Protein AF-0000000087543026 (afdb_homodimer)

Foldseek 3Di:
DVVVVVVLVVLLVVLLLVVLLCVLLPVDPAFDADDDLVVSCVVSVHDSVSSVSSLVVQVVQQQWDADPPRGIGGHPPVRGNLLDLSNLVSNLVRAPAACLLVVLLVVLLVQQLLLLLLLLVQADPVLLVQLVVLLVVLVVCVVPVPDNLVSVLSNSLSSQCSSPDPVSPVSSSSNSSSSSSLCVLLVLDVCLSVVLSVLSVQSSVCSVNSPSVSNSVSSNVNSVSSVVSNCVRPVVSNVRPPPDVPPPPDDDPD/DVVVVVVLVVLLVVLLLVVLLCVLLPVDPAFDADDDLVVSCVVSVHDSVSSVSSLVVQVVQQQWDADPPRGIGGHPPVRGNLLDLSNLVSNLVRAPAACLLVVLLVVLLVQQLLLLLLLLVQADPVLLVQLVVLLVVLVVCVVPVPDNLVSVLSNSLSSQCSSPDPVSPVSSSSNSSSSSSLCVLLVLDVCLSVVLSVLSVQSSVCSVNSPSVSNSVSSNVNSVSSVVSNCVRPVVSNVRPPPDVPPPPDDDPD

Sequence (508 aa):
MAHGVFMSSSFHASTVDWLGGWIAAGQVKPGQTIKVEADLGEQLGVSRTVIREAIKTLVAKGMLEVGPKVGTRVLPVRRWNLFDPQVVGWLSRSGLPENFVDDLLDLRRTIEPMAVRWACERATVEQVQAIRLAYHALERAVDSGADYNRADQFFHECILAASHNQFIEQMIPALGALLAVSFEVSAADPDELRRTLPIHKDIAEAIASRDAARGVWACMTLIDNADLAIKRFYPEVMAGRTDTAGQAGNGRFQMAHGVFMSSSFHASTVDWLGGWIAAGQVKPGQTIKVEADLGEQLGVSRTVIREAIKTLVAKGMLEVGPKVGTRVLPVRRWNLFDPQVVGWLSRSGLPENFVDDLLDLRRTIEPMAVRWACERATVEQVQAIRLAYHALERAVDSGADYNRADQFFHECILAASHNQFIEQMIPALGALLAVSFEVSAADPDELRRTLPIHKDIAEAIASRDAARGVWACMTLIDNADLAIKRFYPEVMAGRTDTAGQAGNGRFQ

Radius of gyration: 25.1 Å; Cα contacts (8 Å, |Δi|>4): 693; chains: 2; bounding box: 75×76×54 Å

InterPro domains:
  IPR000524 Transcription regulator HTH, GntR [PF00392] (21-74)
  IPR000524 Transcription regulator HTH, GntR [PR00035] (34-48)
  IPR000524 Transcription regulator HTH, GntR [PR00035] (48-64)
  IPR000524 Transcription regulator HTH, GntR [PS50949] (9-77)
  IPR000524 Transcription regulator HTH, GntR [SM00345] (15-74)
  IPR000524 Transcription regulator HTH, GntR [cd07377] (16-74)
  IPR008920 Transcription regulator FadR/GntR, C-terminal [G3DSA:1.20.120.530] (100-236)
  IPR008920 Transcription regulator FadR/GntR, C-terminal [SSF48008] (101-226)
  IPR011711 GntR, C-terminal [PF07729] (103-223)
  IPR011711 GntR, C-terminal [SM00895] (103-225)
  IPR036388 Winged helix-like DNA-binding domain superfamily [G3DSA:1.10.10.10] (8-74)
  IPR036390 Winged helix DNA-binding domain superfamily [SSF46785] (11-121)

Organism: NCBI:txid47879

pLDDT: mean 85.29, std 17.71, range [19.78, 98.88]

Structure (mmCIF, N/CA/C/O backbone):
data_AF-0000000087543026-model_v1
#
loop_
_entity.id
_entity.type
_entity.pdbx_description
1 polymer 'HTH gntR-type domain-containing protein'
#
loop_
_atom_site.group_PDB
_atom_site.id
_atom_site.type_symbol
_atom_site.label_atom_id
_atom_site.label_alt_id
_atom_site.label_comp_id
_atom_site.label_asym_id
_atom_site.label_entity_id
_atom_site.label_seq_id
_atom_site.pdbx_PDB_ins_code
_atom_site.Cartn_x
_atom_site.Cartn_y
_atom_site.Cartn_z
_atom_site.occupancy
_atom_site.B_iso_or_equiv
_atom_site.auth_seq_id
_atom_site.auth_comp_id
_atom_site.auth_asym_id
_atom_site.auth_atom_id
_atom_site.pdbx_PDB_model_num
ATOM 1 N N . MET A 1 1 ? 24.766 17.734 -26.219 1 30.23 1 MET A N 1
ATOM 2 C CA . MET A 1 1 ? 24.297 17.984 -24.859 1 30.23 1 MET A CA 1
ATOM 3 C C . MET A 1 1 ? 23.188 17 -24.469 1 30.23 1 MET A C 1
ATOM 5 O O . MET A 1 1 ? 22.953 16.766 -23.297 1 30.23 1 MET A O 1
ATOM 9 N N . ALA A 1 2 ? 22.406 16.719 -25.484 1 37.5 2 ALA A N 1
ATOM 10 C CA . ALA A 1 2 ? 21.281 15.805 -25.328 1 37.5 2 ALA A CA 1
ATOM 11 C C . ALA A 1 2 ? 21.75 14.367 -25.172 1 37.5 2 ALA A C 1
ATOM 13 O O . ALA A 1 2 ? 21.062 13.547 -24.562 1 37.5 2 ALA A O 1
ATOM 14 N N . HIS A 1 3 ? 22.656 13.977 -25.797 1 40.75 3 HIS A N 1
ATOM 15 C CA . HIS A 1 3 ? 23.25 12.648 -25.812 1 40.75 3 HIS A CA 1
ATOM 16 C C . HIS A 1 3 ? 23.781 12.266 -24.438 1 40.75 3 HIS A C 1
ATOM 18 O O . HIS A 1 3 ? 23.766 11.094 -24.062 1 40.75 3 HIS A O 1
ATOM 24 N N . GLY A 1 4 ? 24.297 13.188 -23.656 1 40.69 4 GLY A N 1
ATOM 25 C CA . GLY A 1 4 ? 24.906 13.031 -22.344 1 40.69 4 GLY A CA 1
ATOM 26 C C . GLY A 1 4 ? 23.891 12.68 -21.266 1 40.69 4 GLY A C 1
ATOM 27 O O . GLY A 1 4 ? 24.203 11.906 -20.344 1 40.69 4 GLY A O 1
ATOM 28 N N . VAL A 1 5 ? 22.719 13.305 -21.391 1 41.81 5 VAL A N 1
ATOM 29 C CA . VAL A 1 5 ? 21.656 13.094 -20.406 1 41.81 5 VAL A CA 1
ATOM 30 C C . VAL A 1 5 ? 21.109 11.672 -20.531 1 41.81 5 VAL A C 1
ATOM 32 O O . VAL A 1 5 ? 20.812 11.031 -19.516 1 41.81 5 VAL A O 1
ATOM 35 N N . PHE A 1 6 ? 21 11.117 -21.766 1 44.56 6 PHE A N 1
ATOM 36 C CA . PHE A 1 6 ? 20.5 9.773 -22.016 1 44.56 6 PHE A CA 1
ATOM 37 C C . PHE A 1 6 ? 21.5 8.734 -21.5 1 44.56 6 PHE A C 1
ATOM 39 O O . PHE A 1 6 ? 21.094 7.707 -20.938 1 44.56 6 PHE A O 1
ATOM 46 N N . MET A 1 7 ? 22.781 8.969 -21.812 1 45.5 7 MET A N 1
ATOM 47 C CA . MET A 1 7 ? 23.828 8.062 -21.328 1 45.5 7 MET A CA 1
ATOM 48 C C . MET A 1 7 ? 23.891 8.062 -19.812 1 45.5 7 MET A C 1
ATOM 50 O O . MET A 1 7 ? 24.234 7.051 -19.203 1 45.5 7 MET A O 1
ATOM 54 N N . SER A 1 8 ? 23.578 9.258 -19.266 1 51.62 8 SER A N 1
ATOM 55 C CA . SER A 1 8 ? 23.609 9.477 -17.828 1 51.62 8 SER A CA 1
ATOM 56 C C . SER A 1 8 ? 22.469 8.734 -17.125 1 51.62 8 SER A C 1
ATOM 58 O O . SER A 1 8 ? 22.688 8.141 -16.062 1 51.62 8 SER A O 1
ATOM 60 N N . SER A 1 9 ? 21.281 8.727 -17.938 1 59.38 9 SER A N 1
ATOM 61 C CA . SER A 1 9 ? 20.141 8.016 -17.359 1 59.38 9 SER A CA 1
ATOM 62 C C . SER A 1 9 ? 20.391 6.516 -17.328 1 59.38 9 SER A C 1
ATOM 64 O O . SER A 1 9 ? 20.031 5.844 -16.359 1 59.38 9 SER A O 1
ATOM 66 N N . SER A 1 10 ? 21.219 6.102 -18.312 1 75.56 10 SER A N 1
ATOM 67 C CA . SER A 1 10 ? 21.516 4.672 -18.391 1 75.56 10 SER A CA 1
ATOM 68 C C . SER A 1 10 ? 22.531 4.254 -17.328 1 75.56 10 SER A C 1
ATOM 70 O O . SER A 1 10 ? 22.344 3.236 -16.656 1 75.56 10 SER A O 1
ATOM 72 N N . PHE A 1 11 ? 23.562 5.203 -17.125 1 84.31 11 PHE A N 1
ATOM 73 C CA . PHE A 1 11 ? 24.562 4.887 -16.125 1 84.31 11 PHE A CA 1
ATOM 74 C C . PHE A 1 11 ? 23.984 4.949 -14.727 1 84.31 11 PHE A C 1
ATOM 76 O O . PHE A 1 11 ? 24.312 4.121 -13.875 1 84.31 11 PHE A O 1
ATOM 83 N N . HIS A 1 12 ? 23.094 5.875 -14.562 1 88.06 12 HIS A N 1
ATOM 84 C CA . HIS A 1 12 ? 22.422 5.996 -13.273 1 88.06 12 HIS A CA 1
ATOM 85 C C . HIS A 1 12 ? 21.609 4.75 -12.953 1 88.06 12 HIS A C 1
ATOM 87 O O . HIS A 1 12 ? 21.781 4.145 -11.898 1 88.06 12 HIS A O 1
ATOM 93 N N . ALA A 1 13 ? 20.844 4.363 -13.898 1 90.06 13 ALA A N 1
ATOM 94 C CA . ALA A 1 13 ? 19.969 3.211 -13.703 1 90.06 13 ALA A CA 1
ATOM 95 C C . ALA A 1 13 ? 20.781 1.942 -13.461 1 90.06 13 ALA A C 1
ATOM 97 O O . ALA A 1 13 ? 20.453 1.146 -12.578 1 90.06 13 ALA A O 1
ATOM 98 N N . SER A 1 14 ? 21.797 1.803 -14.227 1 92.56 14 SER A N 1
ATOM 99 C CA . SER A 1 14 ? 22.641 0.622 -14.078 1 92.56 14 SER A CA 1
ATOM 100 C C . SER A 1 14 ? 23.375 0.624 -12.742 1 92.56 14 SER A C 1
ATOM 102 O O . SER A 1 14 ? 23.531 -0.424 -12.109 1 92.56 14 SER A O 1
ATOM 104 N N . THR A 1 15 ? 23.797 1.734 -12.336 1 93.88 15 THR A N 1
ATOM 105 C CA . THR A 1 15 ? 24.5 1.858 -11.055 1 93.88 15 THR A CA 1
ATOM 106 C C . THR A 1 15 ? 23.562 1.554 -9.898 1 93.88 15 THR A C 1
ATOM 108 O O . THR A 1 15 ? 23.922 0.834 -8.961 1 93.88 15 THR A O 1
ATOM 111 N N . VAL A 1 16 ? 22.359 2.037 -9.961 1 94.62 16 VAL A N 1
ATOM 112 C CA . VAL A 1 16 ? 21.359 1.75 -8.938 1 94.62 16 VAL A CA 1
ATOM 113 C C . VAL A 1 16 ? 21.109 0.245 -8.867 1 94.62 16 VAL A C 1
ATOM 115 O O . VAL A 1 16 ? 21.094 -0.336 -7.777 1 94.62 16 VAL A O 1
ATOM 118 N N . ASP A 1 17 ? 20.969 -0.282 -10 1 94.38 17 ASP A N 1
ATOM 119 C CA . ASP A 1 17 ? 20.672 -1.711 -10.062 1 94.38 17 ASP A CA 1
ATOM 120 C C . ASP A 1 17 ? 21.812 -2.533 -9.469 1 94.38 17 ASP A C 1
ATOM 122 O O . ASP A 1 17 ? 21.578 -3.447 -8.68 1 94.38 17 ASP A O 1
ATOM 126 N N . TRP A 1 18 ? 22.969 -2.219 -9.883 1 93.38 18 TRP A N 1
ATOM 127 C CA . TRP A 1 18 ? 24.125 -2.945 -9.375 1 93.38 18 TRP A CA 1
ATOM 128 C C . TRP A 1 18 ? 24.266 -2.766 -7.867 1 93.38 18 TRP A C 1
ATOM 130 O O . TRP A 1 18 ? 24.391 -3.744 -7.129 1 93.38 18 TRP A O 1
ATOM 140 N N . LEU A 1 19 ? 24.25 -1.579 -7.363 1 94.19 19 LEU A N 1
ATOM 141 C CA . LEU A 1 19 ? 24.406 -1.29 -5.941 1 94.19 19 LEU A CA 1
ATOM 142 C C . LEU A 1 19 ? 23.281 -1.932 -5.133 1 94.19 19 LEU A C 1
ATOM 144 O O . LEU A 1 19 ? 23.531 -2.508 -4.07 1 94.19 19 LEU A O 1
ATOM 148 N N . GLY A 1 20 ? 22.078 -1.788 -5.641 1 94.94 20 GLY A N 1
ATOM 149 C CA . GLY A 1 20 ? 20.938 -2.395 -4.973 1 94.94 20 GLY A CA 1
ATOM 150 C C . GLY A 1 20 ? 21.078 -3.898 -4.816 1 94.94 20 GLY A C 1
ATOM 151 O O . GLY A 1 20 ? 20.875 -4.434 -3.723 1 94.94 20 GLY A O 1
ATOM 152 N N . GLY A 1 21 ? 21.406 -4.523 -5.938 1 93.81 21 GLY A N 1
ATOM 153 C CA . GLY A 1 21 ? 21.641 -5.957 -5.887 1 93.81 21 GLY A CA 1
ATOM 154 C C . GLY A 1 21 ? 22.766 -6.352 -4.949 1 93.81 21 GLY A C 1
ATOM 155 O O . GLY A 1 21 ? 22.656 -7.344 -4.227 1 93.81 21 GLY A O 1
ATOM 156 N N . TRP A 1 22 ? 23.766 -5.539 -4.992 1 92.88 22 TRP A N 1
ATOM 157 C CA . TRP A 1 22 ? 24.953 -5.773 -4.176 1 92.88 22 TRP A CA 1
ATOM 158 C C . TRP A 1 22 ? 24.625 -5.668 -2.6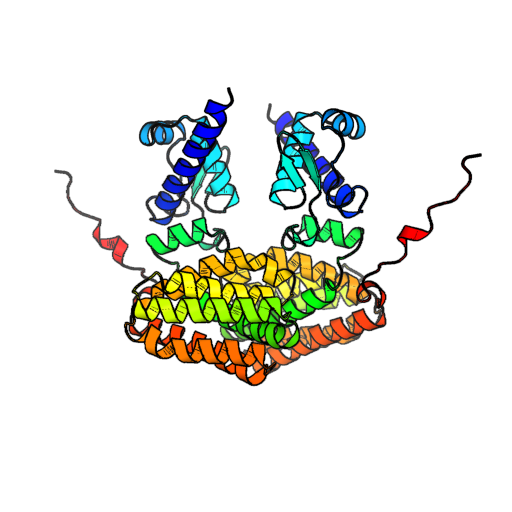91 1 92.88 22 TRP A C 1
ATOM 160 O O . TRP A 1 22 ? 25.047 -6.504 -1.893 1 92.88 22 TRP A O 1
ATOM 170 N N . ILE A 1 23 ? 23.844 -4.805 -2.285 1 94.19 23 ILE A N 1
ATOM 171 C CA . ILE A 1 23 ? 23.438 -4.602 -0.903 1 94.19 23 ILE A CA 1
ATOM 172 C C . ILE A 1 23 ? 22.453 -5.707 -0.492 1 94.19 23 ILE A C 1
ATOM 174 O O . ILE A 1 23 ? 22.578 -6.273 0.596 1 94.19 23 ILE A O 1
ATOM 178 N N . ALA A 1 24 ? 21.594 -6.051 -1.328 1 93.06 24 ALA A N 1
ATOM 179 C CA . ALA A 1 24 ? 20.594 -7.074 -1.041 1 93.06 24 ALA A CA 1
ATOM 180 C C . ALA A 1 24 ? 21.25 -8.445 -0.856 1 93.06 24 ALA A C 1
ATOM 182 O O . ALA A 1 24 ? 20.75 -9.281 -0.097 1 93.06 24 ALA A O 1
ATOM 183 N N . ALA A 1 25 ? 22.375 -8.594 -1.542 1 91.69 25 ALA A N 1
ATOM 184 C CA . ALA A 1 25 ? 23.109 -9.859 -1.461 1 91.69 25 ALA A CA 1
ATOM 185 C C . ALA A 1 25 ? 23.875 -9.969 -0.148 1 91.69 25 ALA A C 1
ATOM 187 O O . ALA A 1 25 ? 24.484 -11 0.135 1 91.69 25 ALA A O 1
ATOM 188 N N . GLY A 1 26 ? 23.797 -8.93 0.624 1 89.44 26 GLY A N 1
ATOM 189 C CA . GLY A 1 26 ? 24.391 -8.969 1.949 1 89.44 26 GLY A CA 1
ATOM 190 C C . GLY A 1 26 ? 25.891 -8.703 1.94 1 89.44 26 GLY A C 1
ATOM 191 O O . GLY A 1 26 ? 26.594 -9.062 2.881 1 89.44 26 GLY A O 1
ATOM 192 N N . GLN A 1 27 ? 26.344 -8.125 0.889 1 88.06 27 GLN A N 1
ATOM 193 C CA . GLN A 1 27 ? 27.766 -7.809 0.818 1 88.06 27 GLN A CA 1
ATOM 194 C C . GLN A 1 27 ? 28.156 -6.758 1.854 1 88.06 27 GLN A C 1
ATOM 196 O O . GLN A 1 27 ? 29.312 -6.68 2.266 1 88.06 27 GLN A O 1
ATOM 201 N N . VAL A 1 28 ? 27.188 -5.988 2.199 1 90.75 28 VAL A N 1
ATOM 202 C CA . VAL A 1 28 ? 27.297 -5.066 3.324 1 90.75 28 VAL A CA 1
ATOM 203 C C . VAL A 1 28 ? 26.141 -5.309 4.301 1 90.75 28 VAL A C 1
ATOM 205 O O . VAL A 1 28 ? 24.969 -5.27 3.914 1 90.75 28 VAL A O 1
ATOM 208 N N . LYS A 1 29 ? 26.469 -5.574 5.508 1 91.44 29 LYS A N 1
ATOM 209 C CA . LYS A 1 29 ? 25.438 -5.91 6.492 1 91.44 29 LYS A CA 1
ATOM 210 C C . LYS A 1 29 ? 24.719 -4.664 6.977 1 91.44 29 LYS A C 1
ATOM 212 O O . LYS A 1 29 ? 25.266 -3.561 6.941 1 91.44 29 LYS A O 1
ATOM 217 N N . PRO A 1 30 ? 23.469 -4.887 7.418 1 92.38 30 PRO A N 1
ATOM 218 C CA . PRO A 1 30 ? 22.781 -3.74 8.016 1 92.38 30 PRO A CA 1
ATOM 219 C C . PRO A 1 30 ? 23.594 -3.061 9.109 1 92.38 30 PRO A C 1
ATOM 221 O O . PRO A 1 30 ? 24.219 -3.738 9.93 1 92.38 30 PRO A O 1
ATOM 224 N N . GLY A 1 31 ? 23.594 -1.746 9.086 1 92.12 31 GLY A N 1
ATOM 225 C CA . GLY A 1 31 ? 24.328 -0.989 10.086 1 92.12 31 GLY A CA 1
ATOM 226 C C . GLY A 1 31 ? 25.734 -0.628 9.633 1 92.12 31 GLY A C 1
ATOM 227 O O . GLY A 1 31 ? 26.344 0.307 10.156 1 92.12 31 GLY A O 1
ATOM 228 N N . GLN A 1 32 ? 26.266 -1.348 8.688 1 92.38 32 GLN A N 1
ATOM 229 C CA . GLN A 1 32 ? 27.594 -1.067 8.172 1 92.38 32 GLN A CA 1
ATOM 230 C C . GLN A 1 32 ? 27.547 0.045 7.125 1 92.38 32 GLN A C 1
ATOM 232 O O . GLN A 1 32 ? 26.516 0.289 6.508 1 92.38 32 GLN A O 1
ATOM 237 N N . THR A 1 33 ? 28.703 0.636 6.988 1 92.69 33 THR A N 1
ATOM 238 C CA . THR A 1 33 ? 28.828 1.714 6.012 1 92.69 33 THR A CA 1
ATOM 239 C C . THR A 1 33 ? 29.422 1.192 4.707 1 92.69 33 THR A C 1
ATOM 241 O O . THR A 1 33 ? 30.234 0.261 4.715 1 92.69 33 THR A O 1
ATOM 244 N N . ILE A 1 34 ? 28.875 1.758 3.658 1 89.19 34 ILE A N 1
ATOM 245 C CA . ILE A 1 34 ? 29.484 1.405 2.375 1 89.19 34 ILE A CA 1
ATOM 246 C C . ILE A 1 34 ? 30.703 2.273 2.125 1 89.19 34 ILE A C 1
ATOM 248 O O . ILE A 1 34 ? 30.859 3.338 2.729 1 89.19 34 ILE A O 1
ATOM 252 N N . LYS A 1 35 ? 31.594 1.739 1.234 1 78.06 35 LYS A N 1
ATOM 253 C CA . LYS A 1 35 ? 32.812 2.461 0.855 1 78.06 35 LYS A CA 1
ATOM 254 C C . LYS A 1 35 ? 32.5 3.891 0.431 1 78.06 35 LYS A C 1
ATOM 256 O O . LYS A 1 35 ? 31.359 4.188 0.042 1 78.06 35 LYS A O 1
ATOM 261 N N . VAL A 1 36 ? 33.562 4.66 0.496 1 76.75 36 VAL A N 1
ATOM 262 C CA . VAL A 1 36 ? 33.375 6.062 0.133 1 76.75 36 VAL A CA 1
ATOM 263 C C . VAL A 1 36 ? 33.031 6.172 -1.354 1 76.75 36 VAL A C 1
ATOM 265 O O . VAL A 1 36 ? 33.406 5.297 -2.143 1 76.75 36 VAL A O 1
ATOM 268 N N . GLU A 1 37 ? 32.344 7.145 -1.694 1 80.94 37 GLU A N 1
ATOM 269 C CA . GLU A 1 37 ? 31.812 7.398 -3.033 1 80.94 37 GLU A CA 1
ATOM 270 C C . GLU A 1 37 ? 32.906 7.293 -4.086 1 80.94 37 GLU A C 1
ATOM 272 O O . GLU A 1 37 ? 32.719 6.73 -5.16 1 80.94 37 GLU A O 1
ATOM 277 N N . ALA A 1 38 ? 34.125 7.773 -3.729 1 78.06 38 ALA A N 1
ATOM 278 C CA . ALA A 1 38 ? 35.25 7.766 -4.672 1 78.06 38 ALA A CA 1
ATOM 279 C C . ALA A 1 38 ? 35.656 6.34 -5.008 1 78.06 38 ALA A C 1
ATOM 281 O O . ALA A 1 38 ? 35.875 6.004 -6.176 1 78.06 38 ALA A O 1
ATOM 282 N N . ASP A 1 39 ? 35.75 5.516 -4.051 1 87.38 39 ASP A N 1
ATOM 283 C CA . ASP A 1 39 ? 36.156 4.129 -4.234 1 87.38 39 ASP A CA 1
ATOM 284 C C . ASP A 1 39 ? 35.125 3.342 -5.027 1 87.38 39 ASP A C 1
ATOM 286 O O . ASP A 1 39 ? 35.469 2.541 -5.895 1 87.38 39 ASP A O 1
ATOM 290 N N . LEU A 1 40 ? 33.875 3.594 -4.77 1 88 40 LEU A N 1
ATOM 291 C CA . LEU A 1 40 ? 32.812 2.928 -5.496 1 88 40 LEU A CA 1
ATOM 292 C C . LEU A 1 40 ? 32.781 3.354 -6.961 1 88 40 LEU A C 1
ATOM 294 O O . LEU A 1 40 ? 32.562 2.531 -7.848 1 88 40 LEU A O 1
ATOM 298 N N . GLY A 1 41 ? 33 4.605 -7.133 1 90 41 GLY A N 1
ATOM 299 C CA . GLY A 1 41 ? 33.062 5.109 -8.492 1 90 41 GLY A CA 1
ATOM 300 C C . GLY A 1 41 ? 34.156 4.449 -9.32 1 90 41 GLY A C 1
ATOM 301 O O . GLY A 1 41 ? 33.906 4.066 -10.469 1 90 41 GLY A O 1
ATOM 302 N N . GLU A 1 42 ? 35.312 4.309 -8.734 1 89.44 42 GLU A N 1
ATOM 303 C CA . GLU A 1 42 ? 36.406 3.646 -9.398 1 89.44 42 GLU A CA 1
ATOM 304 C C . GLU A 1 42 ? 36.094 2.188 -9.711 1 89.44 42 GLU A C 1
ATOM 306 O O . GLU A 1 42 ? 36.375 1.703 -10.805 1 89.44 42 GLU A O 1
ATOM 311 N N . GLN A 1 43 ? 35.531 1.6 -8.797 1 87.44 43 GLN A N 1
ATOM 312 C CA . GLN A 1 43 ? 35.188 0.189 -8.953 1 87.44 43 GLN A CA 1
ATOM 313 C C . GLN A 1 43 ? 34.156 -0.015 -10.062 1 87.44 43 GLN A C 1
ATOM 315 O O . GLN A 1 43 ? 34.219 -0.987 -10.812 1 87.44 43 GLN A O 1
ATOM 320 N N . LEU A 1 44 ? 33.281 0.904 -10.172 1 89.38 44 LEU A N 1
ATOM 321 C CA . LEU A 1 44 ? 32.156 0.712 -11.109 1 89.38 44 LEU A CA 1
ATOM 322 C C . LEU A 1 44 ? 32.406 1.474 -12.406 1 89.38 44 LEU A C 1
ATOM 324 O O . LEU A 1 44 ? 31.641 1.344 -13.359 1 89.38 44 LEU A O 1
ATOM 328 N N . GLY A 1 45 ? 33.438 2.287 -12.398 1 91 45 GLY A N 1
ATOM 329 C CA . GLY A 1 45 ? 33.781 3.037 -13.602 1 91 45 GLY A CA 1
ATOM 330 C C . GLY A 1 45 ? 32.812 4.176 -13.891 1 91 45 GLY A C 1
ATOM 331 O O . GLY A 1 45 ? 32.5 4.434 -15.047 1 91 45 GLY A O 1
ATOM 332 N N . VAL A 1 46 ? 32.281 4.742 -12.82 1 92.81 46 VAL A N 1
ATOM 333 C CA . VAL A 1 46 ? 31.359 5.855 -12.992 1 92.81 46 VAL A CA 1
ATOM 334 C C . VAL A 1 46 ? 31.812 7.039 -12.133 1 92.81 46 VAL A C 1
ATOM 336 O O . VAL A 1 46 ? 32.656 6.887 -11.25 1 92.81 46 VAL A O 1
ATOM 339 N N . SER A 1 47 ? 31.297 8.125 -12.398 1 91.19 47 SER A N 1
ATOM 340 C CA . SER A 1 47 ? 31.656 9.352 -11.695 1 91.19 47 SER A CA 1
ATOM 341 C C . SER A 1 47 ? 31.078 9.383 -10.289 1 91.19 47 SER A C 1
ATOM 343 O O . SER A 1 47 ? 30.141 8.633 -9.984 1 91.19 47 SER A O 1
ATOM 345 N N . ARG A 1 48 ? 31.625 10.305 -9.531 1 90.31 48 ARG A N 1
ATOM 346 C CA . ARG A 1 48 ? 31.109 10.516 -8.188 1 90.31 48 ARG A CA 1
ATOM 347 C C . ARG A 1 48 ? 29.656 11.016 -8.219 1 90.31 48 ARG A C 1
ATOM 349 O O . ARG A 1 48 ? 28.859 10.68 -7.344 1 90.31 48 ARG A O 1
ATOM 356 N N . THR A 1 49 ? 29.438 11.789 -9.133 1 89.38 49 THR A N 1
ATOM 357 C CA . THR A 1 49 ? 28.094 12.32 -9.273 1 89.38 49 THR A CA 1
ATOM 358 C C . THR A 1 49 ? 27.078 11.203 -9.5 1 89.38 49 THR A C 1
ATOM 360 O O . THR A 1 49 ? 26 11.195 -8.906 1 89.38 49 THR A O 1
ATOM 363 N N . VAL A 1 50 ? 27.406 10.266 -10.328 1 91.62 50 VAL A N 1
ATOM 364 C CA . VAL A 1 50 ? 26.547 9.125 -10.625 1 91.62 50 VAL A CA 1
ATOM 365 C C . VAL A 1 50 ? 26.328 8.305 -9.352 1 91.62 50 VAL A C 1
ATOM 367 O O . VAL A 1 50 ? 25.203 7.887 -9.062 1 91.62 50 VAL A O 1
ATOM 370 N N . ILE A 1 51 ? 27.328 8.117 -8.594 1 93.12 51 ILE A N 1
ATOM 371 C CA . ILE A 1 51 ? 27.234 7.352 -7.355 1 93.12 51 ILE A CA 1
ATOM 372 C C . ILE A 1 51 ? 26.328 8.078 -6.367 1 93.12 51 ILE A C 1
ATOM 374 O O . ILE A 1 51 ? 25.453 7.457 -5.75 1 93.12 51 ILE A O 1
ATOM 378 N N . ARG A 1 52 ? 26.5 9.32 -6.215 1 88.75 52 ARG A N 1
ATOM 379 C CA . ARG A 1 52 ? 25.688 10.109 -5.297 1 88.75 52 ARG A CA 1
ATOM 380 C C . ARG A 1 52 ? 24.203 10.016 -5.652 1 88.75 52 ARG A C 1
ATOM 382 O O . ARG A 1 52 ? 23.359 9.875 -4.77 1 88.75 52 ARG A O 1
ATOM 389 N N . GLU A 1 53 ? 23.984 10.086 -6.906 1 89.62 53 GLU A N 1
ATOM 390 C CA . GLU A 1 53 ? 22.594 9.984 -7.359 1 89.62 53 GLU A CA 1
ATOM 391 C C . GLU A 1 53 ? 22.031 8.586 -7.105 1 89.62 53 GLU A C 1
ATOM 393 O O . GLU A 1 53 ? 20.875 8.438 -6.742 1 89.62 53 GLU A O 1
ATOM 398 N N . ALA A 1 54 ? 22.828 7.668 -7.324 1 93.56 54 ALA A N 1
ATOM 399 C CA . ALA A 1 54 ? 22.406 6.297 -7.062 1 93.56 54 ALA A CA 1
ATOM 400 C C . ALA A 1 54 ? 22.125 6.086 -5.582 1 93.56 54 ALA A C 1
ATOM 402 O O . ALA A 1 54 ? 21.125 5.449 -5.219 1 93.56 54 ALA A O 1
ATOM 403 N N . ILE A 1 55 ? 22.953 6.617 -4.816 1 93.31 55 ILE A N 1
ATOM 404 C CA . ILE A 1 55 ? 22.781 6.512 -3.371 1 93.31 55 ILE A CA 1
ATOM 405 C C . ILE A 1 55 ? 21.484 7.211 -2.951 1 93.31 55 ILE A C 1
ATOM 407 O O . ILE A 1 55 ? 20.734 6.688 -2.141 1 93.31 55 ILE A O 1
ATOM 411 N N . LYS A 1 56 ? 21.203 8.32 -3.494 1 88.69 56 LYS A N 1
ATOM 412 C CA . LYS A 1 56 ? 19.969 9.031 -3.201 1 88.69 56 LYS A CA 1
ATOM 413 C C . LYS A 1 56 ? 18.75 8.172 -3.527 1 88.69 56 LYS A C 1
ATOM 415 O O . LYS A 1 56 ? 17.781 8.133 -2.758 1 88.69 56 LYS A O 1
ATOM 420 N N . THR A 1 57 ? 18.844 7.531 -4.645 1 91.31 57 THR A N 1
ATOM 421 C CA . THR A 1 57 ? 17.75 6.645 -5.055 1 91.31 57 THR A CA 1
ATOM 422 C C . THR A 1 57 ? 17.562 5.523 -4.035 1 91.31 57 THR A C 1
ATOM 424 O O . THR A 1 57 ? 16.422 5.227 -3.646 1 91.31 57 THR A O 1
ATOM 427 N N . LEU A 1 58 ? 18.641 4.945 -3.607 1 95.38 58 LEU A N 1
ATOM 428 C CA . LEU A 1 58 ? 18.562 3.828 -2.672 1 95.38 58 LEU A CA 1
ATOM 429 C C . LEU A 1 58 ? 18.141 4.309 -1.288 1 95.38 58 LEU A C 1
ATOM 431 O O . LEU A 1 58 ? 17.5 3.568 -0.538 1 95.38 58 LEU A O 1
ATOM 435 N N . VAL A 1 59 ? 18.469 5.562 -0.95 1 92.69 59 VAL A N 1
ATOM 436 C CA . VAL A 1 59 ? 17.953 6.172 0.274 1 92.69 59 VAL A CA 1
ATOM 437 C C . VAL A 1 59 ? 16.438 6.309 0.191 1 92.69 59 VAL A C 1
ATOM 439 O O . VAL A 1 59 ? 15.727 5.973 1.14 1 92.69 59 VAL A O 1
ATOM 442 N N . ALA A 1 60 ? 15.961 6.723 -0.923 1 86.19 60 ALA A N 1
ATOM 443 C CA . ALA A 1 60 ? 14.523 6.887 -1.136 1 86.19 60 ALA A CA 1
ATOM 444 C C . ALA A 1 60 ? 13.797 5.551 -1.037 1 86.19 60 ALA A C 1
ATOM 446 O O . ALA A 1 60 ? 12.641 5.496 -0.626 1 86.19 60 ALA A O 1
ATOM 447 N N . LYS A 1 61 ? 14.492 4.527 -1.315 1 91.5 61 LYS A N 1
ATOM 448 C CA . LYS A 1 61 ? 13.914 3.188 -1.272 1 91.5 61 LYS A CA 1
ATOM 449 C C . LYS A 1 61 ? 14.062 2.568 0.114 1 91.5 61 LYS A C 1
ATOM 451 O O . LYS A 1 61 ? 13.672 1.42 0.331 1 91.5 61 LYS A O 1
ATOM 456 N N . GLY A 1 62 ? 14.742 3.309 1.008 1 93.31 62 GLY A N 1
ATOM 457 C CA . GLY A 1 62 ? 14.836 2.893 2.398 1 93.31 62 GLY A CA 1
ATOM 458 C C . GLY A 1 62 ? 16.016 1.975 2.666 1 93.31 62 GLY A C 1
ATOM 459 O O . GLY A 1 62 ? 16.141 1.424 3.762 1 93.31 62 GLY A O 1
ATOM 460 N N . MET A 1 63 ? 16.875 1.818 1.705 1 95.44 63 MET A N 1
ATOM 461 C CA . MET A 1 63 ? 17.938 0.838 1.834 1 95.44 63 MET A CA 1
ATOM 462 C C . MET A 1 63 ? 19.156 1.451 2.52 1 95.44 63 MET A C 1
ATOM 464 O O . MET A 1 63 ? 19.922 0.747 3.174 1 95.44 63 MET A O 1
ATOM 468 N N . LEU A 1 64 ? 19.312 2.779 2.316 1 96 64 LEU A N 1
ATOM 469 C CA . LEU A 1 64 ? 20.484 3.477 2.822 1 96 64 LEU A CA 1
ATOM 470 C C . LEU A 1 64 ? 20.078 4.723 3.605 1 96 64 LEU A C 1
ATOM 472 O O . LEU A 1 64 ? 18.984 5.242 3.43 1 96 64 LEU A O 1
ATOM 476 N N . GLU A 1 65 ? 20.875 5.133 4.453 1 94.62 65 GLU A N 1
ATOM 477 C CA . GLU A 1 65 ? 20.812 6.441 5.098 1 94.62 65 GLU A CA 1
ATOM 478 C C . GLU A 1 65 ? 22.156 7.152 5.023 1 94.62 65 GLU A C 1
ATOM 480 O O . GLU A 1 65 ? 23.219 6.52 5.121 1 94.62 65 GLU A O 1
ATOM 485 N N . VAL A 1 66 ? 22.109 8.453 4.785 1 91.5 66 VAL A N 1
ATOM 486 C CA . VAL A 1 66 ? 23.328 9.258 4.676 1 91.5 66 VAL A CA 1
ATOM 487 C C . VAL A 1 66 ? 23.375 10.281 5.812 1 91.5 66 VAL A C 1
ATOM 489 O O . VAL A 1 66 ? 22.375 10.93 6.102 1 91.5 66 VAL A O 1
ATOM 492 N N . GLY A 1 67 ? 24.484 10.375 6.496 1 85.12 67 GLY A N 1
ATOM 493 C CA . GLY A 1 67 ? 24.672 11.375 7.539 1 85.12 67 GLY A CA 1
ATOM 494 C C . GLY A 1 67 ? 26.078 11.938 7.59 1 85.12 67 GLY A C 1
ATOM 495 O O . GLY A 1 67 ? 27.031 11.289 7.141 1 85.12 67 GLY A O 1
ATOM 496 N N . PRO A 1 68 ? 26.203 13.203 7.941 1 79.38 68 PRO A N 1
ATOM 497 C CA . PRO A 1 68 ? 27.5 13.891 7.949 1 79.38 68 PRO A CA 1
ATOM 498 C C . PRO A 1 68 ? 28.578 13.117 8.703 1 79.38 68 PRO A C 1
ATOM 500 O O . PRO A 1 68 ? 29.719 13.039 8.242 1 79.38 68 PRO A O 1
ATOM 503 N N . LYS A 1 69 ? 28.328 12.469 9.781 1 76.06 69 LYS A N 1
ATOM 504 C CA . LYS A 1 69 ? 29.375 11.82 10.57 1 76.06 69 LYS A CA 1
ATOM 505 C C . LYS A 1 69 ? 29.359 10.312 10.367 1 76.06 69 LYS A C 1
ATOM 507 O O . LYS A 1 69 ? 30.297 9.617 10.758 1 76.06 69 LYS A O 1
ATOM 512 N N . VAL A 1 70 ? 28.516 9.852 9.766 1 76.69 70 VAL A N 1
ATOM 513 C CA . VAL A 1 70 ? 28.391 8.398 9.719 1 76.69 70 VAL A CA 1
ATOM 514 C C . VAL A 1 70 ? 28.656 7.898 8.305 1 76.69 70 VAL A C 1
ATOM 516 O O . VAL A 1 70 ? 29.078 6.758 8.109 1 76.69 70 VAL A O 1
ATOM 519 N N . GLY A 1 71 ? 28.578 8.797 7.312 1 87.62 71 GLY A N 1
ATOM 520 C CA . GLY A 1 71 ? 28.672 8.352 5.93 1 87.62 71 GLY A CA 1
ATOM 521 C C . GLY A 1 71 ? 27.391 7.699 5.434 1 87.62 71 GLY A C 1
ATOM 522 O O . GLY A 1 71 ? 26.297 8.109 5.809 1 87.62 71 GLY A O 1
ATOM 523 N N . THR A 1 72 ? 27.484 6.734 4.465 1 93.62 72 THR A N 1
ATOM 524 C CA . THR A 1 72 ? 26.344 6.02 3.898 1 93.62 72 THR A CA 1
ATOM 525 C C . THR A 1 72 ? 26.188 4.645 4.539 1 93.62 72 THR A C 1
ATOM 527 O O . THR A 1 72 ? 27.062 3.781 4.383 1 93.62 72 THR A O 1
ATOM 530 N N . ARG A 1 73 ? 25.094 4.422 5.238 1 95.31 73 ARG A N 1
ATOM 531 C CA . ARG A 1 73 ? 24.875 3.205 6.016 1 95.31 73 ARG A CA 1
ATOM 532 C C . ARG A 1 73 ? 23.734 2.381 5.441 1 95.31 73 ARG A C 1
ATOM 534 O O . ARG A 1 73 ? 22.703 2.932 5.039 1 95.31 73 ARG A O 1
ATOM 541 N N . VAL A 1 74 ? 23.938 1.085 5.484 1 96.06 74 VAL A N 1
ATOM 542 C CA . VAL A 1 74 ? 22.891 0.172 5.047 1 96.06 74 VAL A CA 1
ATOM 543 C C . VAL A 1 74 ? 21.875 -0.006 6.168 1 96.06 74 VAL A C 1
ATOM 545 O O . VAL A 1 74 ? 22.234 -0.253 7.316 1 96.06 74 VAL A O 1
ATOM 548 N N . LEU A 1 75 ? 20.656 0.107 5.816 1 94.88 75 LEU A N 1
ATOM 549 C CA . LEU A 1 75 ? 19.578 -0.051 6.785 1 94.88 75 LEU A CA 1
ATOM 550 C C . LEU A 1 75 ? 19.078 -1.493 6.816 1 94.88 75 LEU A C 1
ATOM 552 O O . LEU A 1 75 ? 19.281 -2.242 5.855 1 94.88 75 LEU A O 1
ATOM 556 N N . PRO A 1 76 ? 18.484 -1.853 8 1 92 76 PRO A N 1
ATOM 557 C CA . PRO A 1 76 ? 17.906 -3.199 8.055 1 92 76 PRO A CA 1
ATOM 558 C C . PRO A 1 76 ? 16.766 -3.396 7.047 1 92 76 PRO A C 1
ATOM 560 O O . PRO A 1 76 ? 16.031 -2.455 6.754 1 92 76 PRO A O 1
ATOM 563 N N . VAL A 1 77 ? 16.609 -4.625 6.582 1 88.38 77 VAL A N 1
ATOM 564 C CA . VAL A 1 77 ? 15.664 -4.961 5.52 1 88.38 77 VAL A CA 1
ATOM 565 C C . VAL A 1 77 ? 14.258 -4.512 5.914 1 88.38 77 VAL A C 1
ATOM 567 O O . VAL A 1 77 ? 13.469 -4.098 5.062 1 88.38 77 VAL A O 1
ATOM 570 N N . ARG A 1 78 ? 13.969 -4.465 7.18 1 83.81 78 ARG A N 1
ATOM 571 C CA . ARG A 1 78 ? 12.656 -4.062 7.656 1 83.81 78 ARG A CA 1
ATOM 572 C C . ARG A 1 78 ? 12.359 -2.609 7.293 1 83.81 78 ARG A C 1
ATOM 574 O O . ARG A 1 78 ? 11.203 -2.186 7.301 1 83.81 78 ARG A O 1
ATOM 581 N N . ARG A 1 79 ? 13.375 -1.884 6.918 1 88.75 79 ARG A N 1
ATOM 582 C CA . ARG A 1 79 ? 13.211 -0.477 6.562 1 88.75 79 ARG A CA 1
ATOM 583 C C . ARG A 1 79 ? 13.117 -0.301 5.051 1 88.75 79 ARG A C 1
ATOM 585 O O . ARG A 1 79 ? 12.781 0.783 4.57 1 88.75 79 ARG A O 1
ATOM 592 N N . TRP A 1 80 ? 13.438 -1.339 4.336 1 92 80 TRP A N 1
ATOM 593 C CA . TRP A 1 80 ? 13.422 -1.242 2.881 1 92 80 TRP A CA 1
ATOM 594 C C . TRP A 1 80 ? 11.992 -1.184 2.354 1 92 80 TRP A C 1
ATOM 596 O O . TRP A 1 80 ? 11.078 -1.78 2.936 1 92 80 TRP A O 1
ATOM 606 N N . ASN A 1 81 ? 11.805 -0.488 1.281 1 89.5 81 ASN A N 1
ATOM 607 C CA . ASN A 1 81 ? 10.484 -0.398 0.668 1 89.5 81 ASN A CA 1
ATOM 608 C C . ASN A 1 81 ? 10.102 -1.692 -0.047 1 89.5 81 ASN A C 1
ATOM 610 O O . ASN A 1 81 ? 10.422 -1.872 -1.224 1 89.5 81 ASN A O 1
ATOM 614 N N . LEU A 1 82 ? 9.344 -2.48 0.547 1 87.5 82 LEU A N 1
ATOM 615 C CA . LEU A 1 82 ? 8.984 -3.791 0.016 1 87.5 82 LEU A CA 1
ATOM 616 C C . LEU A 1 82 ? 7.895 -3.664 -1.046 1 87.5 82 LEU A C 1
ATOM 618 O O . LEU A 1 82 ? 7.52 -4.656 -1.678 1 87.5 82 LEU A O 1
ATOM 622 N N . PHE A 1 83 ? 7.434 -2.494 -1.284 1 85.06 83 PHE A N 1
ATOM 623 C CA . PHE A 1 83 ? 6.465 -2.275 -2.35 1 85.06 83 PHE A CA 1
ATOM 624 C C . PHE A 1 83 ? 7.145 -1.73 -3.6 1 85.06 83 PHE A C 1
ATOM 626 O O . PHE A 1 83 ? 6.477 -1.408 -4.586 1 85.06 83 PHE A O 1
ATOM 633 N N . ASP A 1 84 ? 8.43 -1.554 -3.523 1 86.88 84 ASP A N 1
ATOM 634 C CA . ASP A 1 84 ? 9.219 -1.189 -4.695 1 86.88 84 ASP A CA 1
ATOM 635 C C . ASP A 1 84 ? 9.641 -2.43 -5.484 1 86.88 84 ASP A C 1
ATOM 637 O O . ASP A 1 84 ? 10.344 -3.295 -4.961 1 86.88 84 ASP A O 1
ATOM 641 N N . PRO A 1 85 ? 9.289 -2.482 -6.746 1 85.31 85 PRO A N 1
ATOM 642 C CA . PRO A 1 85 ? 9.562 -3.689 -7.531 1 85.31 85 PRO A CA 1
ATOM 643 C C . PRO A 1 85 ? 11.047 -3.992 -7.652 1 85.31 85 PRO A C 1
ATOM 645 O O . PRO A 1 85 ? 11.445 -5.16 -7.719 1 85.31 85 PRO A O 1
ATOM 648 N N . GLN A 1 86 ? 11.844 -3.021 -7.695 1 89.12 86 GLN A N 1
ATOM 649 C CA . GLN A 1 86 ? 13.281 -3.271 -7.801 1 89.12 86 GLN A CA 1
ATOM 650 C C . GLN A 1 86 ? 13.828 -3.879 -6.512 1 89.12 86 GLN A C 1
ATOM 652 O O . GLN A 1 86 ? 14.602 -4.832 -6.551 1 89.12 86 GLN A O 1
ATOM 657 N N . VAL A 1 87 ? 13.406 -3.346 -5.418 1 92 87 VAL A N 1
ATOM 658 C CA . VAL A 1 87 ? 13.844 -3.85 -4.125 1 92 87 VAL A CA 1
ATOM 659 C C . VAL A 1 87 ? 13.438 -5.312 -3.971 1 92 87 VAL A C 1
ATOM 661 O O . VAL A 1 87 ? 14.258 -6.156 -3.602 1 92 87 VAL A O 1
ATOM 664 N N . VAL A 1 88 ? 12.25 -5.578 -4.293 1 87.75 88 VAL A N 1
ATOM 665 C CA . VAL A 1 88 ? 11.727 -6.941 -4.207 1 87.75 88 VAL A CA 1
ATOM 666 C C . VAL A 1 88 ? 12.5 -7.852 -5.16 1 87.75 88 VAL A C 1
ATOM 668 O O . VAL A 1 88 ? 12.82 -8.992 -4.812 1 87.75 88 VAL A O 1
ATOM 671 N N . GLY A 1 89 ? 12.742 -7.328 -6.352 1 86.25 89 GLY A N 1
ATOM 672 C CA . GLY A 1 89 ? 13.531 -8.086 -7.312 1 86.25 89 GLY A CA 1
ATOM 673 C C . GLY A 1 89 ? 14.914 -8.438 -6.805 1 86.25 89 GLY A C 1
ATOM 674 O O . GLY A 1 89 ? 15.375 -9.578 -6.961 1 86.25 89 GLY A O 1
ATOM 675 N N . TRP A 1 90 ? 15.586 -7.5 -6.246 1 90.31 90 TRP A N 1
ATOM 676 C CA . TRP A 1 90 ? 16.922 -7.738 -5.699 1 90.31 90 TRP A CA 1
ATOM 677 C C . TRP A 1 90 ? 16.875 -8.781 -4.586 1 90.31 90 TRP A C 1
ATOM 679 O O . TRP A 1 90 ? 17.703 -9.688 -4.543 1 90.31 90 TRP A O 1
ATOM 689 N N . LEU A 1 91 ? 15.914 -8.695 -3.686 1 87.94 91 LEU A N 1
ATOM 690 C CA . LEU A 1 91 ? 15.766 -9.617 -2.562 1 87.94 91 LEU A CA 1
ATOM 691 C C . LEU A 1 91 ? 15.469 -11.031 -3.053 1 87.94 91 LEU A C 1
ATOM 693 O O . LEU A 1 91 ? 15.984 -12.008 -2.506 1 87.94 91 LEU A O 1
ATOM 697 N N . SER A 1 92 ? 14.648 -11.094 -4.051 1 84.25 92 SER A N 1
ATOM 698 C CA . SER A 1 92 ? 14.266 -12.391 -4.602 1 84.25 92 SER A CA 1
ATOM 699 C C . SER A 1 92 ? 15.484 -13.141 -5.133 1 84.25 92 SER A C 1
ATOM 701 O O . SER A 1 92 ? 15.539 -14.367 -5.051 1 84.25 92 SER A O 1
ATOM 703 N N . ARG A 1 93 ? 16.453 -12.445 -5.582 1 83.69 93 ARG A N 1
ATOM 704 C CA . ARG A 1 93 ? 17.625 -13.055 -6.172 1 83.69 93 ARG A CA 1
ATOM 705 C C . ARG A 1 93 ? 18.656 -13.406 -5.102 1 83.69 93 ARG A C 1
ATOM 707 O O . ARG A 1 93 ? 19.547 -14.234 -5.328 1 83.69 93 ARG A O 1
ATOM 714 N N . SER A 1 94 ? 18.625 -12.805 -3.967 1 82.56 94 SER A N 1
ATOM 715 C CA . SER A 1 94 ? 19.703 -12.93 -2.996 1 82.56 94 SER A CA 1
ATOM 716 C C . SER A 1 94 ? 19.234 -13.641 -1.732 1 82.56 94 SER A C 1
ATOM 718 O O . SER A 1 94 ? 20.062 -14.133 -0.952 1 82.56 94 SER A O 1
ATOM 720 N N . GLY A 1 95 ? 18 -13.695 -1.485 1 78.25 95 GLY A N 1
ATOM 721 C CA . GLY A 1 95 ? 17.406 -14.305 -0.298 1 78.25 95 GLY A CA 1
ATOM 722 C C . GLY A 1 95 ? 16.312 -13.461 0.327 1 78.25 95 GLY A C 1
ATOM 723 O O . GLY A 1 95 ? 16.531 -12.289 0.643 1 78.25 95 GLY A O 1
ATOM 724 N N . LEU A 1 96 ? 15.211 -14.062 0.487 1 83.25 96 LEU A N 1
ATOM 725 C CA . LEU A 1 96 ? 14.055 -13.375 1.041 1 83.25 96 LEU A CA 1
ATOM 726 C C . LEU A 1 96 ? 14.133 -13.312 2.562 1 83.25 96 LEU A C 1
ATOM 728 O O . LEU A 1 96 ? 14.656 -14.234 3.197 1 83.25 96 LEU A O 1
ATOM 732 N N . PRO A 1 97 ? 13.688 -12.141 3.096 1 81.06 97 PRO A N 1
ATOM 733 C CA . PRO A 1 97 ? 13.641 -12.031 4.555 1 81.06 97 PRO A CA 1
ATOM 734 C C . PRO A 1 97 ? 12.836 -13.148 5.211 1 81.06 97 PRO A C 1
ATOM 736 O O . PRO A 1 97 ? 12.031 -13.812 4.543 1 81.06 97 PRO A O 1
ATOM 739 N N . GLU A 1 98 ? 13.148 -13.266 6.516 1 81 98 GLU A N 1
ATOM 740 C CA . GLU A 1 98 ? 12.391 -14.234 7.305 1 81 98 GLU A CA 1
ATOM 741 C C . GLU A 1 98 ? 10.891 -13.945 7.23 1 81 98 GLU A C 1
ATOM 743 O O . GLU A 1 98 ? 10.469 -12.789 7.309 1 81 98 GLU A O 1
ATOM 748 N N . ASN A 1 99 ? 10.086 -14.953 7.012 1 88.38 99 ASN A N 1
ATOM 749 C CA . ASN A 1 99 ? 8.633 -14.938 6.996 1 88.38 99 ASN A CA 1
ATOM 750 C C . ASN A 1 99 ? 8.086 -14.125 5.828 1 88.38 99 ASN A C 1
ATOM 752 O O . ASN A 1 99 ? 6.898 -13.805 5.785 1 88.38 99 ASN A O 1
ATOM 756 N N . PHE A 1 100 ? 8.992 -13.797 4.941 1 89.38 100 PHE A N 1
ATOM 757 C CA . PHE A 1 100 ? 8.578 -12.953 3.82 1 89.38 100 PHE A CA 1
ATOM 758 C C . PHE A 1 100 ? 7.438 -13.602 3.049 1 89.38 100 PHE A C 1
ATOM 760 O O . PHE A 1 100 ? 6.395 -12.984 2.836 1 89.38 100 PHE A O 1
ATOM 767 N N . VAL A 1 101 ? 7.598 -14.812 2.729 1 89.44 101 VAL A N 1
ATOM 768 C CA . VAL A 1 101 ? 6.633 -15.5 1.881 1 89.44 101 VAL A CA 1
ATOM 769 C C . VAL A 1 101 ? 5.34 -15.734 2.656 1 89.44 101 VAL A C 1
ATOM 771 O O . VAL A 1 101 ? 4.246 -15.562 2.113 1 89.44 101 VAL A O 1
ATOM 774 N N . ASP A 1 102 ? 5.422 -16.062 3.896 1 91.88 102 ASP A N 1
ATOM 775 C CA . ASP A 1 102 ? 4.238 -16.234 4.73 1 91.88 102 ASP A CA 1
ATOM 776 C C . ASP A 1 102 ? 3.445 -14.938 4.84 1 91.88 102 ASP A C 1
ATOM 778 O O . ASP A 1 102 ? 2.219 -14.938 4.699 1 91.88 102 ASP A O 1
ATOM 782 N N . ASP A 1 103 ? 4.156 -13.883 5.066 1 93.62 103 ASP A N 1
ATOM 783 C CA . ASP A 1 103 ? 3.516 -12.57 5.172 1 93.62 103 ASP A CA 1
ATOM 784 C C . ASP A 1 103 ? 2.881 -12.164 3.846 1 93.62 103 ASP A C 1
ATOM 786 O O . ASP A 1 103 ? 1.824 -11.531 3.826 1 93.62 103 ASP A O 1
ATOM 790 N N . LEU A 1 104 ? 3.572 -12.492 2.838 1 93.25 104 LEU A N 1
ATOM 791 C CA . LEU A 1 104 ? 3.045 -12.195 1.51 1 93.25 104 LEU A CA 1
ATOM 792 C C . LEU A 1 104 ? 1.764 -12.984 1.247 1 93.25 104 LEU A C 1
ATOM 794 O O . LEU A 1 104 ? 0.786 -12.43 0.738 1 93.25 104 LEU A O 1
ATOM 798 N N . LEU A 1 105 ? 1.762 -14.266 1.562 1 94.75 105 LEU A N 1
ATOM 799 C CA . LEU A 1 105 ? 0.564 -15.078 1.383 1 94.75 105 LEU A CA 1
ATOM 800 C C . LEU A 1 105 ? -0.584 -14.555 2.238 1 94.75 105 LEU A C 1
ATOM 802 O O . LEU A 1 105 ? -1.732 -14.523 1.789 1 94.75 105 LEU A O 1
ATOM 806 N N . ASP A 1 106 ? -0.243 -14.109 3.443 1 95.81 106 ASP A N 1
ATOM 807 C CA . ASP A 1 106 ? -1.239 -13.469 4.297 1 95.81 106 ASP A CA 1
ATOM 808 C C . ASP A 1 106 ? -1.824 -12.227 3.627 1 95.81 106 ASP A C 1
ATOM 810 O O . ASP A 1 106 ? -3.037 -12.008 3.668 1 95.81 106 ASP A O 1
ATOM 814 N N . LEU A 1 107 ? -1.006 -11.438 3.084 1 95.19 107 LEU A N 1
ATOM 815 C CA . LEU A 1 107 ? -1.447 -10.234 2.391 1 95.19 107 LEU A CA 1
ATOM 816 C C . LEU A 1 107 ? -2.33 -10.586 1.199 1 95.19 107 LEU A C 1
ATOM 818 O O . LEU A 1 107 ? -3.369 -9.953 0.984 1 95.19 107 LEU A O 1
ATOM 822 N N . ARG A 1 108 ? -1.928 -11.539 0.39 1 96.19 108 ARG A N 1
ATOM 823 C CA . ARG A 1 108 ? -2.723 -12 -0.744 1 96.19 108 ARG A CA 1
ATOM 824 C C . ARG A 1 108 ? -4.113 -12.438 -0.297 1 96.19 108 ARG A C 1
ATOM 826 O O . ARG A 1 108 ? -5.117 -12.031 -0.894 1 96.19 108 ARG A O 1
ATOM 833 N N . ARG A 1 109 ? -4.188 -13.234 0.8 1 96.88 109 ARG A N 1
ATOM 834 C CA . ARG A 1 109 ? -5.453 -13.727 1.333 1 96.88 109 ARG A CA 1
ATOM 835 C C . ARG A 1 109 ? -6.34 -12.578 1.791 1 96.88 109 ARG A C 1
ATOM 837 O O . ARG A 1 109 ? -7.566 -12.695 1.794 1 96.88 109 ARG A O 1
ATOM 844 N N . THR A 1 110 ? -5.672 -11.539 2.152 1 96.38 110 THR A N 1
ATOM 845 C CA . THR A 1 110 ? -6.387 -10.375 2.66 1 96.38 110 THR A CA 1
ATOM 846 C C . THR A 1 110 ? -6.941 -9.539 1.512 1 96.38 110 THR A C 1
ATOM 848 O O . THR A 1 110 ? -8.094 -9.102 1.557 1 96.38 110 THR A O 1
ATOM 851 N N . ILE A 1 111 ? -6.258 -9.344 0.471 1 96.69 111 ILE A N 1
ATOM 852 C CA . ILE A 1 111 ? -6.57 -8.328 -0.531 1 96.69 111 ILE A CA 1
ATOM 853 C C . ILE A 1 111 ? -7.266 -8.984 -1.726 1 96.69 111 ILE A C 1
ATOM 855 O O . ILE A 1 111 ? -8.305 -8.5 -2.184 1 96.69 111 ILE A O 1
ATOM 859 N N . GLU A 1 112 ? -6.738 -10.062 -2.246 1 97.69 112 GLU A N 1
ATOM 860 C CA . GLU A 1 112 ? -7.117 -10.578 -3.557 1 97.69 112 GLU A CA 1
ATOM 861 C C . GLU A 1 112 ? -8.555 -11.094 -3.553 1 97.69 112 GLU A C 1
ATOM 863 O O . GLU A 1 112 ? -9.305 -10.859 -4.504 1 97.69 112 GLU A O 1
ATOM 868 N N . PRO A 1 113 ? -9.016 -11.828 -2.518 1 98.25 113 PRO A N 1
ATOM 869 C CA . PRO A 1 113 ? -10.406 -12.273 -2.539 1 98.25 113 PRO A CA 1
ATOM 870 C C . PRO A 1 113 ? -11.398 -11.117 -2.586 1 98.25 113 PRO A C 1
ATOM 872 O O . PRO A 1 113 ? -12.43 -11.203 -3.252 1 98.25 113 PRO A O 1
ATOM 875 N N 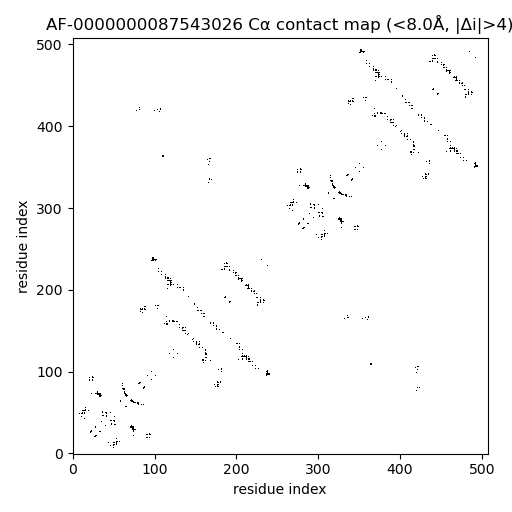. MET A 1 114 ? -11.055 -10.055 -1.884 1 97.5 114 MET A N 1
ATOM 876 C CA . MET A 1 114 ? -11.922 -8.883 -1.93 1 97.5 114 MET A CA 1
ATOM 877 C C . MET A 1 114 ? -11.891 -8.234 -3.311 1 97.5 114 MET A C 1
ATOM 879 O O . MET A 1 114 ? -12.922 -7.801 -3.82 1 97.5 114 MET A O 1
ATOM 883 N N . ALA A 1 115 ? -10.727 -8.164 -3.883 1 97.94 115 ALA A N 1
ATOM 884 C CA . ALA A 1 115 ? -10.625 -7.656 -5.25 1 97.94 115 ALA A CA 1
ATOM 885 C C . ALA A 1 115 ? -11.477 -8.484 -6.207 1 97.94 115 ALA A C 1
ATOM 887 O O . ALA A 1 115 ? -12.141 -7.938 -7.086 1 97.94 115 ALA A O 1
ATOM 888 N N . VAL A 1 116 ? -11.484 -9.797 -6.047 1 98.69 116 VAL A N 1
ATOM 889 C CA . VAL A 1 116 ? -12.297 -10.688 -6.871 1 98.69 116 VAL A CA 1
ATOM 890 C C . VAL A 1 116 ? -13.773 -10.398 -6.648 1 98.69 116 VAL A C 1
ATOM 892 O O . VAL A 1 116 ? -14.547 -10.297 -7.609 1 98.69 116 VAL A O 1
ATOM 895 N N . ARG A 1 117 ? -14.141 -10.25 -5.398 1 98.56 117 ARG A N 1
ATOM 896 C CA . ARG A 1 117 ? -15.531 -9.922 -5.094 1 98.56 117 ARG A CA 1
ATOM 897 C C . ARG A 1 117 ? -15.961 -8.648 -5.812 1 98.56 117 ARG A C 1
ATOM 899 O O . ARG A 1 117 ? -17 -8.625 -6.477 1 98.56 117 ARG A O 1
ATOM 906 N N . TRP A 1 118 ? -15.18 -7.637 -5.688 1 98.12 118 TRP A N 1
ATOM 907 C CA . TRP A 1 118 ? -15.516 -6.355 -6.293 1 98.12 118 TRP A CA 1
ATOM 908 C C . TRP A 1 118 ? -15.484 -6.445 -7.816 1 98.12 118 TRP A C 1
ATOM 910 O O . TRP A 1 118 ? -16.281 -5.801 -8.5 1 98.12 118 TRP A O 1
ATOM 920 N N . ALA A 1 119 ? -14.531 -7.188 -8.344 1 98.56 119 ALA A N 1
ATOM 921 C CA . ALA A 1 119 ? -14.508 -7.395 -9.781 1 98.56 119 ALA A CA 1
ATOM 922 C C . ALA A 1 119 ? -15.797 -8.047 -10.266 1 98.56 119 ALA A C 1
ATOM 924 O O . ALA A 1 119 ?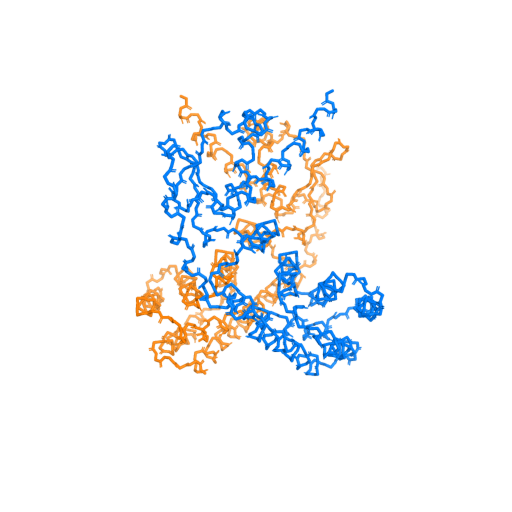 -16.312 -7.699 -11.328 1 98.56 119 ALA A O 1
ATOM 925 N N . CYS A 1 120 ? -16.344 -9.016 -9.539 1 98.69 120 CYS A N 1
ATOM 926 C CA . CYS A 1 120 ? -17.609 -9.648 -9.883 1 98.69 120 CYS A CA 1
ATOM 927 C C . CYS A 1 120 ? -18.734 -8.625 -9.906 1 98.69 120 CYS A C 1
ATOM 929 O O . CYS A 1 120 ? -19.656 -8.727 -10.727 1 98.69 120 CYS A O 1
ATOM 931 N N . GLU A 1 121 ? -18.609 -7.59 -9.07 1 97.69 121 GLU A N 1
ATOM 932 C CA . GLU A 1 121 ? -19.672 -6.621 -8.875 1 97.69 121 GLU A CA 1
ATOM 933 C C . GLU A 1 121 ? -19.516 -5.43 -9.812 1 97.69 121 GLU A C 1
ATOM 935 O O . GLU A 1 121 ? -20.516 -4.828 -10.234 1 97.69 121 GLU A O 1
ATOM 940 N N . ARG A 1 122 ? -18.281 -5.117 -10.148 1 97.12 122 ARG A N 1
ATOM 941 C CA . ARG A 1 122 ? -18.031 -3.777 -10.68 1 97.12 122 ARG A CA 1
ATOM 942 C C . ARG A 1 122 ? -17.391 -3.844 -12.062 1 97.12 122 ARG A C 1
ATOM 944 O O . ARG A 1 122 ? -17.359 -2.848 -12.789 1 97.12 122 ARG A O 1
ATOM 951 N N . ALA A 1 123 ? -16.828 -4.984 -12.492 1 98.38 123 ALA A N 1
ATOM 952 C CA . ALA A 1 123 ? -16.031 -5.055 -13.719 1 98.38 123 ALA A CA 1
ATOM 953 C C . ALA A 1 123 ? -16.875 -4.629 -14.922 1 98.38 123 ALA A C 1
ATOM 955 O O . ALA A 1 123 ? -18.047 -4.988 -15.039 1 98.38 123 ALA A O 1
ATOM 956 N N . THR A 1 124 ? -16.266 -3.83 -15.797 1 98.19 124 THR A N 1
ATOM 957 C CA . THR A 1 124 ? -16.891 -3.516 -17.078 1 98.19 124 THR A CA 1
ATOM 958 C C . THR A 1 124 ? -16.797 -4.703 -18.031 1 98.19 124 THR A C 1
ATOM 960 O O . THR A 1 124 ? -16.047 -5.648 -17.781 1 98.19 124 THR A O 1
ATOM 963 N N . VAL A 1 125 ? -17.516 -4.547 -19.094 1 98.12 125 VAL A N 1
ATOM 964 C CA . VAL A 1 125 ? -17.484 -5.59 -20.109 1 98.12 125 VAL A CA 1
ATOM 965 C C . VAL A 1 125 ? -16.078 -5.738 -20.672 1 98.12 125 VAL A C 1
ATOM 967 O O . VAL A 1 125 ? -15.594 -6.855 -20.875 1 98.12 125 VAL A O 1
ATOM 970 N N . GLU A 1 126 ? -15.43 -4.629 -20.875 1 98.44 126 GLU A N 1
ATOM 971 C CA . GLU A 1 126 ? -14.07 -4.633 -21.391 1 98.44 126 GLU A CA 1
ATOM 972 C C . GLU A 1 126 ? -13.109 -5.301 -20.422 1 98.44 126 GLU A C 1
ATOM 974 O O . GLU A 1 126 ? -12.195 -6.023 -20.828 1 98.44 126 GLU A O 1
ATOM 979 N N . GLN A 1 127 ? -13.375 -5.102 -19.203 1 98.44 127 GLN A N 1
ATOM 980 C CA . GLN A 1 127 ? -12.492 -5.676 -18.188 1 98.44 127 GLN A CA 1
ATOM 981 C C . GLN A 1 127 ? -12.727 -7.18 -18.047 1 98.44 127 GLN A C 1
ATOM 983 O O . GLN A 1 127 ? -11.781 -7.938 -17.812 1 98.44 127 GLN A O 1
ATOM 988 N N . VAL A 1 128 ? -13.953 -7.605 -18.125 1 98.69 128 VAL A N 1
ATOM 989 C CA . VAL A 1 128 ? -14.25 -9.031 -18.141 1 98.69 128 VAL A CA 1
ATOM 990 C C . VAL A 1 128 ? -13.531 -9.711 -19.297 1 98.69 128 VAL A C 1
ATOM 992 O O . VAL A 1 128 ? -12.93 -10.766 -19.141 1 98.69 128 VAL A O 1
ATOM 995 N N . GLN A 1 129 ? -13.531 -9.078 -20.438 1 98.56 129 GLN A N 1
ATOM 996 C CA . GLN A 1 129 ? -12.844 -9.617 -21.609 1 98.56 129 GLN A CA 1
ATOM 997 C C . GLN A 1 129 ? -11.336 -9.648 -21.406 1 98.56 129 GLN A C 1
ATOM 999 O O . GLN A 1 129 ? -10.672 -10.617 -21.781 1 98.56 129 GLN A O 1
ATOM 1004 N N . ALA A 1 130 ? -10.82 -8.602 -20.828 1 98.5 130 ALA A N 1
ATOM 1005 C CA . ALA A 1 130 ? -9.383 -8.562 -20.531 1 98.5 130 ALA A CA 1
ATOM 1006 C C . ALA A 1 130 ? -8.977 -9.703 -19.609 1 98.5 130 ALA A C 1
ATOM 1008 O O . ALA A 1 130 ? -7.922 -10.32 -19.797 1 98.5 130 ALA A O 1
ATOM 1009 N N . ILE A 1 131 ? -9.789 -10.008 -18.641 1 98.62 131 ILE A N 1
ATOM 1010 C CA . ILE A 1 131 ? -9.516 -11.086 -17.688 1 98.62 131 ILE A CA 1
ATOM 1011 C C . ILE A 1 131 ? -9.57 -12.43 -18.422 1 98.62 131 ILE A C 1
ATOM 1013 O O . ILE A 1 131 ? -8.719 -13.297 -18.203 1 98.62 131 ILE A O 1
ATOM 1017 N N . ARG A 1 132 ? -10.531 -12.578 -19.297 1 98.25 132 ARG A N 1
ATOM 1018 C CA . ARG A 1 132 ? -10.641 -13.805 -20.078 1 98.25 132 ARG A CA 1
ATOM 1019 C C . ARG A 1 132 ? -9.43 -13.969 -21 1 98.25 132 ARG A C 1
ATOM 1021 O O . ARG A 1 132 ? -8.891 -15.07 -21.141 1 98.25 132 ARG A O 1
ATOM 1028 N N . LEU A 1 133 ? -9.039 -12.898 -21.625 1 98 133 LEU A N 1
ATOM 1029 C CA . LEU A 1 133 ? -7.859 -12.938 -22.484 1 98 133 LEU A CA 1
ATOM 1030 C C . LEU A 1 133 ? -6.613 -13.289 -21.672 1 98 133 LEU A C 1
ATOM 1032 O O . LEU A 1 133 ? -5.762 -14.055 -22.141 1 98 133 LEU A O 1
ATOM 1036 N N . ALA A 1 134 ? -6.504 -12.758 -20.516 1 97.75 134 ALA A N 1
ATOM 1037 C CA . ALA A 1 134 ? -5.383 -13.086 -19.641 1 97.75 134 ALA A CA 1
ATOM 1038 C C . ALA A 1 134 ? -5.391 -14.57 -19.266 1 97.75 134 ALA A C 1
ATOM 1040 O O . ALA A 1 134 ? -4.34 -15.211 -19.219 1 97.75 134 ALA A O 1
ATOM 1041 N N . TYR A 1 135 ? -6.578 -15.141 -18.969 1 97.12 135 TYR A N 1
ATOM 1042 C CA . TYR A 1 135 ? -6.68 -16.578 -18.688 1 97.12 135 TYR A CA 1
ATOM 1043 C C . TYR A 1 135 ? -6.207 -17.391 -19.891 1 97.12 135 TYR A C 1
ATOM 1045 O O . TYR A 1 135 ? -5.488 -18.391 -19.719 1 97.12 135 TYR A O 1
ATOM 1053 N N . HIS A 1 136 ? -6.609 -16.984 -21.078 1 96.19 136 HIS A N 1
ATOM 1054 C CA . HIS A 1 136 ? -6.203 -17.719 -22.266 1 96.19 136 HIS A CA 1
ATOM 1055 C C . HIS A 1 136 ? -4.691 -17.672 -22.453 1 96.19 136 HIS A C 1
ATOM 1057 O O . HIS A 1 136 ? -4.09 -18.625 -22.953 1 96.19 136 HIS A O 1
ATOM 1063 N N . ALA A 1 137 ? -4.109 -16.547 -22.094 1 94.75 137 ALA A N 1
ATOM 1064 C CA . ALA A 1 137 ? -2.652 -16.453 -22.125 1 94.75 137 ALA A CA 1
ATOM 1065 C C . ALA A 1 137 ? -2.014 -17.469 -21.188 1 94.75 137 ALA A C 1
ATOM 1067 O O . ALA A 1 137 ? -0.964 -18.047 -21.5 1 94.75 137 ALA A O 1
ATOM 1068 N N . LEU A 1 138 ? -2.639 -17.781 -20.031 1 93.19 138 LEU A N 1
ATOM 1069 C CA . LEU A 1 138 ? -2.18 -18.828 -19.109 1 93.19 138 LEU A CA 1
ATOM 1070 C C . LEU A 1 138 ? -2.256 -20.203 -19.766 1 93.19 138 LEU A C 1
ATOM 1072 O O . LEU A 1 138 ? -1.301 -20.969 -19.703 1 93.19 138 LEU A O 1
ATOM 1076 N N . GLU A 1 139 ? -3.355 -20.391 -20.375 1 92.69 139 GLU A N 1
ATOM 1077 C CA . GLU A 1 139 ? -3.572 -21.672 -21.031 1 92.69 139 GLU A CA 1
ATOM 1078 C C . GLU A 1 139 ? -2.498 -21.938 -22.094 1 92.69 139 GLU A C 1
ATOM 1080 O O . GLU A 1 139 ? -1.951 -23.031 -22.172 1 92.69 139 GLU A O 1
ATOM 1085 N N . ARG A 1 140 ? -2.197 -20.938 -22.797 1 92.06 140 ARG A N 1
ATOM 1086 C CA . ARG A 1 140 ? -1.207 -21.062 -23.859 1 92.06 140 ARG A CA 1
ATOM 1087 C C . ARG A 1 140 ? 0.189 -21.281 -23.297 1 92.06 140 ARG A C 1
ATOM 1089 O O . ARG A 1 140 ? 0.995 -22.016 -23.875 1 92.06 140 ARG A O 1
ATOM 1096 N N . ALA A 1 141 ? 0.433 -20.656 -22.234 1 88.06 141 ALA A N 1
ATOM 1097 C CA . ALA A 1 141 ? 1.753 -20.75 -21.609 1 88.06 141 ALA A CA 1
ATOM 1098 C C . ALA A 1 141 ? 2.006 -22.172 -21.078 1 88.06 141 ALA A C 1
ATOM 1100 O O . ALA A 1 141 ? 3.145 -22.641 -21.078 1 88.06 141 ALA A O 1
ATOM 1101 N N . VAL A 1 142 ? 0.98 -22.828 -20.625 1 83.38 142 VAL A N 1
ATOM 1102 C CA . VAL A 1 142 ? 1.114 -24.188 -20.125 1 83.38 142 VAL A CA 1
ATOM 1103 C C . VAL A 1 142 ? 1.581 -25.094 -21.266 1 83.38 142 VAL A C 1
ATOM 1105 O O . VAL A 1 142 ? 2.43 -25.969 -21.062 1 83.38 142 VAL A O 1
ATOM 1108 N N . ASP A 1 143 ? 1.128 -24.797 -22.422 1 80.44 143 ASP A N 1
ATOM 1109 C CA . ASP A 1 143 ? 1.393 -25.641 -23.578 1 80.44 143 ASP A CA 1
ATOM 1110 C C . ASP A 1 143 ? 2.727 -25.281 -24.234 1 80.44 143 ASP A C 1
ATOM 1112 O O . ASP A 1 143 ? 3.457 -26.172 -24.688 1 80.44 143 ASP A O 1
ATOM 1116 N N . SER A 1 144 ? 3.062 -24.031 -24.25 1 80 144 SER A N 1
ATOM 1117 C CA . SER A 1 144 ? 4.172 -23.562 -25.078 1 80 144 SER A CA 1
ATOM 1118 C C . SER A 1 144 ? 5.453 -23.453 -24.266 1 80 144 SER A C 1
ATOM 1120 O O . SER A 1 144 ? 6.543 -23.328 -24.828 1 80 144 SER A O 1
ATOM 1122 N N . GLY A 1 145 ? 5.328 -23.594 -23.078 1 72.5 145 GLY A N 1
ATOM 1123 C CA . GLY A 1 145 ? 6.5 -23.359 -22.234 1 72.5 145 GLY A CA 1
ATOM 1124 C C . GLY A 1 145 ? 6.816 -21.891 -22.062 1 72.5 145 GLY A C 1
ATOM 1125 O O . GLY A 1 145 ? 7.84 -21.531 -21.469 1 72.5 145 GLY A O 1
ATOM 1126 N N . ALA A 1 146 ? 5.996 -21.062 -22.578 1 74.75 146 ALA A N 1
ATOM 1127 C CA . ALA A 1 146 ? 6.168 -19.625 -22.406 1 74.75 146 ALA A CA 1
ATOM 1128 C C . ALA A 1 146 ? 6.137 -19.234 -20.922 1 74.75 146 ALA A C 1
ATOM 1130 O O . ALA A 1 146 ? 5.934 -20.094 -20.062 1 74.75 146 ALA A O 1
ATOM 1131 N N . ASP A 1 147 ? 6.391 -17.953 -20.688 1 85.06 147 ASP A N 1
ATOM 1132 C CA . ASP A 1 147 ? 6.527 -17.453 -19.328 1 85.06 147 ASP A CA 1
ATOM 1133 C C . ASP A 1 147 ? 5.18 -17.453 -18.609 1 85.06 147 ASP A C 1
ATOM 1135 O O . ASP A 1 147 ? 4.449 -16.469 -18.641 1 85.06 147 ASP A O 1
ATOM 1139 N N . TYR A 1 148 ? 4.859 -18.609 -18 1 86.81 148 TYR A N 1
ATOM 1140 C CA . TYR A 1 148 ? 3.619 -18.797 -17.266 1 86.81 148 TYR A CA 1
ATOM 1141 C C . TYR A 1 148 ? 3.502 -17.766 -16.141 1 86.81 148 TYR A C 1
ATOM 1143 O O . TYR A 1 148 ? 2.418 -17.25 -15.875 1 86.81 148 TYR A O 1
ATOM 1151 N N . ASN A 1 149 ? 4.582 -17.5 -15.492 1 88.44 149 ASN A N 1
ATOM 1152 C CA . ASN A 1 149 ? 4.559 -16.594 -14.344 1 88.44 149 ASN A CA 1
ATOM 1153 C C . ASN A 1 149 ? 4.164 -15.172 -14.75 1 88.44 149 ASN A C 1
ATOM 1155 O O . ASN A 1 149 ? 3.43 -14.5 -14.031 1 88.44 149 ASN A O 1
ATOM 1159 N N . ARG A 1 150 ? 4.664 -14.805 -15.867 1 89.88 150 ARG A N 1
ATOM 1160 C CA . ARG A 1 150 ? 4.293 -13.484 -16.359 1 89.88 150 ARG A CA 1
ATOM 1161 C C . ARG A 1 150 ? 2.811 -13.422 -16.719 1 89.88 150 ARG A C 1
ATOM 1163 O O . ARG A 1 150 ? 2.137 -12.438 -16.422 1 89.88 150 ARG A O 1
ATOM 1170 N N . ALA A 1 151 ? 2.352 -14.438 -17.375 1 92.38 151 ALA A N 1
ATOM 1171 C CA . ALA A 1 151 ? 0.931 -14.516 -17.688 1 92.38 151 ALA A CA 1
ATOM 1172 C C . ALA A 1 151 ? 0.078 -14.531 -16.438 1 92.38 151 ALA A C 1
ATOM 1174 O O . ALA A 1 151 ? -0.979 -13.898 -16.375 1 92.38 151 ALA A O 1
ATOM 1175 N N . ASP A 1 152 ? 0.509 -15.242 -15.445 1 94.25 152 ASP A N 1
ATOM 1176 C CA . ASP A 1 152 ? -0.197 -15.328 -14.172 1 94.25 152 ASP A CA 1
ATOM 1177 C C . ASP A 1 152 ? -0.242 -13.969 -13.477 1 94.25 152 ASP A C 1
ATOM 1179 O O . ASP A 1 152 ? -1.293 -13.547 -12.984 1 94.25 152 ASP A O 1
ATOM 1183 N N . GLN A 1 153 ? 0.872 -13.32 -13.453 1 93.5 153 GLN A N 1
ATOM 1184 C CA . GLN A 1 153 ? 0.927 -11.969 -12.898 1 93.5 153 GLN A CA 1
ATOM 1185 C C . GLN A 1 153 ? -0.073 -11.047 -13.586 1 93.5 153 GLN A C 1
ATOM 1187 O O . GLN A 1 153 ? -0.809 -10.312 -12.922 1 93.5 153 GLN A O 1
ATOM 1192 N N . PHE A 1 154 ? -0.08 -11.141 -14.852 1 94.81 154 PHE A N 1
ATOM 1193 C CA . PHE A 1 154 ? -0.974 -10.281 -15.625 1 94.81 154 PHE A CA 1
ATOM 1194 C C . PHE A 1 154 ? -2.432 -10.609 -15.328 1 94.81 154 PHE A C 1
ATOM 1196 O O . PHE A 1 154 ? -3.266 -9.711 -15.219 1 94.81 154 PHE A O 1
ATOM 1203 N N . PHE A 1 155 ? -2.76 -11.914 -15.195 1 97.81 155 PHE A N 1
ATOM 1204 C CA . PHE A 1 155 ? -4.105 -12.352 -14.852 1 97.81 155 PHE A CA 1
ATOM 1205 C C . PHE A 1 155 ? -4.559 -11.727 -13.539 1 97.81 155 PHE A C 1
ATOM 1207 O O . PHE A 1 155 ? -5.633 -11.117 -13.477 1 97.81 155 PHE A O 1
ATOM 1214 N N . HIS A 1 156 ? -3.768 -11.75 -12.531 1 97.62 156 HIS A N 1
ATOM 1215 C CA . HIS A 1 156 ? -4.105 -11.195 -11.227 1 97.62 156 HIS A CA 1
ATOM 1216 C C . HIS A 1 156 ? -4.191 -9.68 -11.266 1 97.62 156 HIS A C 1
ATOM 1218 O O . HIS A 1 156 ? -5.074 -9.078 -10.648 1 97.62 156 HIS A O 1
ATOM 1224 N N . GLU A 1 157 ? -3.299 -9.047 -12.023 1 96.56 157 GLU A N 1
ATOM 1225 C CA . GLU A 1 157 ? -3.322 -7.594 -12.156 1 96.56 157 GLU A CA 1
ATOM 1226 C C . GLU A 1 157 ? -4.613 -7.117 -12.812 1 96.56 157 GLU A C 1
ATOM 1228 O O . GLU A 1 157 ? -5.168 -6.086 -12.43 1 96.56 157 GLU A O 1
ATOM 1233 N N . CYS A 1 158 ? -5.098 -7.883 -13.836 1 97.94 158 CYS A N 1
ATOM 1234 C CA . CYS A 1 158 ? -6.363 -7.551 -14.477 1 97.94 158 CYS A CA 1
ATOM 1235 C C . CYS A 1 158 ? -7.512 -7.59 -13.477 1 97.94 158 CYS A C 1
ATOM 1237 O O . CYS A 1 158 ? -8.398 -6.734 -13.516 1 97.94 158 CYS A O 1
ATOM 1239 N N . ILE A 1 159 ? -7.457 -8.531 -12.609 1 98.5 159 ILE A N 1
ATOM 1240 C CA . ILE A 1 159 ? -8.508 -8.68 -11.609 1 98.5 159 ILE A CA 1
ATOM 1241 C C . ILE A 1 159 ? -8.445 -7.527 -10.617 1 98.5 159 ILE A C 1
ATOM 1243 O O . ILE A 1 159 ? -9.469 -6.918 -10.289 1 98.5 159 ILE A O 1
ATOM 1247 N N . LEU A 1 160 ? -7.242 -7.234 -10.133 1 97.31 160 LEU A N 1
ATOM 1248 C CA . LEU A 1 160 ? -7.062 -6.121 -9.203 1 97.31 160 LEU A CA 1
ATOM 1249 C C . LEU A 1 160 ? -7.566 -4.816 -9.82 1 97.31 160 LEU A C 1
ATOM 1251 O O . LEU A 1 160 ? -8.234 -4.027 -9.148 1 97.31 160 LEU A O 1
ATOM 1255 N N . ALA A 1 161 ? -7.293 -4.637 -11.086 1 96.31 161 ALA A N 1
ATOM 1256 C CA . ALA A 1 161 ? -7.727 -3.432 -11.781 1 96.31 161 ALA A CA 1
ATOM 1257 C C . ALA A 1 161 ? -9.25 -3.377 -11.898 1 96.31 161 ALA A C 1
ATOM 1259 O O . ALA A 1 161 ? -9.844 -2.299 -11.844 1 96.31 161 ALA A O 1
ATOM 1260 N N . ALA A 1 162 ? -9.867 -4.496 -12 1 97.94 162 ALA A N 1
ATOM 1261 C CA . ALA A 1 162 ? -11.312 -4.59 -12.203 1 97.94 162 ALA A CA 1
ATOM 1262 C C . ALA A 1 162 ? -12.062 -4.41 -10.891 1 97.94 162 ALA A C 1
ATOM 1264 O O . ALA A 1 162 ? -13.297 -4.332 -10.875 1 97.94 162 ALA A O 1
ATOM 1265 N N . SER A 1 163 ? -11.336 -4.336 -9.797 1 96.88 163 SER A N 1
ATOM 1266 C CA . SER A 1 163 ? -11.969 -4.129 -8.5 1 96.88 163 SER A CA 1
ATOM 1267 C C . SER A 1 163 ? -12.586 -2.738 -8.398 1 96.88 163 SER A C 1
ATOM 1269 O O . SER A 1 163 ? -13.516 -2.52 -7.621 1 96.88 163 SER A O 1
ATOM 1271 N N . HIS A 1 164 ? -12 -1.795 -9.102 1 95.38 164 HIS A N 1
ATOM 1272 C CA . HIS A 1 164 ? -12.383 -0.386 -9.109 1 95.38 164 HIS A CA 1
ATOM 1273 C C . HIS A 1 164 ? -12.32 0.203 -7.699 1 95.38 164 HIS A C 1
ATOM 1275 O O . HIS A 1 164 ? -13.172 1.013 -7.324 1 95.38 164 HIS A O 1
ATOM 1281 N N . ASN A 1 165 ? -11.492 -0.269 -6.91 1 94.94 165 ASN A N 1
ATOM 1282 C CA . ASN A 1 165 ? -11.062 0.416 -5.691 1 94.94 165 ASN A CA 1
ATOM 1283 C C . ASN A 1 165 ? -9.773 1.204 -5.914 1 94.94 165 ASN A C 1
ATOM 1285 O O . ASN A 1 165 ? -8.742 0.627 -6.25 1 94.94 165 ASN A O 1
ATOM 1289 N N . GLN A 1 166 ? -9.883 2.459 -5.773 1 91.56 166 GLN A N 1
ATOM 1290 C CA . GLN A 1 166 ? -8.805 3.336 -6.227 1 91.56 166 GLN A CA 1
ATOM 1291 C C . GLN A 1 166 ? -7.512 3.059 -5.469 1 91.56 166 GLN A C 1
ATOM 1293 O O . GLN A 1 166 ? -6.422 3.207 -6.02 1 91.56 166 GLN A O 1
ATOM 1298 N N . PHE A 1 167 ? -7.609 2.623 -4.234 1 90.88 167 PHE A N 1
ATOM 1299 C CA . PHE A 1 167 ? -6.414 2.318 -3.455 1 90.88 167 PHE A CA 1
ATOM 1300 C C . PHE A 1 167 ? -5.789 1.005 -3.91 1 90.88 167 PHE A C 1
ATOM 1302 O O . PHE A 1 167 ? -4.566 0.904 -4.039 1 90.88 167 PHE A O 1
ATOM 1309 N N . ILE A 1 168 ? -6.539 0.007 -4.168 1 92.38 168 ILE A N 1
ATOM 1310 C CA . ILE A 1 168 ? -6.039 -1.26 -4.691 1 92.38 168 ILE A CA 1
ATOM 1311 C C . ILE A 1 168 ? -5.406 -1.037 -6.062 1 92.38 168 ILE A C 1
ATOM 1313 O O . ILE A 1 168 ? -4.34 -1.582 -6.355 1 92.38 168 ILE A O 1
ATOM 1317 N N . GLU A 1 169 ? -6.07 -0.242 -6.883 1 91.31 169 GLU A N 1
ATOM 1318 C CA . GLU A 1 169 ? -5.531 0.064 -8.203 1 91.31 169 GLU A CA 1
ATOM 1319 C C . GLU A 1 169 ? -4.133 0.664 -8.109 1 91.31 169 GLU A C 1
ATOM 1321 O O . GLU A 1 169 ? -3.246 0.314 -8.891 1 91.31 169 GLU A O 1
ATOM 1326 N N . GLN A 1 170 ? -3.955 1.448 -7.141 1 85.81 170 GLN A N 1
ATOM 1327 C CA . GLN A 1 170 ? -2.662 2.105 -6.98 1 85.81 170 GLN A CA 1
ATOM 1328 C C . GLN A 1 170 ? -1.603 1.121 -6.492 1 85.81 170 GLN A C 1
ATOM 1330 O O . GLN A 1 170 ? -0.406 1.333 -6.707 1 85.81 170 GLN A O 1
ATOM 1335 N N . MET A 1 171 ? -2.029 0.076 -5.914 1 87.5 171 MET A N 1
ATOM 1336 C CA . MET A 1 171 ? -1.099 -0.898 -5.348 1 87.5 171 MET A CA 1
ATOM 1337 C C . MET A 1 171 ? -0.7 -1.938 -6.391 1 87.5 171 MET A C 1
ATOM 1339 O O . MET A 1 171 ? 0.202 -2.742 -6.156 1 87.5 171 MET A O 1
ATOM 1343 N N . ILE A 1 172 ? -1.278 -1.895 -7.551 1 89.62 172 ILE A N 1
ATOM 1344 C CA . ILE A 1 172 ? -1.153 -2.965 -8.539 1 89.62 172 ILE A CA 1
ATOM 1345 C C . ILE A 1 172 ? 0.317 -3.162 -8.898 1 89.62 172 ILE A C 1
ATOM 1347 O O . ILE A 1 172 ? 0.822 -4.289 -8.875 1 89.62 172 ILE A O 1
ATOM 1351 N N . PRO A 1 173 ? 1.076 -2.119 -9.156 1 82.75 173 PRO A N 1
ATOM 1352 C CA . PRO A 1 173 ? 2.477 -2.363 -9.508 1 82.75 173 PRO A CA 1
ATOM 1353 C C . PRO A 1 173 ? 3.258 -3.045 -8.391 1 82.75 173 PRO A C 1
ATOM 1355 O O . PRO A 1 173 ? 4.031 -3.973 -8.648 1 82.75 173 PRO A O 1
ATOM 1358 N N . ALA A 1 174 ? 2.988 -2.578 -7.234 1 82.44 174 ALA A N 1
ATOM 1359 C CA . ALA A 1 174 ? 3.682 -3.152 -6.082 1 82.44 174 ALA A CA 1
ATOM 1360 C C . ALA A 1 174 ? 3.223 -4.586 -5.828 1 82.44 174 ALA A C 1
ATOM 1362 O O . ALA A 1 174 ? 4.047 -5.48 -5.621 1 82.44 174 ALA A O 1
ATOM 1363 N N . LEU A 1 175 ? 1.94 -4.824 -5.84 1 88.19 175 LEU A N 1
ATOM 1364 C CA . LEU A 1 175 ? 1.398 -6.164 -5.656 1 88.19 175 LEU A CA 1
ATOM 1365 C C . LEU A 1 175 ? 1.864 -7.094 -6.773 1 88.19 175 LEU A C 1
ATOM 1367 O O . LEU A 1 175 ? 2.154 -8.266 -6.527 1 88.19 175 LEU A O 1
ATOM 1371 N N . GLY A 1 176 ? 1.949 -6.543 -7.98 1 89.12 176 GLY A N 1
ATOM 1372 C CA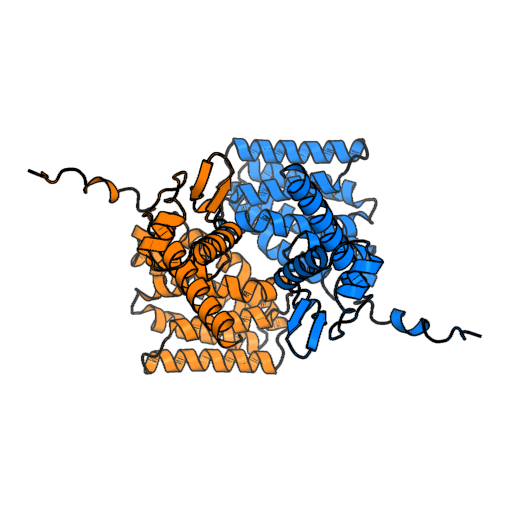 . GLY A 1 176 ? 2.447 -7.332 -9.094 1 89.12 176 GLY A CA 1
ATOM 1373 C C . GLY A 1 176 ? 3.854 -7.855 -8.875 1 89.12 176 GLY A C 1
ATOM 1374 O O . GLY A 1 176 ? 4.133 -9.023 -9.141 1 89.12 176 GLY A O 1
ATOM 1375 N N . ALA A 1 177 ? 4.688 -7.055 -8.375 1 84.94 177 ALA A N 1
ATOM 1376 C CA . ALA A 1 177 ? 6.066 -7.457 -8.102 1 84.94 177 ALA A CA 1
ATOM 1377 C C . ALA A 1 177 ? 6.121 -8.516 -7.008 1 84.94 177 ALA A C 1
ATOM 1379 O O . ALA A 1 177 ? 6.898 -9.469 -7.098 1 84.94 177 ALA A O 1
ATOM 1380 N N . LEU A 1 178 ? 5.34 -8.352 -6.023 1 86.94 178 LEU A N 1
ATOM 1381 C CA . LEU A 1 178 ? 5.281 -9.312 -4.926 1 86.94 178 LEU A CA 1
ATOM 1382 C C . LEU A 1 178 ? 4.711 -10.648 -5.402 1 86.94 178 LEU A C 1
ATOM 1384 O O . LEU A 1 178 ? 5.215 -11.711 -5.031 1 86.94 178 LEU A O 1
ATOM 1388 N N . LEU A 1 179 ? 3.723 -10.562 -6.23 1 91.38 179 LEU A N 1
ATOM 1389 C CA . LEU A 1 179 ? 3.125 -11.766 -6.793 1 91.38 179 LEU A CA 1
ATOM 1390 C C . LEU A 1 179 ? 4.141 -12.539 -7.625 1 91.38 179 LEU A C 1
ATOM 1392 O O . LEU A 1 179 ? 4.172 -13.773 -7.59 1 91.38 179 LEU A O 1
ATOM 1396 N N . ALA A 1 180 ? 4.965 -11.82 -8.375 1 88.19 180 ALA A N 1
ATOM 1397 C CA . ALA A 1 180 ? 6.004 -12.461 -9.18 1 88.19 180 ALA A CA 1
ATOM 1398 C C . ALA A 1 180 ? 6.91 -13.328 -8.305 1 88.19 180 ALA A C 1
ATOM 1400 O O . ALA A 1 180 ? 7.293 -14.43 -8.695 1 88.19 180 ALA A O 1
ATOM 1401 N N . VAL A 1 181 ? 7.195 -12.875 -7.141 1 84.81 181 VAL A N 1
ATOM 1402 C CA . VAL A 1 181 ? 8.016 -13.633 -6.207 1 84.81 181 VAL A CA 1
ATOM 1403 C C . VAL A 1 181 ? 7.258 -14.875 -5.742 1 84.81 181 VAL A C 1
ATOM 1405 O O . VAL A 1 181 ? 7.805 -15.984 -5.746 1 84.81 181 VAL A O 1
ATOM 1408 N N . SER A 1 182 ? 6.031 -14.641 -5.324 1 86.62 182 SER A N 1
ATOM 1409 C CA . SER A 1 182 ? 5.188 -15.75 -4.871 1 86.62 182 SER A CA 1
ATOM 1410 C C . SER A 1 182 ? 5.078 -16.828 -5.934 1 86.62 182 SER A C 1
ATOM 1412 O O . SER A 1 182 ? 5.195 -18.016 -5.629 1 86.62 182 SER A O 1
ATOM 1414 N N . PHE A 1 183 ? 4.914 -16.438 -7.164 1 86.81 183 PHE A N 1
ATOM 1415 C CA . PHE A 1 183 ? 4.727 -17.359 -8.266 1 86.81 183 PHE A CA 1
ATOM 1416 C C . PHE A 1 183 ? 6.031 -18.062 -8.609 1 86.81 183 PHE A C 1
ATOM 1418 O O . PHE A 1 183 ? 6.039 -19.266 -8.914 1 86.81 183 PHE A O 1
ATOM 1425 N N . GLU A 1 184 ? 7.074 -17.375 -8.555 1 83.62 184 GLU A N 1
ATOM 1426 C CA . GLU A 1 184 ? 8.375 -17.984 -8.773 1 83.62 184 GLU A CA 1
ATOM 1427 C C . GLU A 1 184 ? 8.656 -19.078 -7.746 1 83.62 184 GLU A C 1
ATOM 1429 O O . GLU A 1 184 ? 9.117 -20.172 -8.094 1 83.62 184 GLU A O 1
ATOM 1434 N N . VAL A 1 185 ? 8.344 -18.844 -6.566 1 81.69 185 VAL A N 1
ATOM 1435 C CA . VAL A 1 185 ? 8.617 -19.781 -5.484 1 81.69 185 VAL A CA 1
ATOM 1436 C C . VAL A 1 185 ? 7.676 -20.984 -5.59 1 81.69 185 VAL A C 1
ATOM 1438 O O . VAL A 1 185 ? 8.094 -22.125 -5.395 1 81.69 185 VAL A O 1
ATOM 1441 N N . SER A 1 186 ? 6.445 -20.75 -5.949 1 83.81 186 SER A N 1
ATOM 1442 C CA . SER A 1 186 ? 5.465 -21.828 -5.996 1 83.81 186 SER A CA 1
ATOM 1443 C C . SER A 1 186 ? 5.645 -22.672 -7.254 1 83.81 186 SER A C 1
ATOM 1445 O O . SER A 1 186 ? 5.234 -23.844 -7.285 1 83.81 186 SER A O 1
ATOM 1447 N N . ALA A 1 187 ? 6.203 -22.078 -8.289 1 80.56 187 ALA A N 1
ATOM 1448 C CA . ALA A 1 187 ? 6.379 -22.766 -9.57 1 80.56 187 ALA A CA 1
ATOM 1449 C C . ALA A 1 187 ? 7.422 -23.875 -9.453 1 80.56 187 ALA A C 1
ATOM 1451 O O . ALA A 1 187 ? 7.609 -24.672 -10.383 1 80.56 187 ALA A O 1
ATOM 1452 N N . ALA A 1 188 ? 8.07 -23.938 -8.391 1 76.94 188 ALA A N 1
ATOM 1453 C CA . ALA A 1 188 ? 9.008 -25.031 -8.156 1 76.94 188 ALA A CA 1
ATOM 1454 C C . ALA A 1 188 ? 8.289 -26.391 -8.172 1 76.94 188 ALA A C 1
ATOM 1456 O O . ALA A 1 188 ? 8.906 -27.422 -8.422 1 76.94 188 ALA A O 1
ATOM 1457 N N . ASP A 1 189 ? 6.992 -26.406 -7.852 1 79.69 189 ASP A N 1
ATOM 1458 C CA . ASP A 1 189 ? 6.156 -27.594 -7.977 1 79.69 189 ASP A CA 1
ATOM 1459 C C . ASP A 1 189 ? 5.742 -27.828 -9.43 1 79.69 189 ASP A C 1
ATOM 1461 O O . ASP A 1 189 ? 4.992 -27.031 -10 1 79.69 189 ASP A O 1
ATOM 1465 N N . PRO A 1 190 ? 6.164 -28.906 -10.055 1 78 190 PRO A N 1
ATOM 1466 C CA . PRO A 1 190 ? 5.891 -29.125 -11.477 1 78 190 PRO A CA 1
ATOM 1467 C C . PRO A 1 190 ? 4.402 -29.328 -11.766 1 78 190 PRO A C 1
ATOM 1469 O O . PRO A 1 190 ? 3.965 -29.141 -12.906 1 78 190 PRO A O 1
ATOM 1472 N N . ASP A 1 191 ? 3.652 -29.688 -10.75 1 82 191 ASP A N 1
ATOM 1473 C CA . ASP A 1 191 ? 2.232 -29.953 -10.961 1 82 191 ASP A CA 1
ATOM 1474 C C . ASP A 1 191 ? 1.393 -28.719 -10.648 1 82 191 ASP A C 1
ATOM 1476 O O . ASP A 1 191 ? 0.166 -28.75 -10.766 1 82 191 ASP A O 1
ATOM 1480 N N . GLU A 1 192 ? 2.064 -27.703 -10.227 1 83.25 192 GLU A N 1
ATOM 1481 C CA . GLU A 1 192 ? 1.361 -26.5 -9.789 1 83.25 192 GLU A CA 1
ATOM 1482 C C . GLU A 1 192 ? 0.463 -25.953 -10.898 1 83.25 192 GLU A C 1
ATOM 1484 O O . GLU A 1 192 ? -0.704 -25.641 -10.656 1 83.25 192 GLU A O 1
ATOM 1489 N N . LEU A 1 193 ? 1 -25.953 -12.078 1 81.19 193 LEU A N 1
ATOM 1490 C CA . LEU A 1 193 ? 0.26 -25.375 -13.188 1 81.19 193 LEU A CA 1
ATOM 1491 C C . LEU A 1 193 ? -0.988 -26.188 -13.5 1 81.19 193 LEU A C 1
ATOM 1493 O O . LEU A 1 193 ? -2.066 -25.641 -13.711 1 81.19 193 LEU A O 1
ATOM 1497 N N . ARG A 1 194 ? -0.774 -27.469 -13.555 1 83.56 194 ARG A N 1
ATOM 1498 C CA . ARG A 1 194 ? -1.882 -28.375 -13.844 1 83.56 194 ARG A CA 1
ATOM 1499 C C . ARG A 1 194 ? -2.98 -28.25 -12.789 1 83.56 194 ARG A C 1
ATOM 1501 O O . ARG A 1 194 ? -4.168 -28.281 -13.117 1 83.56 194 ARG A O 1
ATOM 1508 N N . ARG A 1 195 ? -2.607 -27.984 -11.609 1 89 195 ARG A N 1
ATOM 1509 C CA . ARG A 1 195 ? -3.543 -27.922 -10.492 1 89 195 ARG A CA 1
ATOM 1510 C C . ARG A 1 195 ? -4.238 -26.562 -10.445 1 89 195 ARG A C 1
ATOM 1512 O O . ARG A 1 195 ? -5.406 -26.469 -10.055 1 89 195 ARG A O 1
ATOM 1519 N N . THR A 1 196 ? -3.555 -25.578 -10.859 1 93.25 196 THR A N 1
ATOM 1520 C CA . THR A 1 196 ? -4.078 -24.25 -10.555 1 93.25 196 THR A CA 1
ATOM 1521 C C . THR A 1 196 ? -4.746 -23.656 -11.789 1 93.25 196 THR A C 1
ATOM 1523 O O . THR A 1 196 ? -5.586 -22.75 -11.664 1 93.25 196 THR A O 1
ATOM 1526 N N . LEU A 1 197 ? -4.508 -24.172 -12.992 1 94.5 197 LEU A N 1
ATOM 1527 C CA . LEU A 1 197 ? -5.086 -23.594 -14.203 1 94.5 197 LEU A CA 1
ATOM 1528 C C . LEU A 1 197 ? -6.609 -23.656 -14.164 1 94.5 197 LEU A C 1
ATOM 1530 O O . LEU A 1 197 ? -7.289 -22.672 -14.422 1 94.5 197 LEU A O 1
ATOM 1534 N N . PRO A 1 198 ? -7.219 -24.766 -13.766 1 96.75 198 PRO A N 1
ATOM 1535 C CA . PRO A 1 198 ? -8.68 -24.797 -13.688 1 96.75 198 PRO A CA 1
ATOM 1536 C C . PRO A 1 198 ? -9.234 -23.812 -12.656 1 96.75 198 PRO A C 1
ATOM 1538 O O . PRO A 1 198 ? -10.359 -23.328 -12.805 1 96.75 198 PRO A O 1
ATOM 1541 N N . ILE A 1 199 ? -8.484 -23.547 -11.633 1 98 199 ILE A N 1
ATOM 1542 C CA . ILE A 1 199 ? -8.922 -22.625 -10.594 1 98 199 ILE A CA 1
ATOM 1543 C C . ILE A 1 199 ? -8.93 -21.203 -11.148 1 98 199 ILE A C 1
ATOM 1545 O O . ILE A 1 199 ? -9.844 -20.422 -10.859 1 98 199 ILE A O 1
ATOM 1549 N N . HIS A 1 200 ? -7.891 -20.859 -11.977 1 97.94 200 HIS A N 1
ATOM 1550 C CA . HIS A 1 200 ? -7.895 -19.578 -12.664 1 97.94 200 HIS A CA 1
ATOM 1551 C C . HIS A 1 200 ? -9.117 -19.438 -13.562 1 97.94 200 HIS A C 1
ATOM 1553 O O . HIS A 1 200 ? -9.727 -18.359 -13.625 1 97.94 200 HIS A O 1
ATOM 1559 N N . LYS A 1 201 ? -9.445 -20.5 -14.188 1 98.19 201 LYS A N 1
ATOM 1560 C CA . LYS A 1 201 ? -10.641 -20.484 -15.031 1 98.19 201 LYS A CA 1
ATOM 1561 C C . LYS A 1 201 ? -11.891 -20.188 -14.203 1 98.19 201 LYS A C 1
ATOM 1563 O O . LYS A 1 201 ? -12.734 -19.391 -14.617 1 98.19 201 LYS A O 1
ATOM 1568 N N . ASP A 1 202 ? -11.977 -20.828 -13.094 1 98.62 202 ASP A N 1
ATOM 1569 C CA . ASP A 1 202 ? -13.125 -20.625 -12.211 1 98.62 202 ASP A CA 1
ATOM 1570 C C . ASP A 1 202 ? -13.242 -19.156 -11.789 1 98.62 202 ASP A C 1
ATOM 1572 O O . ASP A 1 202 ? -14.352 -18.609 -11.719 1 98.62 202 ASP A O 1
ATOM 1576 N N . ILE A 1 203 ? -12.141 -18.531 -11.508 1 98.81 203 ILE A N 1
ATOM 1577 C CA . ILE A 1 203 ? -12.148 -17.125 -11.109 1 98.81 203 ILE A CA 1
ATOM 1578 C C . ILE A 1 203 ? -12.641 -16.266 -12.266 1 98.81 203 ILE A C 1
ATOM 1580 O O . ILE A 1 203 ? -13.531 -15.43 -12.086 1 98.81 203 ILE A O 1
ATOM 1584 N N . ALA A 1 204 ? -12.078 -16.531 -13.453 1 98.81 204 ALA A N 1
ATOM 1585 C CA . ALA A 1 204 ? -12.469 -15.75 -14.625 1 98.81 204 ALA A CA 1
ATOM 1586 C C . ALA A 1 204 ? -13.961 -15.906 -14.914 1 98.81 204 ALA A C 1
ATOM 1588 O O . ALA A 1 204 ? -14.656 -14.914 -15.156 1 98.81 204 ALA A O 1
ATOM 1589 N N . GLU A 1 205 ? -14.43 -17.062 -14.828 1 98.69 205 GLU A N 1
ATOM 1590 C CA . GLU A 1 205 ? -15.836 -17.344 -15.125 1 98.69 205 GLU A CA 1
ATOM 1591 C C . GLU A 1 205 ? -16.75 -16.766 -14.047 1 98.69 205 GLU A C 1
ATOM 1593 O O . GLU A 1 205 ? -17.844 -16.297 -14.344 1 98.69 205 GLU A O 1
ATOM 1598 N N . ALA A 1 206 ? -16.312 -16.906 -12.812 1 98.88 206 ALA A N 1
ATOM 1599 C CA . ALA A 1 206 ? -17.094 -16.328 -11.719 1 98.88 206 ALA A CA 1
ATOM 1600 C C . ALA A 1 206 ? -17.25 -14.82 -11.883 1 98.88 206 ALA A C 1
ATOM 1602 O O . ALA A 1 206 ? -18.328 -14.273 -11.664 1 98.88 206 ALA A O 1
ATOM 1603 N N . ILE A 1 207 ? -16.172 -14.094 -12.281 1 98.88 207 ILE A N 1
ATOM 1604 C CA . ILE A 1 207 ? -16.234 -12.648 -12.5 1 98.88 207 ILE A CA 1
ATOM 1605 C C . ILE A 1 207 ? -17.156 -12.344 -13.68 1 98.88 207 ILE A C 1
ATOM 1607 O O . ILE A 1 207 ? -17.984 -11.438 -13.609 1 98.88 207 ILE A O 1
ATOM 1611 N N . ALA A 1 208 ? -17.078 -13.117 -14.742 1 98.69 208 ALA A N 1
ATOM 1612 C CA . ALA A 1 208 ? -17.906 -12.93 -15.93 1 98.69 208 ALA A CA 1
ATOM 1613 C C . ALA A 1 208 ? -19.391 -13.133 -15.602 1 98.69 208 ALA A C 1
ATOM 1615 O O . ALA A 1 208 ? -20.25 -12.438 -16.141 1 98.69 208 ALA A O 1
ATOM 1616 N N . SER A 1 209 ? -19.656 -14.031 -14.727 1 98.62 209 SER A N 1
ATOM 1617 C CA . SER A 1 209 ? -21.047 -14.367 -14.398 1 98.62 209 SER A CA 1
ATOM 1618 C C . SER A 1 209 ? -21.5 -13.633 -13.141 1 98.62 209 SER A C 1
ATOM 1620 O O . SER A 1 209 ? -22.594 -13.898 -12.633 1 98.62 209 SER A O 1
ATOM 1622 N N . ARG A 1 210 ? -20.688 -12.867 -12.578 1 98.62 210 ARG A N 1
ATOM 1623 C CA . ARG A 1 210 ? -20.984 -12.039 -11.414 1 98.62 210 ARG A CA 1
ATOM 1624 C C . ARG A 1 210 ? -21.312 -12.906 -10.203 1 98.62 210 ARG A C 1
ATOM 1626 O O . ARG A 1 210 ? -22.234 -12.602 -9.445 1 98.62 210 ARG A O 1
ATOM 1633 N N . ASP A 1 211 ? -20.641 -13.992 -10.109 1 98.75 211 ASP A N 1
ATOM 1634 C CA . ASP A 1 211 ? -20.797 -14.914 -8.984 1 98.75 211 ASP A CA 1
ATOM 1635 C C . ASP A 1 211 ? -19.672 -14.719 -7.969 1 98.75 211 ASP A C 1
ATOM 1637 O O . ASP A 1 211 ? -18.688 -15.469 -7.969 1 98.75 211 ASP A O 1
ATOM 1641 N N . ALA A 1 212 ? -19.922 -13.797 -7.066 1 98.62 212 ALA A N 1
ATOM 1642 C CA . ALA A 1 212 ? -18.875 -13.391 -6.133 1 98.62 212 ALA A CA 1
ATOM 1643 C C . ALA A 1 212 ? -18.484 -14.531 -5.203 1 98.62 212 ALA A C 1
ATOM 1645 O O . ALA A 1 212 ? -17.312 -14.727 -4.895 1 98.62 212 ALA A O 1
ATOM 1646 N N . ALA A 1 213 ? -19.422 -15.266 -4.734 1 98.56 213 ALA A N 1
ATOM 1647 C CA . ALA A 1 213 ? -19.141 -16.359 -3.809 1 98.56 213 ALA A CA 1
ATOM 1648 C C . ALA A 1 213 ? -18.203 -17.391 -4.441 1 98.56 213 ALA A C 1
ATOM 1650 O O . ALA A 1 213 ? -17.203 -17.766 -3.838 1 98.56 213 ALA A O 1
ATOM 1651 N N . ARG A 1 214 ? -18.547 -17.781 -5.633 1 98.56 214 ARG A N 1
ATOM 1652 C CA . ARG A 1 214 ? -17.703 -18.734 -6.367 1 98.56 214 ARG A CA 1
ATOM 1653 C C . ARG A 1 214 ? -16.328 -18.156 -6.625 1 98.56 214 ARG A C 1
ATOM 1655 O O . ARG A 1 214 ? -15.32 -18.859 -6.473 1 98.56 214 ARG A O 1
ATOM 1662 N N . GLY A 1 215 ? -16.234 -16.891 -7.066 1 98.75 215 GLY A N 1
ATOM 1663 C CA . GLY A 1 215 ? -14.953 -16.25 -7.355 1 98.75 215 GLY A CA 1
ATOM 1664 C C . GLY A 1 215 ? -14.047 -16.156 -6.145 1 98.75 215 GLY A C 1
ATOM 1665 O O . GLY A 1 215 ? -12.859 -16.484 -6.23 1 98.75 215 GLY A O 1
ATOM 1666 N N . VAL A 1 216 ? -14.609 -15.773 -5.02 1 98.62 216 VAL A N 1
ATOM 1667 C CA . VAL A 1 216 ? -13.836 -15.625 -3.791 1 98.62 216 VAL A CA 1
ATOM 1668 C C . VAL A 1 216 ? -13.32 -16.984 -3.33 1 98.62 216 VAL A C 1
ATOM 1670 O O . VAL A 1 216 ? -12.156 -17.125 -2.955 1 98.62 216 VAL A O 1
ATOM 1673 N N . TRP A 1 217 ? -14.195 -17.969 -3.375 1 98.5 217 TRP A N 1
ATOM 1674 C CA . TRP A 1 217 ? -13.773 -19.312 -2.994 1 98.5 217 TRP A CA 1
ATOM 1675 C C . TRP A 1 217 ? -12.633 -19.797 -3.877 1 98.5 217 TRP A C 1
ATOM 1677 O O . TRP A 1 217 ? -11.641 -20.328 -3.377 1 98.5 217 TRP A O 1
ATOM 1687 N N . ALA A 1 218 ? -12.766 -19.625 -5.16 1 98.69 218 ALA A N 1
ATOM 1688 C CA . ALA A 1 218 ? -11.719 -20.047 -6.094 1 98.69 218 ALA A CA 1
ATOM 1689 C C . ALA A 1 218 ? -10.414 -19.297 -5.816 1 98.69 218 ALA A C 1
ATOM 1691 O O . ALA A 1 218 ? -9.336 -19.891 -5.852 1 98.69 218 ALA A O 1
ATOM 1692 N N . CYS A 1 219 ? -10.484 -18.031 -5.559 1 98.5 219 CYS A N 1
ATOM 1693 C CA . CYS A 1 219 ? -9.305 -17.219 -5.266 1 98.5 219 CYS A CA 1
ATOM 1694 C C . CYS A 1 219 ? -8.602 -17.719 -4.008 1 98.5 219 CYS A C 1
ATOM 1696 O O . CYS A 1 219 ? -7.379 -17.891 -4.004 1 98.5 219 CYS A O 1
ATOM 1698 N N . MET A 1 220 ? -9.383 -17.984 -2.988 1 98.19 220 MET A N 1
ATOM 1699 C CA . MET A 1 220 ? -8.812 -18.5 -1.746 1 98.19 220 MET A CA 1
ATOM 1700 C C . MET A 1 220 ? -8.172 -19.859 -1.968 1 98.19 220 MET A C 1
ATOM 1702 O O . MET A 1 220 ? -7.078 -20.125 -1.456 1 98.19 220 MET A O 1
ATOM 1706 N N . THR A 1 221 ? -8.812 -20.672 -2.699 1 97.94 221 THR A N 1
ATOM 1707 C CA . THR A 1 221 ? -8.289 -22 -3.027 1 97.94 221 THR A CA 1
ATOM 1708 C C . THR A 1 221 ? -6.965 -21.875 -3.783 1 97.94 221 THR A C 1
ATOM 1710 O O . THR A 1 221 ? -6.02 -22.625 -3.504 1 97.94 221 THR A O 1
ATOM 1713 N N . LEU A 1 222 ? -6.879 -20.984 -4.734 1 97.31 222 LEU A N 1
ATOM 1714 C CA . LEU A 1 222 ? -5.676 -20.766 -5.523 1 97.31 222 LEU A CA 1
ATOM 1715 C C . LEU A 1 222 ? -4.504 -20.359 -4.633 1 97.31 222 LEU A C 1
ATOM 1717 O O . LEU A 1 222 ? -3.404 -20.891 -4.762 1 97.31 222 LEU A O 1
ATOM 1721 N N . ILE A 1 223 ? -4.75 -19.438 -3.719 1 96.38 223 ILE A N 1
ATOM 1722 C CA . ILE A 1 223 ? -3.709 -18.953 -2.82 1 96.38 223 ILE A CA 1
ATOM 1723 C C . ILE A 1 223 ? -3.291 -20.062 -1.862 1 96.38 223 ILE A C 1
ATOM 1725 O O . ILE A 1 223 ? -2.104 -20.219 -1.569 1 96.38 223 ILE A O 1
ATOM 1729 N N . ASP A 1 224 ? -4.262 -20.859 -1.4 1 95.06 224 ASP A N 1
ATOM 1730 C CA . ASP A 1 224 ? -3.953 -21.984 -0.521 1 95.06 224 ASP A CA 1
ATOM 1731 C C . ASP A 1 224 ? -3.102 -23.031 -1.24 1 95.06 224 ASP A C 1
ATOM 1733 O O . ASP A 1 224 ? -2.227 -23.656 -0.633 1 95.06 224 ASP A O 1
ATOM 1737 N N . ASN A 1 225 ? -3.377 -23.25 -2.5 1 93.56 225 ASN A N 1
ATOM 1738 C CA . ASN A 1 225 ? -2.541 -24.156 -3.281 1 93.56 225 ASN A CA 1
ATOM 1739 C C . ASN A 1 225 ? -1.104 -23.656 -3.377 1 93.56 225 ASN A C 1
ATOM 1741 O O . ASN A 1 225 ? -0.159 -24.438 -3.283 1 93.56 225 ASN A O 1
ATOM 1745 N N . ALA A 1 226 ? -0.976 -22.391 -3.635 1 91.56 226 ALA A N 1
ATOM 1746 C CA . ALA A 1 226 ? 0.366 -21.812 -3.658 1 91.56 226 ALA A CA 1
ATOM 1747 C C . ALA A 1 226 ? 1.074 -22.016 -2.322 1 91.56 226 AL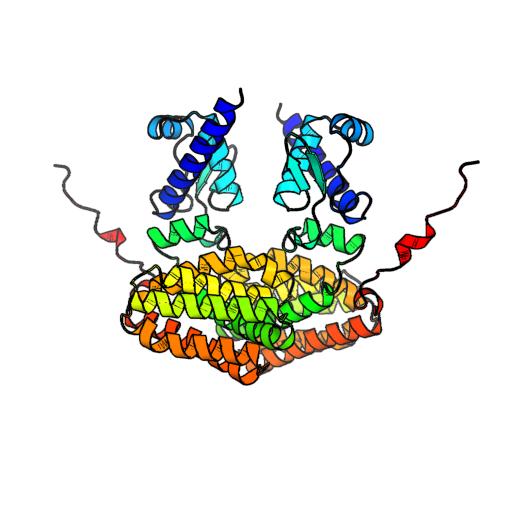A A C 1
ATOM 1749 O O . ALA A 1 226 ? 2.26 -22.359 -2.287 1 91.56 226 ALA A O 1
ATOM 1750 N N . ASP A 1 227 ? 0.36 -21.781 -1.237 1 92 227 ASP A N 1
ATOM 1751 C CA . ASP A 1 227 ? 0.906 -21.984 0.102 1 92 227 ASP A CA 1
ATOM 1752 C C . ASP A 1 227 ? 1.403 -23.406 0.286 1 92 227 ASP A C 1
ATOM 1754 O O . ASP A 1 227 ? 2.525 -23.625 0.746 1 92 227 ASP A O 1
ATOM 1758 N N . LEU A 1 228 ? 0.618 -24.359 -0.108 1 89.88 228 LEU A N 1
ATOM 1759 C CA . LEU A 1 228 ? 0.969 -25.766 0.014 1 89.88 228 LEU A CA 1
ATOM 1760 C C . LEU A 1 228 ? 2.186 -26.094 -0.845 1 89.88 228 LEU A C 1
ATOM 1762 O O . LEU A 1 228 ? 3.078 -26.828 -0.407 1 89.88 228 LEU A O 1
ATOM 1766 N N . ALA A 1 229 ? 2.197 -25.594 -2.078 1 88.06 229 ALA A N 1
ATOM 1767 C CA . ALA A 1 229 ? 3.328 -25.828 -2.973 1 88.06 229 ALA A CA 1
ATOM 1768 C C . ALA A 1 229 ? 4.625 -25.297 -2.375 1 88.06 229 ALA A C 1
ATOM 1770 O O . ALA A 1 229 ? 5.664 -25.953 -2.43 1 88.06 229 ALA A O 1
ATOM 1771 N N . ILE A 1 230 ? 4.586 -24.156 -1.854 1 86.38 230 ILE A N 1
ATOM 1772 C CA . ILE A 1 230 ? 5.762 -23.5 -1.288 1 86.38 230 ILE A CA 1
ATOM 1773 C C . ILE A 1 230 ? 6.254 -24.281 -0.074 1 86.38 230 ILE A C 1
ATOM 1775 O O . ILE A 1 230 ? 7.453 -24.547 0.065 1 86.38 230 ILE A O 1
ATOM 1779 N N . LYS A 1 231 ? 5.414 -24.688 0.809 1 85.38 231 LYS A N 1
ATOM 1780 C CA . LYS A 1 231 ? 5.781 -25.438 2.01 1 85.38 231 LYS A CA 1
ATOM 1781 C C . LYS A 1 231 ? 6.379 -26.797 1.655 1 85.38 231 LYS A C 1
ATOM 1783 O O . LYS A 1 231 ? 7.254 -27.297 2.365 1 85.38 231 LYS A O 1
ATOM 1788 N N . ARG A 1 232 ? 5.91 -27.297 0.571 1 83.94 232 ARG A N 1
ATOM 1789 C CA . ARG A 1 232 ? 6.391 -28.609 0.138 1 83.94 232 ARG A CA 1
ATOM 1790 C C . ARG A 1 232 ? 7.766 -28.5 -0.51 1 83.94 232 ARG A C 1
ATOM 1792 O O . ARG A 1 232 ? 8.617 -29.359 -0.316 1 83.94 232 ARG A O 1
ATOM 1799 N N . PHE A 1 233 ? 8 -27.5 -1.299 1 76.56 233 PHE A N 1
ATOM 1800 C CA . PHE A 1 233 ? 9.188 -27.5 -2.152 1 76.56 233 PHE A CA 1
ATOM 1801 C C . PHE A 1 233 ? 10.195 -26.469 -1.669 1 76.56 233 PHE A C 1
ATOM 1803 O O . PHE A 1 233 ? 11.352 -26.469 -2.111 1 76.56 233 PHE A O 1
ATOM 1810 N N . TYR A 1 234 ? 9.883 -25.516 -0.879 1 69.06 234 TYR A N 1
ATOM 1811 C CA . TYR A 1 234 ? 10.836 -24.531 -0.384 1 69.06 234 TYR A CA 1
ATOM 1812 C C . TYR A 1 234 ? 10.727 -24.375 1.129 1 69.06 234 TYR A C 1
ATOM 1814 O O . TYR A 1 234 ? 10.484 -23.281 1.636 1 69.06 234 TYR A O 1
ATOM 1822 N N . PRO A 1 235 ? 10.93 -25.469 1.805 1 62.09 235 PRO A N 1
ATOM 1823 C CA . PRO A 1 235 ? 10.766 -25.375 3.258 1 62.09 235 PRO A CA 1
ATOM 1824 C C . PRO A 1 235 ? 11.742 -24.406 3.908 1 62.09 235 PRO A C 1
ATOM 1826 O O . PRO A 1 235 ? 11.422 -23.797 4.934 1 62.09 235 PRO A O 1
ATOM 1829 N N . GLU A 1 236 ? 12.883 -24.234 3.188 1 60.53 236 GLU A N 1
ATOM 1830 C CA . GLU A 1 236 ? 13.898 -23.359 3.777 1 60.53 236 GLU A CA 1
ATOM 1831 C C . GLU A 1 236 ? 13.508 -21.891 3.654 1 60.53 236 GLU A C 1
ATOM 1833 O O . GLU A 1 236 ? 13.875 -21.078 4.5 1 60.53 236 GLU A O 1
ATOM 1838 N N . VAL A 1 237 ? 12.859 -21.641 2.59 1 56.59 237 VAL A N 1
ATOM 1839 C CA . VAL A 1 237 ? 12.438 -20.25 2.402 1 56.59 237 VAL A CA 1
ATOM 1840 C C . VAL A 1 237 ? 11.453 -19.859 3.504 1 56.59 237 VAL A C 1
ATOM 1842 O O . VAL A 1 237 ? 11.406 -18.688 3.91 1 56.59 237 VAL A O 1
ATOM 1845 N N . MET A 1 238 ? 10.734 -20.812 3.926 1 56.5 238 MET A N 1
ATOM 1846 C CA . MET A 1 238 ? 9.781 -20.547 5.004 1 56.5 238 MET A CA 1
ATOM 1847 C C . MET A 1 238 ? 10.492 -20.5 6.352 1 56.5 238 MET A C 1
ATOM 1849 O O . MET A 1 238 ? 10.016 -19.859 7.289 1 56.5 238 MET A O 1
ATOM 1853 N N . ALA A 1 239 ? 11.594 -21.406 6.492 1 51.44 239 ALA A N 1
ATOM 1854 C CA . ALA A 1 239 ? 12.242 -21.578 7.789 1 51.44 239 ALA A CA 1
ATOM 1855 C C . ALA A 1 239 ? 13.242 -20.438 8.047 1 51.44 239 ALA A C 1
ATOM 1857 O O . ALA A 1 239 ? 13.547 -20.125 9.203 1 51.44 239 ALA A O 1
ATOM 1858 N N . GLY A 1 240 ? 13.305 -19.172 7.84 1 47.84 240 GLY A N 1
ATOM 1859 C CA . GLY A 1 240 ? 14.305 -18.156 8.102 1 47.84 240 GLY A CA 1
ATOM 1860 C C . GLY A 1 240 ? 15.727 -18.656 7.973 1 47.84 240 GLY A C 1
ATOM 1861 O O . GLY A 1 240 ? 16.141 -19.562 8.695 1 47.84 240 GLY A O 1
ATOM 1862 N N . ARG A 1 241 ? 16.516 -18.797 6.93 1 43.12 241 ARG A N 1
ATOM 1863 C CA . ARG A 1 241 ? 17.891 -19.25 6.762 1 43.12 241 ARG A CA 1
ATOM 1864 C C . ARG A 1 241 ? 18.828 -18.547 7.738 1 43.12 241 ARG A C 1
ATOM 1866 O O . ARG A 1 241 ? 19.156 -17.375 7.555 1 43.12 241 ARG A O 1
ATOM 1873 N N . THR A 1 242 ? 18.859 -18.609 9.07 1 37.88 242 THR A N 1
ATOM 1874 C CA . THR A 1 242 ? 19.938 -18.094 9.914 1 37.88 242 THR A CA 1
ATOM 1875 C C . THR A 1 242 ? 21.297 -18.609 9.422 1 37.88 242 THR A C 1
ATOM 1877 O O . THR A 1 242 ? 22.297 -17.875 9.461 1 37.88 242 THR A O 1
ATOM 1880 N N . ASP A 1 243 ? 21.656 -19.922 9.305 1 35.91 243 ASP A N 1
ATOM 1881 C CA . ASP A 1 243 ? 22.938 -20.453 9.734 1 35.91 243 ASP A CA 1
ATOM 1882 C C . ASP A 1 243 ? 24 -20.281 8.641 1 35.91 243 ASP A C 1
ATOM 1884 O O . ASP A 1 243 ? 25.109 -20.797 8.773 1 35.91 243 ASP A O 1
ATOM 1888 N N . THR A 1 244 ? 23.812 -20.062 7.441 1 35 244 THR A N 1
ATOM 1889 C CA . THR A 1 244 ? 24.984 -20.484 6.68 1 35 244 THR A CA 1
ATOM 1890 C C . THR A 1 244 ? 26.078 -19.422 6.758 1 35 244 THR A C 1
ATOM 1892 O O . THR A 1 244 ? 27.094 -19.531 6.059 1 35 244 THR A O 1
ATOM 1895 N N . ALA A 1 245 ? 25.969 -18.297 7.441 1 35.34 245 ALA A N 1
ATOM 1896 C CA . ALA A 1 245 ? 27.109 -17.406 7.445 1 35.34 245 ALA A CA 1
ATOM 1897 C C . ALA A 1 245 ? 28.297 -18.016 8.188 1 35.34 245 ALA A C 1
ATOM 1899 O O . ALA A 1 245 ? 29.344 -17.391 8.32 1 35.34 245 ALA A O 1
ATOM 1900 N N . GLY A 1 246 ? 28.109 -19.047 8.977 1 31.52 246 GLY A N 1
ATOM 1901 C CA . GLY A 1 246 ? 29.281 -19.391 9.773 1 31.52 246 GLY A CA 1
ATOM 1902 C C . GLY A 1 246 ? 30.453 -19.859 8.938 1 31.52 246 GLY A C 1
ATOM 1903 O O . GLY A 1 246 ? 31.562 -20.047 9.461 1 31.52 246 GLY A O 1
ATOM 1904 N N . GLN A 1 247 ? 30.312 -20.547 7.801 1 30.12 247 GLN A N 1
ATOM 1905 C CA . GLN A 1 247 ? 31.531 -21.266 7.457 1 30.12 247 GLN A CA 1
ATOM 1906 C C . GLN A 1 247 ? 32.5 -20.375 6.703 1 30.12 247 GLN A C 1
ATOM 1908 O O . GLN A 1 247 ? 33.375 -20.875 5.992 1 30.12 247 GLN A O 1
ATOM 1913 N N . ALA A 1 248 ? 32.312 -19.125 6.559 1 32.16 248 ALA A N 1
ATOM 1914 C CA . ALA A 1 248 ? 33.344 -18.484 5.754 1 32.16 248 ALA A CA 1
ATOM 1915 C C . ALA A 1 248 ? 34.625 -18.297 6.562 1 32.16 248 ALA A C 1
ATOM 1917 O O . ALA A 1 248 ? 35.469 -17.469 6.203 1 32.16 248 ALA A O 1
ATOM 1918 N N . GLY A 1 249 ? 34.656 -18.766 7.824 1 27.34 249 GLY A N 1
ATOM 1919 C CA . GLY A 1 249 ? 35.875 -18.328 8.508 1 27.34 249 GLY A CA 1
ATOM 1920 C C . GLY A 1 249 ? 37.125 -18.562 7.699 1 27.34 249 GLY A C 1
ATOM 1921 O O . GLY A 1 249 ? 37.969 -17.656 7.551 1 27.34 249 GLY A O 1
ATOM 1922 N N . ASN A 1 250 ? 37.719 -19.734 7.707 1 28.59 250 ASN A N 1
ATOM 1923 C CA . ASN A 1 250 ? 39.094 -19.969 8.086 1 28.59 250 ASN A CA 1
ATOM 1924 C C . ASN A 1 250 ? 40.031 -19.906 6.875 1 28.59 250 ASN A C 1
ATOM 1926 O O . ASN A 1 250 ? 41.156 -20.375 6.938 1 28.59 250 ASN A O 1
ATOM 1930 N N . GLY A 1 251 ? 39.531 -19.906 5.637 1 26.62 251 GLY A N 1
ATOM 1931 C CA . GLY A 1 251 ? 40.719 -20.188 4.828 1 26.62 251 GLY A CA 1
ATOM 1932 C C . GLY A 1 251 ? 41.781 -19.094 4.898 1 26.62 251 GLY A C 1
ATOM 1933 O O . GLY A 1 251 ? 41.438 -17.906 4.914 1 26.62 251 GLY A O 1
ATOM 1934 N N . ARG A 1 252 ? 42.969 -19.438 5.586 1 25.05 252 ARG A N 1
ATOM 1935 C CA . ARG A 1 252 ? 44.312 -18.875 5.797 1 25.05 252 ARG A CA 1
ATOM 1936 C C . ARG A 1 252 ? 44.844 -18.266 4.516 1 25.05 252 ARG A C 1
ATOM 1938 O O . ARG A 1 252 ? 44.875 -18.922 3.475 1 25.05 252 ARG A O 1
ATOM 1945 N N . PHE A 1 253 ? 44.562 -17.016 4.266 1 20.66 253 PHE A N 1
ATOM 1946 C CA . PHE A 1 253 ? 45.594 -16.328 3.494 1 20.66 253 PHE A CA 1
ATOM 1947 C C . PHE A 1 253 ? 47 -16.703 3.975 1 20.66 253 PHE A C 1
ATOM 1949 O O . PHE A 1 253 ? 47.375 -16.359 5.09 1 20.66 253 PHE A O 1
ATOM 1956 N N . GLN A 1 254 ? 47.438 -17.938 3.764 1 19.78 254 GLN A N 1
ATOM 1957 C CA . GLN A 1 254 ? 48.875 -18.031 3.525 1 19.78 254 GLN A CA 1
ATOM 1958 C C . GLN A 1 254 ? 49.25 -17.281 2.262 1 19.78 254 GLN A C 1
ATOM 1960 O O . GLN A 1 254 ? 48.531 -17.281 1.272 1 19.78 254 GLN A O 1
ATOM 1965 N N . MET B 1 1 ? 27.578 28.094 5.52 1 31.22 1 MET B N 1
ATOM 1966 C CA . MET B 1 1 ? 27.203 27.156 4.469 1 31.22 1 MET B CA 1
ATOM 1967 C C . MET B 1 1 ? 26.078 26.234 4.945 1 31.22 1 MET B C 1
ATOM 1969 O O . MET B 1 1 ? 25.422 25.578 4.133 1 31.22 1 MET B O 1
ATOM 1973 N N . ALA B 1 2 ? 26.125 25.938 6.188 1 41 2 ALA B N 1
ATOM 1974 C CA . ALA B 1 2 ? 25.141 25.078 6.82 1 41 2 ALA B CA 1
ATOM 1975 C C . ALA B 1 2 ? 23.797 25.781 6.934 1 41 2 ALA B C 1
ATOM 1977 O O . ALA B 1 2 ? 22.75 25.125 6.949 1 41 2 ALA B O 1
ATOM 1978 N N . HIS B 1 3 ? 23.812 26.953 7.191 1 43.16 3 HIS B N 1
ATOM 1979 C CA . HIS B 1 3 ? 22.609 27.766 7.402 1 43.16 3 HIS B CA 1
ATOM 1980 C C . HIS B 1 3 ? 21.766 27.828 6.141 1 43.16 3 HIS B C 1
ATOM 1982 O O . HIS B 1 3 ? 20.531 27.859 6.219 1 43.16 3 HIS B O 1
ATOM 1988 N N . GLY B 1 4 ? 22.375 27.875 4.992 1 41.25 4 GLY B N 1
ATOM 1989 C CA . GLY B 1 4 ? 21.719 27.984 3.699 1 41.25 4 GLY B CA 1
ATOM 1990 C C . GLY B 1 4 ? 20.922 26.75 3.326 1 41.25 4 GLY B C 1
ATOM 1991 O O . GLY B 1 4 ? 19.844 26.859 2.719 1 41.25 4 GLY B O 1
ATOM 1992 N N . VAL B 1 5 ? 21.531 25.609 3.684 1 42.28 5 VAL B N 1
ATOM 1993 C CA . VAL B 1 5 ? 20.906 24.328 3.342 1 42.28 5 VAL B CA 1
ATOM 1994 C C . VAL B 1 5 ? 19.625 24.156 4.156 1 42.28 5 VAL B C 1
ATOM 1996 O O . VAL B 1 5 ? 18.625 23.672 3.641 1 42.28 5 VAL B O 1
ATOM 1999 N N . PHE B 1 6 ? 19.656 24.531 5.43 1 44.25 6 PHE B N 1
ATOM 2000 C CA . PHE B 1 6 ? 18.5 24.406 6.316 1 44.25 6 PHE B CA 1
ATOM 2001 C C . PHE B 1 6 ? 17.359 25.328 5.852 1 44.25 6 PHE B C 1
ATOM 2003 O O . PHE B 1 6 ? 16.203 24.938 5.891 1 44.25 6 PHE B O 1
ATOM 2010 N N . MET B 1 7 ? 17.812 26.578 5.527 1 45.53 7 MET B N 1
ATOM 2011 C CA . MET B 1 7 ? 16.797 27.516 5.039 1 45.53 7 MET B CA 1
ATOM 2012 C C . MET B 1 7 ? 16.188 27.016 3.729 1 45.53 7 MET B C 1
ATOM 2014 O O . MET B 1 7 ? 15.016 27.281 3.449 1 45.53 7 MET B O 1
ATOM 2018 N N . SER B 1 8 ? 17.062 26.375 2.955 1 51.28 8 SER B N 1
ATOM 2019 C CA . SER B 1 8 ? 16.672 25.844 1.65 1 51.28 8 SER B CA 1
ATOM 2020 C C . SER B 1 8 ? 15.688 24.688 1.791 1 51.28 8 SER B C 1
ATOM 2022 O O . SER B 1 8 ? 14.719 24.609 1.033 1 51.28 8 SER B O 1
ATOM 2024 N N . SER B 1 9 ? 15.984 23.906 2.941 1 59.69 9 SER B N 1
ATOM 2025 C CA . SER B 1 9 ? 15.086 22.781 3.176 1 59.69 9 SER B CA 1
ATOM 2026 C C . SER B 1 9 ? 13.695 23.25 3.6 1 59.69 9 SER B C 1
ATOM 2028 O O . SER B 1 9 ? 12.688 22.703 3.168 1 59.69 9 SER B O 1
ATOM 2030 N N . SER B 1 10 ? 13.727 24.453 4.215 1 75.44 10 SER B N 1
ATOM 2031 C CA . SER B 1 10 ? 12.461 25 4.684 1 75.44 10 SER B CA 1
ATOM 2032 C C . SER B 1 10 ? 11.664 25.609 3.533 1 75.44 10 SER B C 1
ATOM 2034 O O . SER B 1 10 ? 10.461 25.391 3.416 1 75.44 10 SER B O 1
ATOM 2036 N N . PHE B 1 11 ? 12.484 26.312 2.594 1 84.38 11 PHE B N 1
ATOM 2037 C CA . PHE B 1 11 ? 11.797 26.922 1.459 1 84.38 11 PHE B CA 1
ATOM 2038 C C . PHE B 1 11 ? 11.273 25.859 0.505 1 84.38 11 PHE B C 1
ATOM 2040 O O . PHE B 1 11 ? 10.172 25.984 -0.036 1 84.38 11 PHE B O 1
ATOM 2047 N N . HIS B 1 12 ? 12.039 24.812 0.382 1 88.31 12 HIS B N 1
ATOM 2048 C CA . HIS B 1 12 ? 11.609 23.703 -0.464 1 88.31 12 HIS B CA 1
ATOM 2049 C C . HIS B 1 12 ? 10.328 23.078 0.063 1 88.31 12 HIS B C 1
ATOM 2051 O O . HIS B 1 12 ? 9.344 22.953 -0.671 1 88.31 12 HIS B O 1
ATOM 2057 N N . ALA B 1 13 ? 10.352 22.797 1.305 1 90.19 13 ALA B N 1
ATOM 2058 C CA . ALA B 1 13 ? 9.203 22.141 1.922 1 90.19 13 ALA B CA 1
ATOM 2059 C C . ALA B 1 13 ? 7.957 23.016 1.848 1 90.19 13 ALA B C 1
ATOM 2061 O O . ALA B 1 13 ? 6.867 22.531 1.533 1 90.19 13 ALA B O 1
ATOM 2062 N N . SER B 1 14 ? 8.156 24.25 2.125 1 92.62 14 SER B N 1
ATOM 2063 C CA . SER B 1 14 ? 7.035 25.172 2.09 1 92.62 14 SER B CA 1
ATOM 2064 C C . SER B 1 14 ? 6.5 25.344 0.67 1 92.62 14 SER B C 1
ATOM 2066 O O . SER B 1 14 ? 5.289 25.438 0.463 1 92.62 14 SER B O 1
ATOM 2068 N N . THR B 1 15 ? 7.363 25.406 -0.254 1 93.88 15 THR B N 1
ATOM 2069 C CA . THR B 1 15 ? 6.965 25.547 -1.65 1 93.88 15 THR B CA 1
ATOM 2070 C C . THR B 1 15 ? 6.199 24.312 -2.121 1 93.88 15 THR B C 1
ATOM 2072 O O . THR B 1 15 ? 5.168 24.438 -2.787 1 93.88 15 THR B O 1
ATOM 2075 N N . VAL B 1 16 ? 6.648 23.141 -1.761 1 94.69 16 VAL B N 1
ATOM 2076 C CA . VAL B 1 16 ? 5.953 21.906 -2.1 1 94.69 16 VAL B CA 1
ATOM 2077 C C . VAL B 1 16 ? 4.547 21.922 -1.509 1 94.69 16 VAL B C 1
ATOM 2079 O O . VAL B 1 16 ? 3.572 21.609 -2.197 1 94.69 16 VAL B O 1
ATOM 2082 N N . ASP B 1 17 ? 4.523 22.312 -0.305 1 94.44 17 ASP B N 1
ATOM 2083 C CA . ASP B 1 17 ? 3.238 22.312 0.383 1 94.44 17 ASP B CA 1
ATOM 2084 C C . ASP B 1 17 ? 2.266 23.281 -0.283 1 94.44 17 ASP B C 1
ATOM 2086 O O . ASP B 1 17 ? 1.103 22.953 -0.514 1 94.44 17 ASP B O 1
ATOM 2090 N N . TRP B 1 18 ? 2.744 24.438 -0.515 1 93.38 18 TRP B N 1
ATOM 2091 C CA . TRP B 1 18 ? 1.894 25.438 -1.15 1 93.38 18 TRP B CA 1
ATOM 2092 C C . TRP B 1 18 ? 1.444 24.969 -2.531 1 93.38 18 TRP B C 1
ATOM 2094 O O . TRP B 1 18 ? 0.251 25 -2.846 1 93.38 18 TRP B O 1
ATOM 2104 N N . LEU B 1 19 ? 2.324 24.562 -3.379 1 94.12 19 LEU B N 1
ATOM 2105 C CA . LEU B 1 19 ? 2.01 24.125 -4.734 1 94.12 19 LEU B CA 1
ATOM 2106 C C . LEU B 1 19 ? 1.077 22.922 -4.715 1 94.12 19 LEU B C 1
ATOM 2108 O O . LEU B 1 19 ? 0.121 22.859 -5.492 1 94.12 19 LEU B O 1
ATOM 2112 N N . GLY B 1 20 ? 1.41 21.984 -3.852 1 94.94 20 GLY B N 1
ATOM 2113 C CA . GLY B 1 20 ? 0.564 20.797 -3.723 1 94.94 20 GLY B CA 1
ATOM 2114 C C . GLY B 1 20 ? -0.87 21.141 -3.359 1 94.94 20 GLY B C 1
ATOM 2115 O O . GLY B 1 20 ? -1.807 20.641 -3.992 1 94.94 20 GLY B O 1
ATOM 2116 N N . GLY B 1 21 ? -0.996 21.969 -2.336 1 93.75 21 GLY B N 1
ATOM 2117 C CA . GLY B 1 21 ? -2.324 22.422 -1.948 1 93.75 21 GLY B CA 1
ATOM 2118 C C . GLY B 1 21 ? -3.047 23.172 -3.053 1 93.75 21 GLY B C 1
ATOM 2119 O O . GLY B 1 21 ? -4.25 22.984 -3.252 1 93.75 21 GLY B O 1
ATOM 2120 N N . TRP B 1 22 ? -2.268 23.969 -3.717 1 92.88 22 TRP B N 1
ATOM 2121 C CA . TRP B 1 22 ? -2.797 24.781 -4.801 1 92.88 22 TRP B CA 1
ATOM 2122 C C . TRP B 1 22 ? -3.311 23.922 -5.945 1 92.88 22 TRP B C 1
ATOM 2124 O O . TRP B 1 22 ? -4.395 24.156 -6.477 1 92.88 22 TRP B O 1
ATOM 2134 N N . ILE B 1 23 ? -2.701 22.906 -6.285 1 94.12 23 ILE B N 1
ATOM 2135 C CA . ILE B 1 23 ? -3.084 21.969 -7.34 1 94.12 23 ILE B CA 1
ATOM 2136 C C . ILE B 1 23 ? -4.273 21.125 -6.879 1 94.12 23 ILE B C 1
ATOM 2138 O O . ILE B 1 23 ? -5.23 20.938 -7.629 1 94.12 23 ILE B O 1
ATOM 2142 N N . ALA B 1 24 ? -4.25 20.719 -5.707 1 93.06 24 ALA B N 1
ATOM 2143 C CA . ALA B 1 24 ? -5.32 19.875 -5.16 1 93.06 24 ALA B CA 1
ATOM 2144 C C . ALA B 1 24 ? -6.633 20.656 -5.082 1 93.06 24 ALA B C 1
ATOM 2146 O O . ALA B 1 24 ? -7.711 20.062 -5.207 1 93.06 24 ALA B O 1
ATOM 2147 N N . ALA B 1 25 ? -6.48 21.953 -4.91 1 91.31 25 ALA B N 1
ATOM 2148 C CA . ALA B 1 25 ? -7.66 22.828 -4.812 1 91.31 25 ALA B CA 1
ATOM 2149 C C . ALA B 1 25 ? -8.281 23.062 -6.188 1 91.31 25 ALA B C 1
ATOM 2151 O O . ALA B 1 25 ? -9.328 23.703 -6.301 1 91.31 25 ALA B O 1
ATOM 2152 N N . GLY B 1 26 ? -7.652 22.516 -7.18 1 89.5 26 GLY B N 1
ATOM 2153 C CA . GLY B 1 26 ? -8.227 22.578 -8.516 1 89.5 26 GLY B CA 1
ATOM 2154 C C . GLY B 1 26 ? -7.949 23.906 -9.219 1 89.5 26 GLY B C 1
ATOM 2155 O O . GLY B 1 26 ? -8.656 24.266 -10.164 1 89.5 26 GLY B O 1
ATOM 2156 N N . GLN B 1 27 ? -6.988 24.609 -8.734 1 87.94 27 GLN B N 1
ATOM 2157 C CA . GLN B 1 27 ? -6.648 25.875 -9.375 1 87.94 27 GLN B CA 1
ATOM 2158 C C . GLN B 1 27 ? -6.109 25.656 -10.781 1 87.94 27 GLN B C 1
ATOM 2160 O O . GLN B 1 27 ? -6.184 26.547 -11.633 1 87.94 27 GLN B O 1
ATOM 2165 N N . VAL B 1 28 ? -5.562 24.516 -10.961 1 90.62 28 VAL B N 1
ATOM 2166 C CA . VAL B 1 28 ? -5.18 24.031 -12.281 1 90.62 28 VAL B CA 1
ATOM 2167 C C . VAL B 1 28 ? -5.812 22.656 -12.531 1 90.62 28 VAL B C 1
ATOM 2169 O O . VAL B 1 28 ? -5.637 21.734 -11.742 1 90.62 28 VAL B O 1
ATOM 2172 N N . LYS B 1 29 ? -6.535 22.547 -13.578 1 91.44 29 LYS B N 1
ATOM 2173 C CA . LYS B 1 29 ? -7.262 21.312 -13.852 1 91.44 29 LYS B CA 1
ATOM 2174 C C . LYS B 1 29 ? -6.332 20.25 -14.422 1 91.44 29 LYS B C 1
ATOM 2176 O O . LYS B 1 29 ? -5.305 20.562 -15.023 1 91.44 29 LYS B O 1
ATOM 2181 N N . PRO B 1 30 ? -6.742 18.984 -14.211 1 92.5 30 PRO B N 1
ATOM 2182 C CA . PRO B 1 30 ? -5.953 17.922 -14.844 1 92.5 30 PRO B CA 1
ATOM 2183 C C . PRO B 1 30 ? -5.773 18.141 -16.344 1 92.5 30 PRO B C 1
ATOM 2185 O O . PRO B 1 30 ? -6.723 18.531 -17.031 1 92.5 30 PRO B O 1
ATOM 2188 N N . GLY B 1 31 ? -4.566 17.922 -16.797 1 92.31 31 GLY B N 1
ATOM 2189 C CA . GLY B 1 31 ? -4.273 18.094 -18.203 1 92.31 31 GLY B CA 1
ATOM 2190 C C . GLY B 1 31 ? -3.736 19.469 -18.547 1 92.31 31 GLY B C 1
ATOM 2191 O O . GLY B 1 31 ? -3.094 19.672 -19.578 1 92.31 31 GLY B O 1
ATOM 2192 N N . GLN B 1 32 ? -4 20.438 -17.719 1 92.56 32 GLN B N 1
ATOM 2193 C CA . GLN B 1 32 ? -3.512 21.797 -17.922 1 92.56 32 GLN B CA 1
ATOM 2194 C C . GLN B 1 32 ? -2.072 21.938 -17.438 1 92.56 32 GLN B C 1
ATOM 2196 O O . GLN B 1 32 ? -1.616 21.172 -16.594 1 92.56 32 GLN B O 1
ATOM 2201 N N . THR B 1 33 ? -1.463 22.922 -18.016 1 92.62 33 THR B N 1
ATOM 2202 C CA . THR B 1 33 ? -0.081 23.219 -17.656 1 92.62 33 THR B CA 1
ATOM 2203 C C . THR B 1 33 ? -0.018 24.328 -16.609 1 92.62 33 THR B C 1
ATOM 2205 O O . THR B 1 33 ? -0.86 25.234 -16.609 1 92.62 33 THR B O 1
ATOM 2208 N N . ILE B 1 34 ? 0.924 24.109 -15.703 1 89 34 ILE B N 1
ATOM 2209 C CA . ILE B 1 34 ? 1.126 25.203 -14.742 1 89 34 ILE B CA 1
ATOM 2210 C C . ILE B 1 34 ? 2.037 26.266 -15.352 1 89 34 ILE B C 1
ATOM 2212 O O . ILE B 1 34 ? 2.764 26 -16.312 1 89 34 ILE B O 1
ATOM 2216 N N . LYS B 1 35 ? 1.917 27.5 -14.773 1 77.88 35 LYS B N 1
ATOM 2217 C CA . LYS B 1 35 ? 2.744 28.609 -15.211 1 77.88 35 LYS B CA 1
ATOM 2218 C C . LYS B 1 35 ? 4.219 28.234 -15.25 1 77.88 35 LYS B C 1
ATOM 2220 O O . LYS B 1 35 ? 4.637 27.281 -14.578 1 77.88 35 LYS B O 1
ATOM 2225 N N . VAL B 1 36 ? 4.918 29.047 -16.016 1 76.38 36 VAL B N 1
ATOM 2226 C CA . VAL B 1 36 ? 6.348 28.766 -16.156 1 76.38 36 VAL B CA 1
ATOM 2227 C C . VAL B 1 36 ? 7.047 29 -14.82 1 76.38 36 VAL B C 1
ATOM 2229 O O . VAL B 1 36 ? 6.574 29.766 -13.984 1 76.38 36 VAL B O 1
ATOM 2232 N N . GLU B 1 37 ? 8.062 28.297 -14.609 1 80.81 37 GLU B N 1
ATOM 2233 C CA . GLU B 1 37 ? 8.836 28.266 -13.375 1 80.81 37 GLU B CA 1
ATOM 2234 C C . GLU B 1 37 ? 9.188 29.672 -12.906 1 80.81 37 GLU B C 1
ATOM 2236 O O . GLU B 1 37 ? 9.109 29.984 -11.711 1 80.81 37 GLU B O 1
ATOM 2241 N N . ALA B 1 38 ? 9.492 30.562 -13.867 1 78 38 ALA B N 1
ATOM 2242 C CA . ALA B 1 38 ? 9.883 31.938 -13.531 1 78 38 ALA B CA 1
ATOM 2243 C C . ALA B 1 38 ? 8.727 32.688 -12.898 1 78 38 ALA B C 1
ATOM 2245 O O . ALA B 1 38 ? 8.898 33.375 -11.891 1 78 38 ALA B O 1
ATOM 2246 N N . ASP B 1 39 ? 7.594 32.562 -13.438 1 87.25 39 ASP B N 1
ATOM 2247 C CA . ASP B 1 39 ? 6.41 33.281 -12.945 1 87.25 39 ASP B CA 1
ATOM 2248 C C . ASP B 1 39 ? 6.004 32.75 -11.562 1 87.25 39 ASP B C 1
ATOM 2250 O O . ASP B 1 39 ? 5.633 33.531 -10.688 1 87.25 39 ASP B O 1
ATOM 2254 N N . LEU B 1 40 ? 6.117 31.484 -11.344 1 87.94 40 LEU B N 1
ATOM 2255 C CA . LEU B 1 40 ? 5.793 30.891 -10.055 1 87.94 40 LEU B CA 1
ATOM 2256 C C . LEU B 1 40 ? 6.777 31.344 -8.984 1 87.94 40 LEU B C 1
ATOM 2258 O O . LEU B 1 40 ? 6.391 31.594 -7.844 1 87.94 40 LEU B O 1
ATOM 2262 N N . GLY B 1 41 ? 7.996 31.344 -9.398 1 89.88 41 GLY B N 1
ATOM 2263 C CA . GLY B 1 41 ? 9.008 31.812 -8.477 1 89.88 41 GLY B CA 1
ATOM 2264 C C . GLY B 1 41 ? 8.758 33.219 -7.984 1 89.88 41 GLY B C 1
ATOM 2265 O O . GLY B 1 41 ? 8.875 33.5 -6.789 1 89.88 41 GLY B O 1
ATOM 2266 N N . GLU B 1 42 ? 8.414 34.094 -8.898 1 89.25 42 GLU B N 1
ATOM 2267 C CA . GLU B 1 42 ? 8.094 35.469 -8.555 1 89.25 42 GLU B CA 1
ATOM 2268 C C . GLU B 1 42 ? 6.887 35.562 -7.633 1 89.25 42 GLU B C 1
ATOM 2270 O O . GLU B 1 42 ? 6.898 36.312 -6.648 1 89.25 42 GLU B O 1
ATOM 2275 N N . GLN B 1 43 ? 5.98 34.812 -7.938 1 87.25 43 GLN B N 1
ATOM 2276 C CA . GLN B 1 43 ? 4.746 34.812 -7.152 1 87.25 43 GLN B CA 1
ATOM 2277 C C . GLN B 1 43 ? 5.004 34.312 -5.73 1 87.25 43 GLN B C 1
ATOM 2279 O O . GLN B 1 43 ? 4.426 34.844 -4.777 1 87.25 43 GLN B O 1
ATOM 2284 N N . LEU B 1 44 ? 5.883 33.375 -5.594 1 89.06 44 LEU B N 1
ATOM 2285 C CA . LEU B 1 44 ? 6.074 32.75 -4.293 1 89.06 44 LEU B CA 1
ATOM 2286 C C . LEU B 1 44 ? 7.309 33.312 -3.592 1 89.06 44 LEU B C 1
ATOM 2288 O O . LEU B 1 44 ? 7.57 32.969 -2.432 1 89.06 44 LEU B O 1
ATOM 2292 N N . GLY B 1 45 ? 8.062 34.125 -4.324 1 90.94 45 GLY B N 1
ATOM 2293 C CA . GLY B 1 45 ? 9.242 34.75 -3.746 1 90.94 45 GLY B CA 1
ATOM 2294 C C . GLY B 1 45 ? 10.383 33.75 -3.533 1 90.94 45 GLY B C 1
ATOM 2295 O O . GLY B 1 45 ? 11.086 33.844 -2.525 1 90.94 45 GLY B O 1
ATOM 2296 N N . VAL B 1 46 ? 10.438 32.781 -4.406 1 92.69 46 VAL B N 1
ATOM 2297 C CA . VAL B 1 46 ? 11.508 31.781 -4.297 1 92.69 46 VAL B CA 1
ATOM 2298 C C . VAL B 1 46 ? 12.242 31.672 -5.629 1 92.69 46 VAL B C 1
ATOM 2300 O O . VAL B 1 46 ? 11.758 32.156 -6.656 1 92.69 46 VAL B O 1
ATOM 2303 N N . SER B 1 47 ? 13.344 31.094 -5.59 1 91.06 47 SER B N 1
ATOM 2304 C CA . SER B 1 47 ? 14.18 30.953 -6.777 1 91.06 47 SER B CA 1
ATOM 2305 C C . SER B 1 47 ? 13.617 29.891 -7.723 1 91.06 47 SER B C 1
ATOM 2307 O O . SER B 1 47 ? 12.805 29.062 -7.32 1 91.06 47 SER B O 1
ATOM 2309 N N . ARG B 1 48 ? 14.148 29.938 -8.922 1 90.25 48 ARG B N 1
ATOM 2310 C CA . ARG B 1 48 ? 13.781 28.938 -9.914 1 90.25 48 ARG B CA 1
ATOM 2311 C C . ARG B 1 48 ? 14.234 27.547 -9.484 1 90.25 48 ARG B C 1
ATOM 2313 O O . ARG B 1 48 ? 13.562 26.547 -9.773 1 90.25 48 ARG B O 1
ATOM 2320 N N . THR B 1 49 ? 15.305 27.547 -8.914 1 89.38 49 THR B N 1
ATOM 2321 C CA . THR B 1 49 ? 15.836 26.266 -8.438 1 89.38 49 THR B CA 1
ATOM 2322 C C . THR B 1 49 ? 14.891 25.641 -7.426 1 89.38 49 THR B C 1
ATOM 2324 O O . THR B 1 49 ? 14.625 24.438 -7.477 1 89.38 49 THR B O 1
ATOM 2327 N N . VAL B 1 50 ? 14.383 26.406 -6.527 1 91.81 50 VAL B N 1
ATOM 2328 C CA . VAL B 1 50 ? 13.453 25.922 -5.512 1 91.81 50 VAL B CA 1
ATOM 2329 C C . VAL B 1 50 ? 12.18 25.406 -6.18 1 91.81 50 VAL B C 1
ATOM 2331 O O . VAL B 1 50 ? 11.664 24.359 -5.809 1 91.81 50 VAL B O 1
ATOM 2334 N N . ILE B 1 51 ? 11.719 26.078 -7.152 1 93.19 51 ILE B N 1
ATOM 2335 C CA . ILE B 1 51 ? 10.516 25.688 -7.871 1 93.19 51 ILE B CA 1
ATOM 2336 C C . ILE B 1 51 ? 10.758 24.359 -8.586 1 93.19 51 ILE B C 1
ATOM 2338 O O . ILE B 1 51 ? 9.93 23.438 -8.523 1 93.19 51 ILE B O 1
ATOM 2342 N N . ARG B 1 52 ? 11.828 24.234 -9.25 1 88.69 52 ARG B N 1
ATOM 2343 C CA . ARG B 1 52 ? 12.156 23.016 -9.977 1 88.69 52 ARG B CA 1
ATOM 2344 C C . ARG B 1 52 ? 12.195 21.812 -9.039 1 88.69 52 ARG B C 1
ATOM 2346 O O . ARG B 1 52 ? 11.695 20.734 -9.383 1 88.69 52 ARG B O 1
ATOM 2353 N N . GLU B 1 53 ? 12.773 22.062 -7.934 1 89.69 53 GLU B N 1
ATOM 2354 C CA . GLU B 1 53 ? 12.852 20.984 -6.953 1 89.69 53 GLU B CA 1
ATOM 2355 C C . GLU B 1 53 ? 11.469 20.625 -6.422 1 89.69 53 GLU B C 1
ATOM 2357 O O . GLU B 1 53 ? 11.164 19.453 -6.195 1 89.69 53 GLU B O 1
ATOM 2362 N N . ALA B 1 54 ? 10.719 21.594 -6.219 1 93.62 54 ALA B N 1
ATOM 2363 C CA . ALA B 1 54 ? 9.352 21.359 -5.758 1 93.62 54 ALA B CA 1
ATOM 2364 C C . ALA B 1 54 ? 8.547 20.578 -6.801 1 93.62 54 ALA B C 1
ATOM 2366 O O . ALA B 1 54 ? 7.809 19.656 -6.461 1 93.62 54 ALA B O 1
ATOM 2367 N N . ILE B 1 55 ? 8.727 20.969 -7.973 1 93.31 55 ILE B N 1
ATOM 2368 C CA . ILE B 1 55 ? 8.039 20.297 -9.07 1 93.31 55 ILE B CA 1
ATOM 2369 C C . ILE B 1 55 ? 8.492 18.844 -9.156 1 93.31 55 ILE B C 1
ATOM 2371 O O . ILE B 1 55 ? 7.668 17.938 -9.328 1 93.31 55 ILE B O 1
ATOM 2375 N N . LYS B 1 56 ? 9.719 18.578 -8.992 1 88.44 56 LYS B N 1
ATOM 2376 C CA . LYS B 1 56 ? 10.227 17.203 -8.992 1 88.44 56 LYS B CA 1
ATOM 2377 C C . LYS B 1 56 ? 9.562 16.375 -7.91 1 88.44 56 LYS B C 1
ATOM 2379 O O . LYS B 1 56 ? 9.195 15.219 -8.141 1 88.44 56 LYS B O 1
ATOM 2384 N N . THR B 1 57 ? 9.445 16.984 -6.773 1 91.5 57 THR B N 1
ATOM 2385 C CA . THR B 1 57 ? 8.789 16.312 -5.664 1 91.5 57 THR B CA 1
ATOM 2386 C C . THR B 1 57 ? 7.348 15.953 -6.023 1 91.5 57 THR B C 1
ATOM 2388 O O . THR B 1 57 ? 6.898 14.828 -5.777 1 91.5 57 THR B O 1
ATOM 2391 N N . LEU B 1 58 ? 6.664 16.891 -6.613 1 95.44 58 LEU B N 1
ATOM 2392 C CA . LEU B 1 58 ? 5.262 16.672 -6.949 1 95.44 58 LEU B CA 1
ATOM 2393 C C . LEU B 1 58 ? 5.125 15.688 -8.109 1 95.44 58 LEU B C 1
ATOM 2395 O O . LEU B 1 58 ? 4.137 14.961 -8.195 1 95.44 58 LEU B O 1
ATOM 2399 N N . VAL B 1 59 ? 6.129 15.633 -8.977 1 92.75 59 VAL B N 1
ATOM 2400 C CA . VAL B 1 59 ? 6.18 14.609 -10.016 1 92.75 59 VAL B CA 1
ATOM 2401 C C . VAL B 1 59 ? 6.316 13.227 -9.383 1 92.75 59 VAL B C 1
ATOM 2403 O O . VAL B 1 59 ? 5.605 12.297 -9.758 1 92.75 59 VAL B O 1
ATOM 2406 N N . ALA B 1 60 ? 7.148 13.125 -8.422 1 86.19 60 ALA B N 1
ATOM 2407 C CA . ALA B 1 60 ? 7.363 11.859 -7.719 1 86.19 60 ALA B CA 1
ATOM 2408 C C . ALA B 1 60 ? 6.09 11.406 -7.012 1 86.19 60 ALA B C 1
ATOM 2410 O O . ALA B 1 60 ? 5.852 10.203 -6.863 1 86.19 60 ALA B O 1
ATOM 2411 N N . LYS B 1 61 ? 5.277 12.344 -6.68 1 91.56 61 LYS B N 1
ATOM 2412 C CA . LYS B 1 61 ? 4.031 12.039 -5.984 1 91.56 61 LYS B CA 1
ATOM 2413 C C . LYS B 1 61 ? 2.902 11.773 -6.977 1 91.56 61 LYS B C 1
ATOM 2415 O O . LYS B 1 61 ? 1.76 11.539 -6.574 1 91.56 61 LYS B O 1
ATOM 2420 N N . GLY B 1 62 ? 3.225 11.922 -8.273 1 93.44 62 GLY B N 1
ATOM 2421 C CA . GLY B 1 62 ? 2.281 11.57 -9.32 1 93.44 62 GLY B CA 1
ATOM 2422 C C . GLY B 1 62 ? 1.354 12.711 -9.695 1 93.44 62 GLY B C 1
ATOM 2423 O O . GLY B 1 62 ? 0.411 12.516 -10.469 1 93.44 62 GLY B O 1
ATOM 2424 N N . MET B 1 63 ? 1.612 13.867 -9.18 1 95.44 63 MET B N 1
ATOM 2425 C CA . MET B 1 63 ? 0.681 14.977 -9.367 1 95.44 63 MET B CA 1
ATOM 2426 C C . MET B 1 63 ? 0.98 15.727 -10.664 1 95.44 63 MET B C 1
ATOM 2428 O O . MET B 1 63 ? 0.082 16.312 -11.273 1 95.44 63 MET B O 1
ATOM 2432 N N . LEU B 1 64 ? 2.266 15.703 -11.039 1 96 64 LEU B N 1
ATOM 2433 C CA . LEU B 1 64 ? 2.713 16.469 -12.195 1 96 64 LEU B CA 1
ATOM 2434 C C . LEU B 1 64 ? 3.527 15.586 -13.141 1 96 64 LEU B C 1
ATOM 2436 O O . LEU B 1 64 ? 4.059 14.555 -12.734 1 96 64 LEU B O 1
ATOM 2440 N N . GLU B 1 65 ? 3.559 15.922 -14.328 1 94.69 65 GLU B N 1
ATOM 2441 C CA . GLU B 1 65 ? 4.492 15.398 -15.32 1 94.69 65 GLU B CA 1
ATOM 2442 C C . GLU B 1 65 ? 5.191 16.531 -16.062 1 94.69 65 GLU B C 1
ATOM 2444 O O . GLU B 1 65 ? 4.586 17.562 -16.344 1 94.69 65 GLU B O 1
ATOM 2449 N N . VAL B 1 66 ? 6.484 16.344 -16.344 1 91.56 66 VAL B N 1
ATOM 2450 C CA . VAL B 1 66 ? 7.277 17.344 -17.047 1 91.56 66 VAL B CA 1
ATOM 2451 C C . VAL B 1 66 ? 7.746 16.781 -18.375 1 91.56 66 VAL B C 1
ATOM 2453 O O . VAL B 1 66 ? 8.211 15.648 -18.453 1 91.56 66 VAL B O 1
ATOM 2456 N N . GLY B 1 67 ? 7.559 17.531 -19.438 1 85 67 GLY B N 1
ATOM 2457 C CA . GLY B 1 67 ? 8.047 17.141 -20.75 1 85 67 GLY B CA 1
ATOM 2458 C C . GLY B 1 67 ? 8.57 18.312 -21.578 1 85 67 GLY B C 1
ATOM 2459 O O . GLY B 1 67 ? 8.18 19.453 -21.344 1 85 67 GLY B O 1
ATOM 2460 N N . PRO B 1 68 ? 9.586 18.078 -22.391 1 79.25 68 PRO B N 1
ATOM 2461 C CA . PRO B 1 68 ? 10.242 19.125 -23.172 1 79.25 68 PRO B CA 1
ATOM 2462 C C . PRO B 1 68 ? 9.25 19.984 -23.953 1 79.25 68 PRO B C 1
ATOM 2464 O O . PRO B 1 68 ? 9.391 21.203 -24 1 79.25 68 PRO B O 1
ATOM 2467 N N . LYS B 1 69 ? 8.203 19.484 -24.5 1 75.75 69 LYS B N 1
ATOM 2468 C CA . LYS B 1 69 ? 7.312 20.266 -25.359 1 75.75 69 LYS B CA 1
ATOM 2469 C C . LYS B 1 69 ? 6.016 20.609 -24.625 1 75.75 69 LYS B C 1
ATOM 2471 O O . LYS B 1 69 ? 5.242 21.453 -25.078 1 75.75 69 LYS B O 1
ATOM 2476 N N . VAL B 1 70 ? 5.809 20.125 -23.625 1 76.5 70 VAL B N 1
ATOM 2477 C CA . VAL B 1 70 ? 4.5 20.297 -23 1 76.5 70 VAL B CA 1
ATOM 2478 C C . VAL B 1 70 ? 4.633 21.125 -21.734 1 76.5 70 VAL B C 1
ATOM 2480 O O . VAL B 1 70 ? 3.682 21.797 -21.328 1 76.5 70 VAL B O 1
ATOM 2483 N N . GLY B 1 71 ? 5.867 21.266 -21.219 1 87.69 71 GLY B N 1
ATOM 2484 C CA . GLY B 1 71 ? 6.031 21.938 -19.938 1 87.69 71 GLY B CA 1
ATOM 2485 C C . GLY B 1 71 ? 5.613 21.062 -18.766 1 87.69 71 GLY B C 1
ATOM 2486 O O . GLY B 1 71 ? 5.82 19.844 -18.781 1 87.69 71 GLY B O 1
ATOM 2487 N N . THR B 1 72 ? 5.141 21.672 -17.625 1 93.69 72 THR B N 1
ATOM 2488 C CA . THR B 1 72 ? 4.699 20.969 -16.438 1 93.69 72 THR B CA 1
ATOM 2489 C C . THR B 1 72 ? 3.18 20.844 -16.406 1 93.69 72 THR B C 1
ATOM 2491 O O . THR B 1 72 ? 2.471 21.844 -16.312 1 93.69 72 THR B O 1
ATOM 2494 N N . ARG B 1 73 ? 2.658 19.625 -16.438 1 95.31 73 ARG B N 1
ATOM 2495 C CA . ARG B 1 73 ? 1.228 19.359 -16.562 1 95.31 73 ARG B CA 1
ATOM 2496 C C . ARG B 1 73 ? 0.69 18.672 -15.312 1 95.31 73 ARG B C 1
ATOM 2498 O O . ARG B 1 73 ? 1.343 17.781 -14.758 1 95.31 73 ARG B O 1
ATOM 2505 N N . VAL B 1 74 ? -0.495 19.078 -14.969 1 96.19 74 VAL B N 1
ATOM 2506 C CA . VAL B 1 74 ? -1.166 18.438 -13.836 1 96.19 74 VAL B CA 1
ATOM 2507 C C . VAL B 1 74 ? -1.8 17.125 -14.281 1 96.19 74 VAL B C 1
ATOM 2509 O O . VAL B 1 74 ? -2.488 17.078 -15.305 1 96.19 74 VAL B O 1
ATOM 2512 N N . LEU B 1 75 ? -1.575 16.125 -13.539 1 94.94 75 LEU B N 1
ATOM 2513 C CA . LEU B 1 75 ? -2.133 14.812 -13.844 1 94.94 75 LEU B CA 1
ATOM 2514 C C . LEU B 1 75 ? -3.469 14.609 -13.141 1 94.94 75 LEU B C 1
ATOM 2516 O O . LEU B 1 75 ? -3.76 15.281 -12.148 1 94.94 75 LEU B O 1
ATOM 2520 N N . PRO B 1 76 ? -4.297 13.695 -13.742 1 92.19 76 PRO B N 1
ATOM 2521 C CA . PRO B 1 76 ? -5.555 13.391 -13.055 1 92.19 76 PRO B CA 1
ATOM 2522 C C . PRO B 1 76 ? -5.34 12.766 -11.68 1 92.19 76 PRO B C 1
ATOM 2524 O O . PRO B 1 76 ? -4.371 12.031 -11.477 1 92.19 76 PRO B O 1
ATOM 2527 N N . VAL B 1 77 ? -6.258 13.016 -10.766 1 88.38 77 VAL B N 1
ATOM 2528 C CA . VAL B 1 77 ? -6.148 12.602 -9.367 1 88.38 77 VAL B CA 1
ATOM 2529 C C . VAL B 1 77 ? -5.922 11.094 -9.289 1 88.38 77 VAL B C 1
ATOM 2531 O O . VAL B 1 77 ? -5.207 10.617 -8.406 1 88.38 77 VAL B O 1
ATOM 2534 N N . ARG B 1 78 ? -6.406 10.352 -10.242 1 83.88 78 ARG B N 1
ATOM 2535 C CA . ARG B 1 78 ? -6.258 8.898 -10.25 1 83.88 78 ARG B CA 1
ATOM 2536 C C . ARG B 1 78 ? -4.789 8.5 -10.359 1 83.88 78 ARG B C 1
ATOM 2538 O O . ARG B 1 78 ? -4.422 7.363 -10.039 1 83.88 78 ARG B O 1
ATOM 2545 N N . ARG B 1 79 ? -3.955 9.43 -10.742 1 88.81 79 ARG B N 1
ATOM 2546 C CA . ARG B 1 79 ? -2.529 9.156 -10.891 1 88.81 79 ARG B CA 1
ATOM 2547 C C . ARG B 1 79 ? -1.751 9.594 -9.656 1 88.81 79 ARG B C 1
ATOM 2549 O O . ARG B 1 79 ? -0.567 9.281 -9.523 1 88.81 79 ARG B O 1
ATOM 2556 N N . TRP B 1 80 ? -2.402 10.336 -8.805 1 92.06 80 TRP B N 1
ATOM 2557 C CA . TRP B 1 80 ? -1.717 10.844 -7.617 1 92.06 80 TRP B CA 1
ATOM 2558 C C . TRP B 1 80 ? -1.472 9.727 -6.613 1 92.06 80 TRP B C 1
ATOM 2560 O O . TRP B 1 80 ? -2.27 8.797 -6.504 1 92.06 80 TRP B O 1
ATOM 2570 N N . ASN B 1 81 ? -0.405 9.812 -5.91 1 89.5 81 ASN B N 1
ATOM 2571 C CA . ASN B 1 81 ? -0.092 8.82 -4.887 1 89.5 81 ASN B CA 1
ATOM 2572 C C . ASN B 1 81 ? -0.989 8.977 -3.662 1 89.5 81 ASN B C 1
ATOM 2574 O O . ASN B 1 81 ? -0.67 9.742 -2.748 1 89.5 81 ASN B O 1
ATOM 2578 N N . LEU B 1 82 ? -1.968 8.203 -3.551 1 87.56 82 LEU B N 1
ATOM 2579 C CA . LEU B 1 82 ? -2.951 8.305 -2.479 1 87.56 82 LEU B CA 1
ATOM 2580 C C . LEU B 1 82 ? -2.416 7.688 -1.191 1 87.56 82 LEU B C 1
ATOM 2582 O O . LEU B 1 82 ? -3.068 7.758 -0.147 1 87.56 82 LEU B O 1
ATOM 2586 N N . PHE B 1 83 ? -1.245 7.141 -1.242 1 85.31 83 PHE B N 1
ATOM 2587 C CA . PHE B 1 83 ? -0.628 6.613 -0.031 1 85.31 83 PHE B CA 1
ATOM 2588 C C . PHE B 1 83 ? 0.387 7.602 0.533 1 85.31 83 PHE B C 1
ATOM 2590 O O . PHE B 1 83 ? 1.07 7.305 1.516 1 85.31 83 PHE B O 1
ATOM 2597 N N . ASP B 1 84 ? 0.537 8.711 -0.113 1 86.81 84 ASP B N 1
ATOM 2598 C CA . ASP B 1 84 ? 1.359 9.797 0.408 1 86.81 84 ASP B CA 1
ATOM 2599 C C . ASP B 1 84 ? 0.555 10.695 1.351 1 86.81 84 ASP B C 1
ATOM 2601 O O . ASP B 1 84 ? -0.439 11.297 0.943 1 86.81 84 ASP B O 1
ATOM 2605 N N . PRO B 1 85 ? 1.023 10.852 2.564 1 85.44 85 PRO B N 1
ATOM 2606 C CA . PRO B 1 85 ? 0.245 11.609 3.549 1 85.44 85 PRO B CA 1
ATOM 2607 C C . PRO B 1 85 ? 0.042 13.062 3.15 1 85.44 85 PRO B C 1
ATOM 2609 O O . PRO B 1 85 ? -0.989 13.656 3.475 1 85.44 85 PRO B O 1
ATOM 2612 N N . GLN B 1 86 ? 0.961 13.633 2.506 1 89.31 86 GLN B N 1
ATOM 2613 C CA . GLN B 1 86 ? 0.797 15.023 2.096 1 89.31 86 GLN B CA 1
ATOM 2614 C C . GLN B 1 86 ? -0.275 15.156 1.019 1 89.31 86 GLN B C 1
ATOM 2616 O O . GLN B 1 86 ? -1.116 16.047 1.079 1 89.31 86 GLN B O 1
ATOM 2621 N N . VAL B 1 87 ? -0.238 14.266 0.087 1 92.25 87 VAL B N 1
ATOM 2622 C CA . VAL B 1 87 ? -1.221 14.281 -0.991 1 92.25 87 VAL B CA 1
ATOM 2623 C C . VAL B 1 87 ? -2.625 14.125 -0.413 1 92.25 87 VAL B C 1
ATOM 2625 O O . VAL B 1 87 ? -3.533 14.891 -0.748 1 92.25 87 VAL B O 1
ATOM 2628 N N . VAL B 1 88 ? -2.754 13.211 0.447 1 88 88 VAL B N 1
ATOM 2629 C CA . VAL B 1 88 ? -4.039 12.945 1.088 1 88 88 VAL B CA 1
ATOM 2630 C C . VAL B 1 88 ? -4.469 14.172 1.899 1 88 88 VAL B C 1
ATOM 2632 O O . VAL B 1 88 ? -5.645 14.539 1.902 1 88 88 VAL B O 1
ATOM 2635 N N . GLY B 1 89 ? -3.506 14.75 2.588 1 86.44 89 GLY B N 1
ATOM 2636 C CA . GLY B 1 89 ? -3.793 15.961 3.344 1 86.44 89 GLY B CA 1
ATOM 2637 C C . GLY B 1 89 ? -4.301 17.094 2.479 1 86.44 89 GLY B C 1
ATOM 2638 O O . GLY B 1 89 ? -5.266 17.766 2.84 1 86.44 89 GLY B O 1
ATOM 2639 N N . TRP B 1 90 ? -3.66 17.328 1.403 1 90.31 90 TRP B N 1
ATOM 2640 C CA . TRP B 1 90 ? -4.082 18.375 0.488 1 90.31 90 TRP B CA 1
ATOM 2641 C C . TRP B 1 90 ? -5.488 18.109 -0.038 1 90.31 90 TRP B C 1
ATOM 2643 O O . TRP B 1 90 ? -6.324 19.016 -0.08 1 90.31 90 TRP B O 1
ATOM 2653 N N . LEU B 1 91 ? -5.793 16.875 -0.417 1 88.06 91 LEU B N 1
ATOM 2654 C CA . LEU B 1 91 ? -7.094 16.5 -0.956 1 88.06 91 LEU B CA 1
ATOM 2655 C C . LEU B 1 91 ? -8.188 16.656 0.095 1 88.06 91 LEU B C 1
ATOM 2657 O O . LEU B 1 91 ? -9.297 17.109 -0.218 1 88.06 91 LEU B O 1
ATOM 2661 N N . SER B 1 92 ? -7.844 16.312 1.284 1 84.19 92 SER B N 1
ATOM 2662 C CA . SER B 1 92 ? -8.805 16.406 2.377 1 84.19 92 SER B CA 1
ATOM 2663 C C . SER B 1 92 ? -9.258 17.844 2.596 1 84.19 92 SER B C 1
ATOM 2665 O O . SER B 1 92 ? -10.414 18.078 2.951 1 84.19 92 SER B O 1
ATOM 2667 N N . ARG B 1 93 ? -8.43 18.766 2.305 1 83.44 93 ARG B N 1
ATOM 2668 C CA . ARG B 1 93 ? -8.734 20.172 2.529 1 83.44 93 ARG B CA 1
ATOM 2669 C C . ARG B 1 93 ? -9.477 20.766 1.34 1 83.44 93 ARG B C 1
ATOM 2671 O O . ARG B 1 93 ? -10.141 21.797 1.47 1 83.44 93 ARG B O 1
ATOM 2678 N N . SER B 1 94 ? -9.391 20.203 0.2 1 82.5 94 SER B N 1
ATOM 2679 C CA . SER B 1 94 ? -9.883 20.859 -1.009 1 82.5 94 SER B CA 1
ATOM 2680 C C . SER B 1 94 ? -11.055 20.094 -1.609 1 82.5 94 SER B C 1
ATOM 2682 O O . SER B 1 94 ? -11.812 20.625 -2.42 1 82.5 94 SER B O 1
ATOM 2684 N N . GLY B 1 95 ? -11.211 18.875 -1.293 1 78.12 95 GLY B N 1
ATOM 2685 C CA . GLY B 1 95 ? -12.258 18.016 -1.822 1 78.12 95 GLY B CA 1
ATOM 2686 C C . GLY B 1 95 ? -11.758 16.625 -2.201 1 78.12 95 GLY B C 1
ATOM 2687 O O . GLY B 1 95 ? -10.805 16.5 -2.969 1 78.12 95 GLY B O 1
ATOM 2688 N N . LEU B 1 96 ? -12.406 15.672 -1.683 1 83.25 96 LEU B N 1
ATOM 2689 C CA . LEU B 1 96 ? -12.023 14.281 -1.913 1 83.25 96 LEU B CA 1
ATOM 2690 C C . LEU B 1 96 ? -12.586 13.773 -3.238 1 83.25 96 LEU B C 1
ATOM 2692 O O . LEU B 1 96 ? -13.672 14.188 -3.654 1 83.25 96 LEU B O 1
ATOM 2696 N N . PRO B 1 97 ? -11.742 12.961 -3.924 1 80.94 97 PRO B N 1
ATOM 2697 C CA . PRO B 1 97 ? -12.234 12.359 -5.168 1 80.94 97 PRO B CA 1
ATOM 2698 C C . PRO B 1 97 ? -13.531 11.586 -4.973 1 80.94 97 PRO B C 1
ATOM 2700 O O . PRO B 1 97 ? -13.883 11.219 -3.848 1 80.94 97 PRO B O 1
ATOM 2703 N N . GLU B 1 98 ? -14.156 11.406 -6.152 1 81.19 98 GLU B N 1
ATOM 2704 C CA . GLU B 1 98 ? -15.367 10.594 -6.152 1 81.19 98 GLU B CA 1
ATOM 2705 C C . GLU B 1 98 ? -15.102 9.203 -5.578 1 81.19 98 GLU B C 1
ATOM 2707 O O . GLU B 1 98 ? -14.086 8.578 -5.891 1 81.19 98 GLU B O 1
ATOM 2712 N N . ASN B 1 99 ? -15.953 8.734 -4.699 1 88.69 99 ASN B N 1
ATOM 2713 C CA . ASN B 1 99 ? -15.961 7.414 -4.09 1 88.69 99 ASN B CA 1
ATOM 2714 C C . ASN B 1 99 ? -14.75 7.203 -3.189 1 88.69 99 ASN B C 1
ATOM 2716 O O . ASN B 1 99 ? -14.461 6.074 -2.785 1 88.69 99 ASN B O 1
ATOM 2720 N N . PHE B 1 100 ? -14.062 8.273 -2.932 1 89.25 100 PHE B N 1
ATOM 2721 C CA . PHE B 1 100 ? -12.852 8.164 -2.137 1 89.25 100 PHE B CA 1
ATOM 2722 C C . PHE B 1 100 ? -13.141 7.52 -0.786 1 89.25 100 PHE B C 1
ATOM 2724 O O . PHE B 1 100 ? -12.5 6.535 -0.41 1 89.25 100 PHE B O 1
ATOM 2731 N N . VAL B 1 101 ? -14.117 8.016 -0.139 1 89.44 101 VAL B N 1
ATOM 2732 C CA . VAL B 1 101 ? -14.414 7.57 1.218 1 89.44 101 VAL B CA 1
ATOM 2733 C C . VAL B 1 101 ? -14.961 6.145 1.184 1 89.44 101 VAL B C 1
ATOM 2735 O O . VAL B 1 101 ? -14.594 5.316 2.02 1 89.44 101 VAL B O 1
ATOM 2738 N N . ASP B 1 102 ? -15.758 5.824 0.216 1 92 102 ASP B N 1
ATOM 2739 C CA . ASP B 1 102 ? -16.266 4.465 0.067 1 92 102 ASP B CA 1
ATOM 2740 C C . ASP B 1 102 ? -15.141 3.471 -0.174 1 92 102 ASP B C 1
ATOM 2742 O O . ASP B 1 102 ? -15.102 2.404 0.444 1 92 102 ASP B O 1
ATOM 2746 N N . ASP B 1 103 ? -14.258 3.84 -1.038 1 93.81 103 ASP B N 1
ATOM 2747 C CA . ASP B 1 103 ? -13.117 2.982 -1.343 1 93.81 103 ASP B CA 1
ATOM 2748 C C . ASP B 1 103 ? -12.211 2.822 -0.125 1 93.81 103 ASP B C 1
ATOM 2750 O O . ASP B 1 103 ? -11.641 1.751 0.093 1 93.81 103 ASP B O 1
ATOM 2754 N N . LEU B 1 104 ? -12.094 3.889 0.566 1 93.38 104 LEU B N 1
ATOM 2755 C CA . LEU B 1 104 ? -11.289 3.846 1.784 1 93.38 104 LEU B CA 1
ATOM 2756 C C . LEU B 1 104 ? -11.922 2.914 2.814 1 93.38 104 LEU B C 1
ATOM 2758 O O . LEU B 1 104 ? -11.219 2.107 3.436 1 93.38 104 LEU B O 1
ATOM 2762 N N . LEU B 1 105 ? -13.219 3.027 3.012 1 94.88 105 LEU B N 1
ATOM 2763 C CA . LEU B 1 105 ? -13.906 2.146 3.951 1 94.88 105 LEU B CA 1
ATOM 2764 C C . LEU B 1 105 ? -13.797 0.69 3.512 1 94.88 105 LEU B C 1
ATOM 2766 O O . LEU B 1 105 ? -13.594 -0.2 4.344 1 94.88 105 LEU B O 1
ATOM 2770 N N . ASP B 1 106 ? -13.867 0.466 2.203 1 95.88 106 ASP B N 1
ATOM 2771 C CA . ASP B 1 106 ? -13.648 -0.872 1.66 1 95.88 106 ASP B CA 1
ATOM 2772 C C . ASP B 1 106 ? -12.25 -1.383 2.004 1 95.88 106 ASP B C 1
ATOM 2774 O O . ASP B 1 106 ? -12.086 -2.543 2.385 1 95.88 106 ASP B O 1
ATOM 2778 N N . LEU B 1 107 ? -11.297 -0.57 1.839 1 95.25 107 LEU B N 1
ATOM 2779 C CA . LEU B 1 107 ? -9.922 -0.934 2.16 1 95.25 107 LEU B CA 1
ATOM 2780 C C . LEU B 1 107 ? -9.766 -1.236 3.646 1 95.25 107 LEU B C 1
ATOM 2782 O O . LEU B 1 107 ? -9.125 -2.219 4.023 1 95.25 107 LEU B O 1
ATOM 2786 N N . ARG B 1 108 ? -10.297 -0.393 4.508 1 96.31 108 ARG B N 1
ATOM 2787 C CA . ARG B 1 108 ? -10.266 -0.619 5.949 1 96.31 108 ARG B CA 1
ATOM 2788 C C . ARG B 1 108 ? -10.867 -1.974 6.305 1 96.31 108 ARG B C 1
ATOM 2790 O O . ARG B 1 108 ? -10.273 -2.742 7.066 1 96.31 108 ARG B O 1
ATOM 2797 N N . ARG B 1 109 ? -12.047 -2.303 5.703 1 96.88 109 ARG B N 1
ATOM 2798 C CA . ARG B 1 109 ? -12.734 -3.564 5.957 1 96.88 109 ARG B CA 1
ATOM 2799 C C . ARG B 1 109 ? -11.891 -4.75 5.516 1 96.88 109 ARG B C 1
ATOM 2801 O O . ARG B 1 109 ? -12.016 -5.852 6.055 1 96.88 109 ARG B O 1
ATOM 2808 N N . THR B 1 110 ? -11.078 -4.461 4.562 1 96.44 110 THR B N 1
ATOM 2809 C CA . THR B 1 110 ? -10.234 -5.512 4.008 1 96.44 110 THR B CA 1
ATOM 2810 C C . THR B 1 110 ? -9.008 -5.742 4.887 1 96.44 110 THR B C 1
ATOM 2812 O O . THR B 1 110 ? -8.648 -6.891 5.164 1 96.44 110 THR B O 1
ATOM 2815 N N . ILE B 1 111 ? -8.391 -4.773 5.406 1 96.75 111 ILE B N 1
ATOM 2816 C CA . ILE B 1 111 ? -7.062 -4.871 6 1 96.75 111 ILE B CA 1
ATOM 2817 C C . ILE B 1 111 ? -7.18 -4.941 7.52 1 96.75 111 ILE B C 1
ATOM 2819 O O . ILE B 1 111 ? -6.57 -5.809 8.156 1 96.75 111 ILE B O 1
ATOM 2823 N N . GLU B 1 112 ? -7.938 -4.078 8.133 1 97.75 112 GLU B N 1
ATOM 2824 C CA . GLU B 1 112 ? -7.883 -3.848 9.578 1 97.75 112 GLU B CA 1
ATOM 2825 C C . GLU B 1 112 ? -8.375 -5.066 10.352 1 97.75 112 GLU B C 1
ATOM 2827 O O . GLU B 1 112 ? -7.781 -5.445 11.359 1 97.75 112 GLU B O 1
ATOM 2832 N N . PRO B 1 113 ? -9.484 -5.742 9.93 1 98.25 113 PRO B N 1
ATOM 2833 C CA . PRO B 1 113 ? -9.898 -6.93 10.68 1 98.25 113 PRO B CA 1
ATOM 2834 C C . PRO B 1 113 ? -8.836 -8.023 10.688 1 98.25 113 PRO B C 1
ATOM 2836 O O . PRO B 1 113 ? -8.656 -8.703 11.703 1 98.25 113 PRO B O 1
ATOM 2839 N N . MET B 1 114 ? -8.156 -8.156 9.578 1 97.62 114 MET B N 1
ATOM 2840 C CA . MET B 1 114 ? -7.082 -9.148 9.539 1 97.62 114 MET B CA 1
ATOM 2841 C C . MET B 1 114 ? -5.922 -8.727 10.438 1 97.62 114 MET B C 1
ATOM 2843 O O . MET B 1 114 ? -5.332 -9.562 11.125 1 97.62 114 MET B O 1
ATOM 2847 N N . ALA B 1 115 ? -5.594 -7.461 10.422 1 98 115 ALA B N 1
ATOM 2848 C CA . ALA B 1 115 ? -4.574 -6.957 11.336 1 98 115 ALA B CA 1
ATOM 2849 C C . ALA B 1 115 ? -4.949 -7.234 12.789 1 98 115 ALA B C 1
ATOM 2851 O O . ALA B 1 115 ? -4.098 -7.617 13.594 1 98 115 ALA B O 1
ATOM 2852 N N . VAL B 1 116 ? -6.215 -7.07 13.148 1 98.69 116 VAL B N 1
ATOM 2853 C CA . VAL B 1 116 ? -6.703 -7.344 14.492 1 98.69 116 VAL B CA 1
ATOM 2854 C C . VAL B 1 116 ? -6.547 -8.828 14.805 1 98.69 116 VAL B C 1
ATOM 2856 O O . VAL B 1 116 ? -6.082 -9.203 15.883 1 98.69 116 VAL B O 1
ATOM 2859 N N . ARG B 1 117 ? -6.945 -9.664 13.852 1 98.56 117 ARG B N 1
ATOM 2860 C CA . ARG B 1 117 ? -6.785 -11.102 14.039 1 98.56 117 ARG B CA 1
ATOM 2861 C C . ARG B 1 117 ? -5.336 -11.453 14.344 1 98.56 117 ARG B C 1
ATOM 2863 O O . ARG B 1 117 ? -5.055 -12.164 15.312 1 98.56 117 ARG B O 1
ATOM 2870 N N . TRP B 1 118 ? -4.453 -10.969 13.562 1 98.19 118 TRP B N 1
ATOM 2871 C CA . TRP B 1 118 ? -3.039 -11.281 13.734 1 98.19 118 TRP B CA 1
ATOM 2872 C C . TRP B 1 118 ? -2.5 -10.672 15.023 1 98.19 118 TRP B C 1
ATOM 2874 O O . TRP B 1 118 ? -1.641 -11.258 15.68 1 98.19 118 TRP B O 1
ATOM 2884 N N . ALA B 1 119 ? -2.945 -9.477 15.336 1 98.56 119 ALA B N 1
ATOM 2885 C CA . ALA B 1 119 ? -2.545 -8.883 16.609 1 98.56 119 ALA B CA 1
ATOM 2886 C C . ALA B 1 119 ? -2.963 -9.766 17.781 1 98.56 119 ALA B C 1
ATOM 2888 O O . ALA B 1 119 ? -2.217 -9.922 18.75 1 98.56 119 ALA B O 1
ATOM 2889 N N . CYS B 1 120 ? -4.164 -10.375 17.766 1 98.69 120 CYS B N 1
ATOM 2890 C CA . CYS B 1 120 ? -4.617 -11.297 18.797 1 98.69 120 CYS B CA 1
ATOM 2891 C C . CYS B 1 120 ? -3.691 -12.5 18.906 1 98.69 120 CYS B C 1
ATOM 2893 O O . CYS B 1 120 ? -3.459 -13.016 20 1 98.69 120 CYS B O 1
ATOM 2895 N N . GLU B 1 121 ? -3.092 -12.867 17.766 1 97.75 121 GLU B N 1
ATOM 2896 C CA . GLU B 1 121 ? -2.305 -14.094 17.688 1 97.75 121 GLU B CA 1
ATOM 2897 C C . GLU B 1 121 ? -0.83 -13.82 17.953 1 97.75 121 GLU B C 1
ATOM 2899 O O . GLU B 1 121 ? -0.125 -14.688 18.484 1 97.75 121 GLU B O 1
ATOM 2904 N N . ARG B 1 122 ? -0.382 -12.602 17.641 1 97.19 122 ARG B N 1
ATOM 2905 C CA . ARG B 1 122 ? 1.06 -12.422 17.484 1 97.19 122 ARG B CA 1
ATOM 2906 C C . ARG B 1 122 ? 1.574 -11.32 18.406 1 97.19 122 ARG B C 1
ATOM 2908 O O . ARG B 1 122 ? 2.781 -11.203 18.641 1 97.19 122 ARG B O 1
ATOM 2915 N N . ALA B 1 123 ? 0.716 -10.445 18.938 1 98.38 123 ALA B N 1
ATOM 2916 C CA . ALA B 1 123 ? 1.169 -9.266 19.656 1 98.38 123 ALA B CA 1
ATOM 2917 C C . ALA B 1 123 ? 2.033 -9.656 20.859 1 98.38 123 ALA B C 1
ATOM 2919 O O . ALA B 1 123 ? 1.727 -10.617 21.562 1 98.38 123 ALA B O 1
ATOM 2920 N N . THR B 1 124 ? 3.123 -8.922 21.062 1 98.19 124 THR B N 1
ATOM 2921 C CA . THR B 1 124 ? 3.92 -9.07 22.266 1 98.19 124 THR B CA 1
ATOM 2922 C C . THR B 1 124 ? 3.219 -8.422 23.453 1 98.19 124 THR B C 1
ATOM 2924 O O . THR B 1 124 ? 2.266 -7.664 23.281 1 98.19 124 THR B O 1
ATOM 2927 N N . VAL B 1 125 ? 3.781 -8.727 24.578 1 98.12 125 VAL B N 1
ATOM 2928 C CA . VAL B 1 125 ? 3.238 -8.141 25.797 1 98.12 125 VAL B CA 1
ATOM 2929 C C . VAL B 1 125 ? 3.357 -6.617 25.734 1 98.12 125 VAL B C 1
ATOM 2931 O O . VAL B 1 125 ? 2.428 -5.902 26.125 1 98.12 125 VAL B O 1
ATOM 2934 N N . GLU B 1 126 ? 4.465 -6.152 25.25 1 98.38 126 GLU B N 1
ATOM 2935 C CA . GLU B 1 126 ? 4.695 -4.715 25.125 1 98.38 126 GLU B CA 1
ATOM 2936 C C . GLU B 1 126 ? 3.705 -4.074 24.172 1 98.38 126 GLU B C 1
ATOM 2938 O O . GLU B 1 126 ? 3.23 -2.961 24.406 1 98.38 126 GLU B O 1
ATOM 2943 N N . GLN B 1 127 ? 3.393 -4.812 23.188 1 98.44 127 GLN B N 1
ATOM 2944 C CA . GLN B 1 127 ? 2.471 -4.273 22.188 1 98.44 127 GLN B CA 1
ATOM 2945 C C . GLN B 1 127 ? 1.037 -4.27 22.719 1 98.44 127 GLN B C 1
ATOM 2947 O O . GLN B 1 127 ? 0.265 -3.355 22.422 1 98.44 127 GLN B O 1
ATOM 2952 N N . VAL B 1 128 ? 0.664 -5.273 23.438 1 98.69 128 VAL B N 1
ATOM 2953 C CA . VAL B 1 128 ? -0.644 -5.289 24.078 1 98.69 128 VAL B CA 1
ATOM 2954 C C . VAL B 1 128 ? -0.774 -4.086 25.016 1 98.69 128 VAL B C 1
ATOM 2956 O O . VAL B 1 128 ? -1.802 -3.404 25.016 1 98.69 128 VAL B O 1
ATOM 2959 N N . GLN B 1 129 ? 0.257 -3.773 25.734 1 98.5 129 GLN B N 1
ATOM 2960 C CA . GLN B 1 129 ? 0.254 -2.625 26.641 1 98.5 129 GLN B CA 1
ATOM 2961 C C . GLN B 1 129 ? 0.157 -1.315 25.859 1 98.5 129 GLN B C 1
ATOM 2963 O O . GLN B 1 129 ? -0.563 -0.4 26.266 1 98.5 129 GLN B O 1
ATOM 2968 N N . ALA B 1 130 ? 0.879 -1.241 24.781 1 98.5 130 ALA B N 1
ATOM 2969 C CA . ALA B 1 130 ? 0.822 -0.047 23.938 1 98.5 130 ALA B CA 1
ATOM 2970 C C . ALA B 1 130 ? -0.593 0.193 23.422 1 98.5 130 ALA B C 1
ATOM 2972 O O . ALA B 1 130 ? -1.058 1.334 23.375 1 98.5 130 ALA B O 1
ATOM 2973 N N . ILE B 1 131 ? -1.271 -0.851 23.062 1 98.62 131 ILE B N 1
ATOM 2974 C CA . ILE B 1 131 ? -2.637 -0.75 22.547 1 98.62 131 ILE B CA 1
ATOM 2975 C C . ILE B 1 131 ? -3.566 -0.298 23.672 1 98.62 131 ILE B C 1
ATOM 2977 O O . ILE B 1 131 ? -4.43 0.557 23.469 1 98.62 131 ILE B O 1
ATOM 2981 N N . ARG B 1 132 ? -3.369 -0.831 24.859 1 98.25 132 ARG B N 1
ATOM 2982 C CA . ARG B 1 132 ? -4.164 -0.416 26.016 1 98.25 132 ARG B CA 1
ATOM 2983 C C . ARG B 1 132 ? -3.924 1.053 26.344 1 98.25 132 ARG B C 1
ATOM 2985 O O . ARG B 1 132 ? -4.867 1.789 26.641 1 98.25 132 ARG B O 1
ATOM 2992 N N . LEU B 1 133 ? -2.703 1.452 26.312 1 98 133 LEU B N 1
ATOM 2993 C CA . LEU B 1 133 ? -2.371 2.85 26.562 1 98 133 LEU B CA 1
ATOM 2994 C C . LEU B 1 133 ? -3.002 3.756 25.516 1 98 133 LEU B C 1
ATOM 2996 O O . LEU B 1 133 ? -3.49 4.84 25.828 1 98 133 LEU B O 1
ATOM 3000 N N . ALA B 1 134 ? -2.977 3.334 24.297 1 97.75 134 ALA B N 1
ATOM 3001 C CA . ALA B 1 134 ? -3.613 4.094 23.234 1 97.75 134 ALA B CA 1
ATOM 3002 C C . ALA B 1 134 ? -5.117 4.219 23.469 1 97.75 134 ALA B C 1
ATOM 3004 O O . ALA B 1 134 ? -5.703 5.277 23.234 1 97.75 134 ALA B O 1
ATOM 3005 N N . TYR B 1 135 ? -5.77 3.133 23.906 1 97.19 135 TYR B N 1
ATOM 3006 C CA . TYR B 1 135 ? -7.191 3.193 24.234 1 97.19 135 TYR B CA 1
ATOM 3007 C C . TYR B 1 135 ? -7.457 4.207 25.344 1 97.19 135 TYR B C 1
ATOM 3009 O O . TYR B 1 135 ? -8.414 4.977 25.266 1 97.19 135 TYR B O 1
ATOM 3017 N N . HIS B 1 136 ? -6.605 4.195 26.344 1 96.19 136 HIS B N 1
ATOM 3018 C CA . HIS B 1 136 ? -6.789 5.137 27.453 1 96.19 136 HIS B CA 1
ATOM 3019 C C . HIS B 1 136 ? -6.641 6.578 26.969 1 96.19 136 HIS B C 1
ATOM 3021 O O . HIS B 1 136 ? -7.309 7.477 27.484 1 96.19 136 HIS B O 1
ATOM 3027 N N . ALA B 1 137 ? -5.762 6.773 26.031 1 94.88 137 ALA B N 1
ATOM 3028 C CA . ALA B 1 137 ? -5.645 8.102 25.422 1 94.88 137 ALA B CA 1
ATOM 3029 C C . ALA B 1 137 ? -6.949 8.516 24.75 1 94.88 137 ALA B C 1
ATOM 3031 O O . ALA B 1 137 ? -7.324 9.688 24.781 1 94.88 137 ALA B O 1
ATOM 3032 N N . LEU B 1 138 ? -7.715 7.578 24.156 1 93.31 138 LEU B N 1
ATOM 3033 C CA . LEU B 1 138 ? -9.023 7.84 23.578 1 93.31 138 LEU B CA 1
ATOM 3034 C C . LEU B 1 138 ? -10.023 8.258 24.656 1 93.31 138 LEU B C 1
ATOM 3036 O O . LEU B 1 138 ? -10.742 9.242 24.484 1 93.31 138 LEU B O 1
ATOM 3040 N N . GLU B 1 139 ? -9.961 7.52 25.688 1 92.94 139 GLU B N 1
ATOM 3041 C CA . GLU B 1 139 ? -10.859 7.801 26.797 1 92.94 139 GLU B CA 1
ATOM 3042 C C . GLU B 1 139 ? -10.648 9.219 27.328 1 92.94 139 GLU B C 1
ATOM 3044 O O . GLU B 1 139 ? -11.617 9.938 27.578 1 92.94 139 GLU B O 1
ATOM 3049 N N . ARG B 1 140 ? -9.453 9.578 27.438 1 92.19 140 ARG B N 1
ATOM 3050 C CA . ARG B 1 140 ? -9.117 10.898 27.969 1 92.19 140 ARG B CA 1
ATOM 3051 C C . ARG B 1 140 ? -9.531 11.992 26.984 1 92.19 140 ARG B C 1
ATOM 3053 O O . ARG B 1 140 ? -9.953 13.07 27.406 1 92.19 140 ARG B O 1
ATOM 3060 N N . ALA B 1 141 ? -9.391 11.703 25.781 1 88.06 141 ALA B N 1
ATOM 3061 C CA . ALA B 1 141 ? -9.719 12.695 24.766 1 88.06 141 ALA B CA 1
ATOM 3062 C C . ALA B 1 141 ? -11.219 12.984 24.734 1 88.06 141 ALA B C 1
ATOM 3064 O O . ALA B 1 141 ? -11.633 14.102 24.438 1 88.06 141 ALA B O 1
ATOM 3065 N N . VAL B 1 142 ? -12.023 11.992 25.016 1 83.56 142 VAL B N 1
ATOM 3066 C CA . VAL B 1 142 ? -13.469 12.18 25.062 1 83.56 142 VAL B CA 1
ATOM 3067 C C . VAL B 1 142 ? -13.828 13.188 26.156 1 83.56 142 VAL B C 1
ATOM 3069 O O . VAL B 1 142 ? -14.695 14.039 25.953 1 83.56 142 VAL B O 1
ATOM 3072 N N . ASP B 1 143 ? -13.062 13.148 27.172 1 80.44 143 ASP B N 1
ATOM 3073 C CA . ASP B 1 143 ? -13.367 13.969 28.344 1 80.44 143 ASP B CA 1
ATOM 3074 C C . ASP B 1 143 ? -12.75 15.359 28.219 1 80.44 143 ASP B C 1
ATOM 3076 O O . ASP B 1 143 ? -13.359 16.344 28.625 1 80.44 143 ASP B O 1
ATOM 3080 N N . SER B 1 144 ? -11.594 15.461 27.656 1 80.25 144 SER B N 1
ATOM 3081 C CA . SER B 1 144 ? -10.805 16.688 27.719 1 80.25 144 SER B CA 1
ATOM 3082 C C . SER B 1 144 ? -11.008 17.531 26.469 1 80.25 144 SER B C 1
ATOM 3084 O O . SER B 1 144 ? -10.648 18.719 26.438 1 80.25 144 SER B O 1
ATOM 3086 N N . GLY B 1 145 ? -11.641 17 25.562 1 72.75 145 GLY B N 1
ATOM 3087 C CA . GLY B 1 145 ? -11.742 17.719 24.312 1 72.75 145 GLY B CA 1
ATOM 3088 C C . GLY B 1 145 ? -10.469 17.672 23.484 1 72.75 145 GLY B C 1
ATOM 3089 O O . GLY B 1 145 ? -10.367 18.344 22.453 1 72.75 145 GLY B O 1
ATOM 3090 N N . ALA B 1 146 ? -9.5 16.969 23.984 1 75.69 146 ALA B N 1
ATOM 3091 C CA . ALA B 1 146 ? -8.258 16.797 23.234 1 75.69 146 ALA B CA 1
ATOM 3092 C C . ALA B 1 146 ? -8.523 16.172 21.875 1 75.69 146 ALA B C 1
ATOM 3094 O O . ALA B 1 146 ? -9.664 15.828 21.547 1 75.69 146 ALA B O 1
ATOM 3095 N N . ASP B 1 147 ? -7.449 16.094 21.078 1 85.06 147 ASP B N 1
ATOM 3096 C CA . ASP B 1 147 ? -7.551 15.625 19.703 1 85.06 147 ASP B CA 1
ATOM 3097 C C . ASP B 1 147 ? -7.871 14.133 19.656 1 85.06 147 ASP B C 1
ATOM 3099 O O . ASP B 1 147 ? -6.965 13.297 19.609 1 85.06 147 ASP B O 1
ATOM 3103 N N . TYR B 1 148 ? -9.18 13.82 19.703 1 87.12 148 TYR B N 1
ATOM 3104 C CA . TYR B 1 148 ? -9.664 12.445 19.656 1 87.12 148 TYR B CA 1
ATOM 3105 C C . TYR B 1 148 ? -9.195 11.742 18.391 1 87.12 148 TYR B C 1
ATOM 3107 O O . TYR B 1 148 ? -8.836 10.562 18.422 1 87.12 148 TYR B O 1
ATOM 3115 N N . ASN B 1 149 ? -9.18 12.438 17.312 1 88.81 149 ASN B N 1
ATOM 3116 C CA . ASN B 1 149 ? -8.828 11.836 16.031 1 88.81 149 ASN B CA 1
ATOM 3117 C C . ASN B 1 149 ? -7.371 11.375 16.016 1 88.81 149 ASN B C 1
ATOM 3119 O O . ASN B 1 149 ? -7.059 10.312 15.461 1 88.81 149 ASN B O 1
ATOM 3123 N N . ARG B 1 150 ? -6.57 12.172 16.594 1 90.19 150 ARG B N 1
ATOM 3124 C CA . ARG B 1 150 ? -5.168 11.781 16.688 1 90.19 150 ARG B CA 1
ATOM 3125 C C . ARG B 1 150 ? -4.996 10.547 17.562 1 90.19 150 ARG B C 1
ATOM 3127 O O . ARG B 1 150 ? -4.223 9.648 17.234 1 90.19 150 ARG B O 1
ATOM 3134 N N . ALA B 1 151 ? -5.648 10.562 18.656 1 92.62 151 ALA B N 1
ATOM 3135 C CA . ALA B 1 151 ? -5.613 9.406 19.547 1 92.62 151 ALA B CA 1
ATOM 3136 C C . ALA B 1 151 ? -6.16 8.164 18.844 1 92.62 151 ALA B C 1
ATOM 3138 O O . ALA B 1 151 ? -5.617 7.066 19 1 92.62 151 ALA B O 1
ATOM 3139 N N . ASP B 1 152 ? -7.207 8.32 18.094 1 94.44 152 ASP B N 1
ATOM 3140 C CA . ASP B 1 152 ? -7.812 7.223 17.359 1 94.44 152 ASP B CA 1
ATOM 3141 C C . ASP B 1 152 ? -6.855 6.68 16.297 1 94.44 152 ASP B C 1
ATOM 3143 O O . ASP B 1 152 ? -6.691 5.465 16.156 1 94.44 152 ASP B O 1
ATOM 3147 N N . GLN B 1 153 ? -6.258 7.566 15.586 1 93.69 153 GLN B N 1
ATOM 3148 C CA . GLN B 1 153 ? -5.254 7.172 14.602 1 93.69 153 GLN B CA 1
ATOM 3149 C C . GLN B 1 153 ? -4.145 6.348 15.25 1 93.69 153 GLN B C 1
ATOM 3151 O O . GLN B 1 153 ? -3.758 5.297 14.727 1 93.69 153 GLN B O 1
ATOM 3156 N N . PHE B 1 154 ? -3.697 6.828 16.344 1 95.19 154 PHE B N 1
ATOM 3157 C CA . PHE B 1 154 ? -2.613 6.148 17.047 1 95.19 154 PHE B CA 1
ATOM 3158 C C . PHE B 1 154 ? -3.055 4.766 17.516 1 95.19 154 PHE B C 1
ATOM 3160 O O . PHE B 1 154 ? -2.283 3.805 17.438 1 95.19 154 PHE B O 1
ATOM 3167 N N . PHE B 1 155 ? -4.27 4.66 18 1 97.75 155 PHE B N 1
ATOM 3168 C CA . PHE B 1 155 ? -4.836 3.385 18.422 1 97.75 155 PHE B CA 1
ATOM 3169 C C . PHE B 1 155 ? -4.801 2.373 17.281 1 97.75 155 PHE B C 1
ATOM 3171 O O . PHE B 1 155 ? -4.289 1.265 17.453 1 97.75 155 PHE B O 1
ATOM 3178 N N . HIS B 1 156 ? -5.25 2.721 16.125 1 97.75 156 HIS B N 1
ATOM 3179 C CA . HIS B 1 156 ? -5.285 1.83 14.969 1 97.75 156 HIS B CA 1
ATOM 3180 C C . HIS B 1 156 ? -3.877 1.494 14.492 1 97.75 156 HIS B C 1
ATOM 3182 O O . HIS B 1 156 ? -3.6 0.352 14.117 1 97.75 156 HIS B O 1
ATOM 3188 N N . GLU B 1 157 ? -2.992 2.467 14.531 1 96.75 157 GLU B N 1
ATOM 3189 C CA . GLU B 1 157 ? -1.612 2.234 14.109 1 96.75 157 GLU B CA 1
ATOM 3190 C C . GLU B 1 157 ? -0.927 1.215 15.023 1 96.75 157 GLU B C 1
ATOM 3192 O O . GLU B 1 157 ? -0.147 0.384 14.547 1 96.75 157 GLU B O 1
ATOM 3197 N N . CYS B 1 158 ? -1.201 1.292 16.344 1 98 158 CYS B N 1
ATOM 3198 C CA . CYS B 1 158 ? -0.654 0.316 17.281 1 98 158 CYS B CA 1
ATOM 3199 C C . CYS B 1 158 ? -1.114 -1.094 16.938 1 98 158 CYS B C 1
ATOM 3201 O O . CYS B 1 158 ? -0.334 -2.043 17.016 1 98 158 CYS B O 1
ATOM 3203 N N . ILE B 1 159 ? -2.336 -1.186 16.516 1 98.56 159 ILE B N 1
ATOM 3204 C CA . ILE B 1 159 ? -2.893 -2.488 16.172 1 98.56 159 ILE B CA 1
ATOM 3205 C C . ILE B 1 159 ? -2.24 -3.002 14.891 1 98.56 159 ILE B C 1
ATOM 3207 O O . ILE B 1 159 ? -1.83 -4.164 14.82 1 98.56 159 ILE B O 1
ATOM 3211 N N . LEU B 1 160 ? -2.152 -2.15 13.883 1 97.38 160 LEU B N 1
ATOM 3212 C CA . LEU B 1 160 ? -1.512 -2.527 12.625 1 97.38 160 LEU B CA 1
ATOM 3213 C C . LEU B 1 160 ? -0.079 -2.99 12.867 1 97.38 160 LEU B C 1
ATOM 3215 O O . LEU B 1 160 ? 0.36 -3.988 12.289 1 97.38 160 LEU B O 1
ATOM 3219 N N . ALA B 1 161 ? 0.606 -2.318 13.758 1 96.44 161 ALA B N 1
ATOM 3220 C CA . ALA B 1 161 ? 1.986 -2.668 14.086 1 96.44 161 ALA B CA 1
ATOM 3221 C C . ALA B 1 161 ? 2.059 -4.023 14.781 1 96.44 161 ALA B C 1
ATOM 3223 O O . ALA B 1 161 ? 3.023 -4.773 14.594 1 96.44 161 ALA B O 1
ATOM 3224 N N . ALA B 1 162 ? 1.067 -4.352 15.523 1 98 162 ALA B N 1
ATOM 3225 C CA . ALA B 1 162 ? 1.044 -5.578 16.312 1 98 162 ALA B CA 1
ATOM 3226 C C . ALA B 1 162 ? 0.658 -6.777 15.453 1 98 162 ALA B C 1
ATOM 3228 O O . ALA B 1 162 ? 0.698 -7.918 15.922 1 98 162 ALA B O 1
ATOM 3229 N N . SER B 1 163 ? 0.302 -6.535 14.219 1 96.94 163 SER B N 1
ATOM 3230 C CA . SER B 1 163 ? -0.056 -7.625 13.312 1 96.94 163 SER B CA 1
ATOM 3231 C C . SER B 1 163 ? 1.159 -8.484 12.977 1 96.94 163 SER B C 1
ATOM 3233 O O . SER B 1 163 ? 1.02 -9.656 12.625 1 96.94 163 SER B O 1
ATOM 3235 N N . HIS B 1 164 ? 2.336 -7.863 12.984 1 95.31 164 HIS B N 1
ATOM 3236 C CA . HIS B 1 164 ? 3.611 -8.469 12.617 1 95.31 164 HIS B CA 1
ATOM 3237 C C . HIS B 1 164 ? 3.572 -9.031 11.203 1 95.31 164 HIS B C 1
ATOM 3239 O O . HIS B 1 164 ? 4.137 -10.094 10.93 1 95.31 164 HIS B O 1
ATOM 3245 N N . ASN B 1 165 ? 2.842 -8.469 10.367 1 94.94 165 ASN B N 1
ATOM 3246 C CA . ASN B 1 165 ? 2.973 -8.641 8.93 1 94.94 165 ASN B CA 1
ATOM 3247 C C . ASN B 1 165 ? 3.799 -7.523 8.305 1 94.94 165 ASN B C 1
ATOM 3249 O O . ASN B 1 165 ? 3.426 -6.352 8.383 1 94.94 165 ASN B O 1
ATOM 3253 N N . GLN B 1 166 ? 4.883 -7.898 7.766 1 91.5 166 GLN B N 1
ATOM 3254 C CA . GLN B 1 166 ? 5.887 -6.91 7.387 1 91.5 166 GLN B CA 1
ATOM 3255 C C . GLN B 1 166 ? 5.344 -5.953 6.328 1 91.5 166 GLN B C 1
ATOM 3257 O O . GLN B 1 166 ? 5.719 -4.781 6.293 1 91.5 166 GLN B O 1
ATOM 3262 N N . PHE B 1 167 ? 4.445 -6.414 5.5 1 90.75 167 PHE B N 1
ATOM 3263 C CA . PHE B 1 167 ? 3.869 -5.555 4.473 1 90.75 167 PHE B CA 1
ATOM 3264 C C . PHE B 1 167 ? 2.865 -4.582 5.074 1 90.75 167 PHE B C 1
ATOM 3266 O O . PHE B 1 167 ? 2.846 -3.402 4.723 1 90.75 167 PHE B O 1
ATOM 3273 N N . ILE B 1 168 ? 2.039 -4.984 5.969 1 92.38 168 ILE B N 1
ATOM 3274 C CA . ILE B 1 168 ? 1.102 -4.109 6.668 1 92.38 168 ILE B CA 1
ATOM 3275 C C . ILE B 1 168 ? 1.871 -3.064 7.473 1 92.38 168 ILE B C 1
ATOM 3277 O O . ILE B 1 168 ? 1.505 -1.888 7.488 1 92.38 168 ILE B O 1
ATOM 3281 N N . GLU B 1 169 ? 2.924 -3.514 8.141 1 91.25 169 GLU B N 1
ATOM 3282 C CA . GLU B 1 169 ? 3.748 -2.592 8.914 1 91.25 169 GLU B CA 1
ATOM 3283 C C . GLU B 1 169 ? 4.277 -1.457 8.039 1 91.25 169 GLU B C 1
ATOM 3285 O O . GLU B 1 169 ? 4.289 -0.298 8.461 1 91.25 169 GLU B O 1
ATOM 3290 N N . GLN B 1 170 ? 4.609 -1.792 6.875 1 85.81 170 GLN B N 1
ATOM 3291 C CA . GLN B 1 170 ? 5.16 -0.79 5.973 1 85.81 170 GLN B CA 1
ATOM 3292 C C . GLN B 1 170 ? 4.082 0.174 5.492 1 85.81 170 GLN B C 1
ATOM 3294 O O . GLN B 1 170 ? 4.379 1.306 5.105 1 85.81 170 GLN B O 1
ATOM 3299 N N . MET B 1 171 ? 2.883 -0.237 5.574 1 87.69 171 MET B N 1
ATOM 3300 C CA . MET B 1 171 ? 1.778 0.579 5.078 1 87.69 171 MET B CA 1
ATOM 3301 C C . MET B 1 171 ? 1.263 1.515 6.168 1 87.69 171 MET B C 1
ATOM 3303 O O . MET B 1 171 ? 0.449 2.4 5.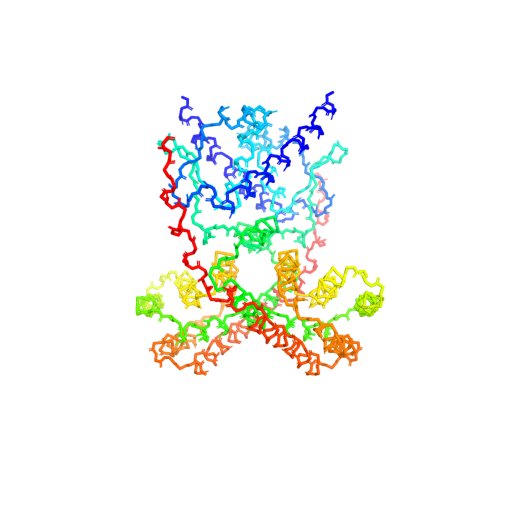898 1 87.69 171 MET B O 1
ATOM 3307 N N . ILE B 1 172 ? 1.758 1.411 7.352 1 89.75 172 ILE B N 1
ATOM 3308 C CA . ILE B 1 172 ? 1.185 2.08 8.516 1 89.75 172 ILE B CA 1
ATOM 3309 C C . ILE B 1 172 ? 1.177 3.59 8.289 1 89.75 172 ILE B C 1
ATOM 3311 O O . ILE B 1 172 ? 0.149 4.246 8.477 1 89.75 172 ILE B O 1
ATOM 3315 N N . PRO B 1 173 ? 2.24 4.191 7.816 1 83 173 PRO B N 1
ATOM 3316 C CA . PRO B 1 173 ? 2.184 5.641 7.629 1 83 173 PRO B CA 1
ATOM 3317 C C . PRO B 1 173 ? 1.118 6.066 6.621 1 83 173 PRO B C 1
ATOM 3319 O O . PRO B 1 173 ? 0.386 7.031 6.859 1 83 173 PRO B O 1
ATOM 3322 N N . ALA B 1 174 ? 1.066 5.309 5.59 1 82.56 174 ALA B N 1
ATOM 3323 C CA . ALA B 1 174 ? 0.084 5.621 4.555 1 82.56 174 ALA B CA 1
ATOM 3324 C C . ALA B 1 174 ? -1.336 5.363 5.051 1 82.56 174 ALA B C 1
ATOM 3326 O O . ALA B 1 174 ? -2.225 6.199 4.871 1 82.56 174 ALA B O 1
ATOM 3327 N N . LEU B 1 175 ? -1.563 4.246 5.688 1 88.38 175 LEU B N 1
ATOM 3328 C CA . LEU B 1 175 ? -2.871 3.924 6.246 1 88.38 175 LEU B CA 1
ATOM 3329 C C . LEU B 1 175 ? -3.26 4.926 7.328 1 88.38 175 LEU B C 1
ATOM 3331 O O . LEU B 1 175 ? -4.426 5.309 7.434 1 88.38 175 LEU B O 1
ATOM 3335 N N . GLY B 1 176 ? -2.266 5.348 8.094 1 89.5 176 GLY B N 1
ATOM 3336 C CA . GLY B 1 176 ? -2.525 6.359 9.109 1 89.5 176 GLY B CA 1
ATOM 3337 C C . GLY B 1 176 ? -3.074 7.652 8.539 1 89.5 176 GLY B C 1
ATOM 3338 O O . GLY B 1 176 ? -4.031 8.211 9.078 1 89.5 176 GLY B O 1
ATOM 3339 N N . ALA B 1 177 ? -2.533 8.086 7.492 1 85.12 177 ALA B N 1
ATOM 3340 C CA . ALA B 1 177 ? -2.994 9.312 6.844 1 85.12 177 ALA B CA 1
ATOM 3341 C C . ALA B 1 177 ? -4.41 9.148 6.301 1 85.12 177 ALA B C 1
ATOM 3343 O O . ALA B 1 177 ? -5.23 10.062 6.406 1 85.12 177 ALA B O 1
ATOM 3344 N N . LEU B 1 178 ? -4.684 8.039 5.734 1 87.12 178 LEU B N 1
ATOM 3345 C CA . LEU B 1 178 ? -6.012 7.754 5.199 1 87.12 178 LEU B CA 1
ATOM 3346 C C . LEU B 1 178 ? -7.039 7.648 6.316 1 87.12 178 LEU B C 1
ATOM 3348 O O . LEU B 1 178 ? -8.156 8.156 6.191 1 87.12 178 LEU B O 1
ATOM 3352 N N . LEU B 1 179 ? -6.629 7.035 7.391 1 91.38 179 LEU B N 1
ATOM 3353 C CA . LEU B 1 179 ? -7.512 6.918 8.547 1 91.38 179 LEU B CA 1
ATOM 3354 C C . LEU B 1 179 ? -7.867 8.289 9.102 1 91.38 179 LEU B C 1
ATOM 3356 O O . LEU B 1 179 ? -9.008 8.523 9.508 1 91.38 179 LEU B O 1
ATOM 3360 N N . ALA B 1 180 ? -6.898 9.195 9.133 1 88.38 180 ALA B N 1
ATOM 3361 C CA . ALA B 1 180 ? -7.152 10.555 9.609 1 88.38 180 ALA B CA 1
ATOM 3362 C C . ALA B 1 180 ? -8.281 11.211 8.82 1 88.38 180 ALA B C 1
ATOM 3364 O O . ALA B 1 180 ? -9.125 11.898 9.391 1 88.38 180 ALA B O 1
ATOM 3365 N N . VAL B 1 181 ? -8.328 10.953 7.555 1 84.75 181 VAL B N 1
ATOM 3366 C CA . VAL B 1 181 ? -9.391 11.492 6.707 1 84.75 181 VAL B CA 1
ATOM 3367 C C . VAL B 1 181 ? -10.719 10.844 7.082 1 84.75 181 VAL B C 1
ATOM 3369 O O . VAL B 1 181 ? -11.727 11.547 7.266 1 84.75 181 VAL B O 1
ATOM 3372 N N . SER B 1 182 ? -10.695 9.523 7.168 1 86.75 182 SER B N 1
ATOM 3373 C CA . SER B 1 182 ? -11.898 8.789 7.535 1 86.75 182 SER B CA 1
ATOM 3374 C C . SER B 1 182 ? -12.461 9.273 8.859 1 86.75 182 SER B C 1
ATOM 3376 O O . SER B 1 182 ? -13.672 9.477 8.992 1 86.75 182 SER B O 1
ATOM 3378 N N . PHE B 1 183 ? -11.602 9.516 9.812 1 87.12 183 PHE B N 1
ATOM 3379 C CA . PHE B 1 183 ? -12.016 9.922 11.148 1 87.12 183 PHE B CA 1
ATOM 3380 C C . PHE B 1 183 ? -12.5 11.367 11.156 1 87.12 183 PHE B C 1
ATOM 3382 O O . PHE B 1 183 ? -13.461 11.703 11.844 1 87.12 183 PHE B O 1
ATOM 3389 N N . GLU B 1 184 ? -11.867 12.172 10.438 1 83.88 184 GLU B N 1
ATOM 3390 C CA . GLU B 1 184 ? -12.328 13.547 10.312 1 83.88 184 GLU B CA 1
ATOM 3391 C C . GLU B 1 184 ? -13.734 13.609 9.734 1 83.88 184 GLU B C 1
ATOM 3393 O O . GLU B 1 184 ? -14.578 14.359 10.227 1 83.88 184 GLU B O 1
ATOM 3398 N N . VAL B 1 185 ? -14.008 12.844 8.781 1 81.88 185 VAL B N 1
ATOM 3399 C CA . VAL B 1 185 ? -15.305 12.859 8.109 1 81.88 185 VAL B CA 1
ATOM 3400 C C . VAL B 1 185 ? -16.375 12.25 9.023 1 81.88 185 VAL B C 1
ATOM 3402 O O . VAL B 1 185 ? -17.484 12.758 9.102 1 81.88 185 VAL B O 1
ATOM 3405 N N . SER B 1 186 ? -16.016 11.227 9.742 1 83.94 186 SER B N 1
ATOM 3406 C CA . SER B 1 186 ? -17 10.547 10.586 1 83.94 186 SER B CA 1
ATOM 3407 C C . SER B 1 186 ? -17.266 11.32 11.867 1 83.94 186 SER B C 1
ATOM 3409 O O . SER B 1 186 ? -18.312 11.172 12.492 1 83.94 186 SER B O 1
ATOM 3411 N N . ALA B 1 187 ? -16.281 12.102 12.297 1 80.69 187 ALA B N 1
ATOM 3412 C CA . ALA B 1 187 ? -16.391 12.859 13.547 1 80.69 187 ALA B CA 1
ATOM 3413 C C . ALA B 1 187 ? -17.438 13.961 13.43 1 80.69 187 ALA B C 1
ATOM 3415 O O . ALA B 1 187 ? -17.781 14.617 14.422 1 80.69 187 ALA B O 1
ATOM 3416 N N . ALA B 1 188 ? -17.922 14.172 12.297 1 76.75 188 ALA B N 1
ATOM 3417 C CA . ALA B 1 188 ? -19 15.133 12.125 1 76.75 188 ALA B CA 1
ATOM 3418 C C . ALA B 1 188 ? -20.234 14.727 12.922 1 76.75 188 ALA B C 1
ATOM 3420 O O . ALA B 1 188 ? -21.078 15.57 13.258 1 76.75 188 ALA B O 1
ATOM 3421 N N . ASP B 1 189 ? -20.406 13.43 13.203 1 79.44 189 ASP B N 1
ATOM 3422 C CA . ASP B 1 189 ? -21.453 12.922 14.086 1 79.44 189 ASP B CA 1
ATOM 3423 C C . ASP B 1 189 ? -21.078 13.125 15.555 1 79.44 189 ASP B C 1
ATOM 3425 O O . ASP B 1 189 ? -20.125 12.516 16.047 1 79.44 189 ASP B O 1
ATOM 3429 N N . PRO B 1 190 ? -21.797 13.938 16.297 1 77.94 190 PRO B N 1
ATOM 3430 C CA . PRO B 1 190 ? -21.438 14.258 17.672 1 77.94 190 PRO B CA 1
ATOM 3431 C C . PRO B 1 190 ? -21.5 13.039 18.594 1 77.94 190 PRO B C 1
ATOM 3433 O O . PRO B 1 190 ? -20.875 13.031 19.656 1 77.94 190 PRO B O 1
ATOM 3436 N N . ASP B 1 191 ? -22.266 12.039 18.219 1 81.62 191 ASP B N 1
ATOM 3437 C CA . ASP B 1 191 ? -22.438 10.867 19.062 1 81.62 191 ASP B CA 1
ATOM 3438 C C . ASP B 1 191 ? -21.453 9.766 18.688 1 81.62 191 ASP B C 1
ATOM 3440 O O . ASP B 1 191 ? -21.453 8.695 19.297 1 81.62 191 ASP B O 1
ATOM 3444 N N . GLU B 1 192 ? -20.688 10.023 17.688 1 83.31 192 GLU B N 1
ATOM 3445 C CA . GLU B 1 192 ? -19.781 9.016 17.172 1 83.31 192 GLU B CA 1
ATOM 3446 C C . GLU B 1 192 ? -18.844 8.5 18.266 1 83.31 192 GLU B C 1
ATOM 3448 O O . GLU B 1 192 ? -18.672 7.293 18.422 1 83.31 192 GLU B O 1
ATOM 3453 N N . LEU B 1 193 ? -18.344 9.438 19.047 1 81.56 193 LEU B N 1
ATOM 3454 C CA . LEU B 1 193 ? -17.375 9.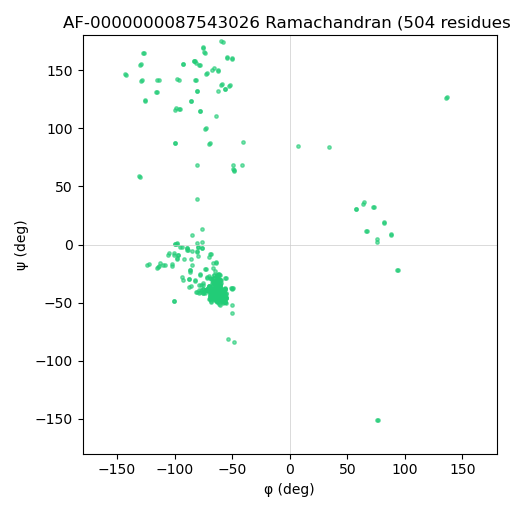062 20.062 1 81.56 193 LEU B CA 1
ATOM 3455 C C . LEU B 1 193 ? -18.031 8.18 21.125 1 81.56 193 LEU B C 1
ATOM 3457 O O . LEU B 1 193 ? -17.453 7.172 21.547 1 81.56 193 LEU B O 1
ATOM 3461 N N . ARG B 1 194 ? -19.172 8.617 21.547 1 83.75 194 ARG B N 1
ATOM 3462 C CA . ARG B 1 194 ? -19.891 7.875 22.578 1 83.75 194 ARG B CA 1
ATOM 3463 C C . ARG B 1 194 ? -20.219 6.465 22.094 1 83.75 194 ARG B C 1
ATOM 3465 O O . ARG B 1 194 ? -20.141 5.504 22.859 1 83.75 194 ARG B O 1
ATOM 3472 N N . ARG B 1 195 ? -20.453 6.316 20.844 1 89.06 195 ARG B N 1
ATOM 3473 C CA . ARG B 1 195 ? -20.859 5.039 20.266 1 89.06 195 ARG B CA 1
ATOM 3474 C C . ARG B 1 195 ? -19.656 4.145 20 1 89.06 195 ARG B C 1
ATOM 3476 O O . ARG B 1 195 ? -19.75 2.918 20.109 1 89.06 195 ARG B O 1
ATOM 3483 N N . THR B 1 196 ? -18.594 4.746 19.719 1 93.44 196 THR B N 1
ATOM 3484 C CA . THR B 1 196 ? -17.5 3.924 19.188 1 93.44 196 THR B CA 1
ATOM 3485 C C . THR B 1 196 ? -16.453 3.652 20.266 1 93.44 196 THR B C 1
ATOM 3487 O O . THR B 1 196 ? -15.703 2.684 20.172 1 93.44 196 THR B O 1
ATOM 3490 N N . LEU B 1 197 ? -16.406 4.426 21.375 1 94.75 197 LEU B N 1
ATOM 3491 C CA . LEU B 1 197 ? -15.406 4.238 22.406 1 94.75 197 LEU B CA 1
ATOM 3492 C C . LEU B 1 197 ? -15.516 2.844 23.016 1 94.75 197 LEU B C 1
ATOM 3494 O O . LEU B 1 197 ? -14.508 2.141 23.141 1 94.75 197 LEU B O 1
ATOM 3498 N N . PRO B 1 198 ? -16.703 2.342 23.344 1 96.81 198 PRO B N 1
ATOM 3499 C CA . PRO B 1 198 ? -16.781 0.984 23.891 1 96.81 198 PRO B CA 1
ATOM 3500 C C . PRO B 1 198 ? -16.312 -0.079 22.891 1 96.81 198 PRO B C 1
ATOM 3502 O O . PRO B 1 198 ? -15.836 -1.138 23.297 1 96.81 198 PRO B O 1
ATOM 3505 N N . ILE B 1 199 ? -16.469 0.179 21.625 1 98.06 199 ILE B N 1
ATOM 3506 C CA . ILE B 1 199 ? -16.062 -0.771 20.609 1 98.06 199 ILE B CA 1
ATOM 3507 C C . ILE B 1 199 ? -14.531 -0.827 20.547 1 98.06 199 ILE B C 1
ATOM 3509 O O . ILE B 1 199 ? -13.953 -1.903 20.391 1 98.06 199 ILE B O 1
ATOM 3513 N N . HIS B 1 200 ? -13.867 0.364 20.688 1 98 200 HIS B N 1
ATOM 3514 C CA . HIS B 1 200 ? -12.414 0.381 20.797 1 98 200 HIS B CA 1
ATOM 3515 C C . HIS B 1 200 ? -11.938 -0.429 21.984 1 98 200 HIS B C 1
ATOM 3517 O O . HIS B 1 200 ? -10.945 -1.152 21.906 1 98 200 HIS B O 1
ATOM 3523 N N . LYS B 1 201 ? -12.664 -0.307 23.047 1 98.25 201 LYS B N 1
ATOM 3524 C CA . LYS B 1 201 ? -12.328 -1.091 24.234 1 98.25 201 LYS B CA 1
ATOM 3525 C C . LYS B 1 201 ? -12.406 -2.588 23.938 1 98.25 201 LYS B C 1
ATOM 3527 O O . LYS B 1 201 ? -11.523 -3.348 24.344 1 98.25 201 LYS B O 1
ATOM 3532 N N . ASP B 1 202 ? -13.438 -2.967 23.281 1 98.62 202 ASP B N 1
ATOM 3533 C CA . ASP B 1 202 ? -13.633 -4.375 22.938 1 98.62 202 ASP B CA 1
ATOM 3534 C C . ASP B 1 202 ? -12.469 -4.898 22.094 1 98.62 202 ASP B C 1
ATOM 3536 O O . ASP B 1 202 ? -12.023 -6.027 22.297 1 98.62 202 ASP B O 1
ATOM 3540 N N . ILE B 1 203 ? -12.008 -4.113 21.172 1 98.81 203 ILE B N 1
ATOM 3541 C CA . ILE B 1 203 ? -10.883 -4.512 20.328 1 98.81 203 ILE B CA 1
ATOM 3542 C C . ILE B 1 203 ? -9.633 -4.691 21.188 1 98.81 203 ILE B C 1
ATOM 3544 O O . ILE B 1 203 ? -8.953 -5.719 21.094 1 98.81 203 ILE B O 1
ATOM 3548 N N . ALA B 1 204 ? -9.367 -3.68 22.031 1 98.81 204 ALA B N 1
ATOM 3549 C CA . ALA B 1 204 ? -8.188 -3.744 22.891 1 98.81 204 ALA B CA 1
ATOM 3550 C C . ALA B 1 204 ? -8.227 -4.969 23.797 1 98.81 204 ALA B C 1
ATOM 3552 O O . ALA B 1 204 ? -7.238 -5.691 23.938 1 98.81 204 ALA B O 1
ATOM 3553 N N . GLU B 1 205 ? -9.336 -5.223 24.359 1 98.69 205 GLU B N 1
ATOM 3554 C CA . GLU B 1 205 ? -9.492 -6.348 25.281 1 98.69 205 GLU B CA 1
ATOM 3555 C C . GLU B 1 205 ? -9.422 -7.68 24.547 1 98.69 205 GLU B C 1
ATOM 3557 O O . GLU B 1 205 ? -8.891 -8.656 25.078 1 98.69 205 GLU B O 1
ATOM 3562 N N . ALA B 1 206 ? -10.023 -7.727 23.375 1 98.88 206 ALA B N 1
ATOM 3563 C CA . ALA B 1 206 ? -9.961 -8.938 22.562 1 98.88 206 ALA B CA 1
ATOM 3564 C C . ALA B 1 206 ? -8.516 -9.289 22.219 1 98.88 206 ALA B C 1
ATOM 3566 O O . ALA B 1 206 ? -8.125 -10.461 22.281 1 98.88 206 ALA B O 1
ATOM 3567 N N . ILE B 1 207 ? -7.68 -8.297 21.844 1 98.88 207 ILE B N 1
ATOM 3568 C CA . ILE B 1 207 ? -6.277 -8.523 21.516 1 98.88 207 ILE B CA 1
ATOM 3569 C C . ILE B 1 207 ? -5.527 -8.984 22.766 1 98.88 207 ILE B C 1
ATOM 3571 O O . ILE B 1 207 ? -4.742 -9.93 22.719 1 98.88 207 ILE B O 1
ATOM 3575 N N . ALA B 1 208 ? -5.801 -8.383 23.922 1 98.69 208 ALA B N 1
ATOM 3576 C CA . ALA B 1 208 ? -5.156 -8.734 25.188 1 98.69 208 ALA B CA 1
ATOM 3577 C C . ALA B 1 208 ? -5.496 -10.164 25.594 1 98.69 208 ALA B C 1
ATOM 3579 O O . ALA B 1 208 ? -4.656 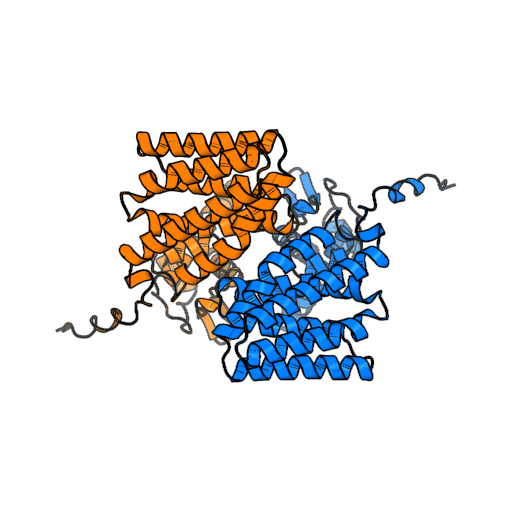-10.883 26.141 1 98.69 208 ALA B O 1
ATOM 3580 N N . SER B 1 209 ? -6.688 -10.578 25.297 1 98.62 209 SER B N 1
ATOM 3581 C CA . SER B 1 209 ? -7.148 -11.898 25.703 1 98.62 209 SER B CA 1
ATOM 3582 C C . SER B 1 209 ? -7.004 -12.914 24.578 1 98.62 209 SER B C 1
ATOM 3584 O O . SER B 1 209 ? -7.473 -14.055 24.688 1 98.62 209 SER B O 1
ATOM 3586 N N . ARG B 1 210 ? -6.508 -12.531 23.484 1 98.62 210 ARG B N 1
ATOM 3587 C CA . ARG B 1 210 ? -6.234 -13.383 22.328 1 98.62 210 ARG B CA 1
ATOM 3588 C C . ARG B 1 210 ? -7.523 -13.961 21.766 1 98.62 210 ARG B C 1
ATOM 3590 O O . ARG B 1 210 ? -7.574 -15.141 21.391 1 98.62 210 ARG B O 1
ATOM 3597 N N . ASP B 1 211 ? -8.539 -13.188 21.828 1 98.75 211 ASP B N 1
ATOM 3598 C CA . ASP B 1 211 ? -9.844 -13.578 21.281 1 98.75 211 ASP B CA 1
ATOM 3599 C C . ASP B 1 211 ? -10.07 -12.961 19.906 1 98.75 211 ASP B C 1
ATOM 3601 O O . ASP B 1 211 ? -10.727 -11.93 19.781 1 98.75 211 ASP B O 1
ATOM 3605 N N . ALA B 1 212 ? -9.594 -13.688 18.906 1 98.62 212 ALA B N 1
ATOM 3606 C CA . ALA B 1 212 ? -9.586 -13.148 17.547 1 98.62 212 ALA B CA 1
ATOM 3607 C C . ALA B 1 212 ? -11.008 -12.938 17.031 1 98.62 212 ALA B C 1
ATOM 3609 O O . ALA B 1 212 ? -11.289 -11.945 16.359 1 98.62 212 ALA B O 1
ATOM 3610 N N . ALA B 1 213 ? -11.875 -13.828 17.281 1 98.62 213 ALA B N 1
ATOM 3611 C CA . ALA B 1 213 ? -13.25 -13.719 16.797 1 98.62 213 ALA B CA 1
ATOM 3612 C C . ALA B 1 213 ? -13.914 -12.445 17.312 1 98.62 213 ALA B C 1
ATOM 3614 O O . ALA B 1 213 ? -14.492 -11.68 16.547 1 98.62 213 ALA B O 1
ATOM 3615 N N . ARG B 1 214 ? -13.797 -12.227 18.594 1 98.56 214 ARG B N 1
ATOM 3616 C CA . ARG B 1 214 ? -14.352 -11.023 19.219 1 98.56 214 ARG B CA 1
ATOM 3617 C C . ARG B 1 214 ? -13.703 -9.766 18.656 1 98.56 214 ARG B C 1
ATOM 3619 O O . ARG B 1 214 ? -14.383 -8.781 18.375 1 98.56 214 ARG B O 1
ATOM 3626 N N . GLY B 1 215 ? -12.367 -9.75 18.531 1 98.75 215 GLY B N 1
ATOM 3627 C CA . GLY B 1 215 ? -11.648 -8.602 18.016 1 98.75 215 GLY B CA 1
ATOM 3628 C C . GLY B 1 215 ? -12.039 -8.227 16.594 1 98.75 215 GLY B C 1
ATOM 3629 O O . GLY B 1 215 ? -12.273 -7.055 16.297 1 98.75 215 GLY B O 1
ATOM 3630 N N . VAL B 1 216 ? -12.148 -9.234 15.742 1 98.62 216 VAL B N 1
ATOM 3631 C CA . VAL B 1 216 ? -12.5 -9.008 14.344 1 98.62 216 VAL B CA 1
ATOM 3632 C C . VAL B 1 216 ? -13.922 -8.469 14.25 1 98.62 216 VAL B C 1
ATOM 3634 O O . VAL B 1 216 ? -14.188 -7.516 13.508 1 98.62 216 VAL B O 1
ATOM 3637 N N . TRP B 1 217 ? -14.805 -9.062 15 1 98.5 217 TRP B N 1
ATOM 3638 C CA . TRP B 1 217 ? -16.188 -8.578 15.008 1 98.5 217 TRP B CA 1
ATOM 3639 C C . TRP B 1 217 ? -16.25 -7.125 15.453 1 98.5 217 TRP B C 1
ATOM 3641 O O . TRP B 1 217 ? -16.922 -6.305 14.828 1 98.5 217 TRP B O 1
ATOM 3651 N N . ALA B 1 218 ? -15.594 -6.793 16.516 1 98.69 218 ALA B N 1
ATOM 3652 C CA . ALA B 1 218 ? -15.57 -5.422 17.031 1 98.69 218 ALA B CA 1
ATOM 3653 C C . ALA B 1 218 ? -14.984 -4.465 15.992 1 98.69 218 ALA B C 1
ATOM 3655 O O . ALA B 1 218 ? -15.5 -3.359 15.797 1 98.69 218 ALA B O 1
ATOM 3656 N N . CYS B 1 219 ? -13.938 -4.859 15.336 1 98.56 219 CYS B N 1
ATOM 3657 C CA . CYS B 1 219 ? -13.297 -4.039 14.32 1 98.56 219 CYS B CA 1
ATOM 3658 C C . CYS B 1 219 ? -14.25 -3.766 13.164 1 98.56 219 CYS B C 1
ATOM 3660 O O . CYS B 1 219 ? -14.391 -2.621 12.727 1 98.56 219 CYS B O 1
ATOM 3662 N N . MET B 1 220 ? -14.93 -4.809 12.734 1 98.25 220 MET B N 1
ATOM 3663 C CA . MET B 1 220 ? -15.891 -4.656 11.656 1 98.25 220 MET B CA 1
ATOM 3664 C C . MET B 1 220 ? -17.031 -3.738 12.07 1 98.25 220 MET B C 1
ATOM 3666 O O . MET B 1 220 ? -17.469 -2.887 11.297 1 98.25 220 MET B O 1
ATOM 3670 N N . THR B 1 221 ? -17.484 -3.9 13.234 1 98 221 THR B N 1
ATOM 3671 C CA . THR B 1 221 ? -18.547 -3.062 13.773 1 98 221 THR B CA 1
ATOM 3672 C C . THR B 1 221 ? -18.109 -1.601 13.82 1 98 221 THR B C 1
ATOM 3674 O O . THR B 1 221 ? -18.891 -0.706 13.469 1 98 221 THR B O 1
ATOM 3677 N N . LEU B 1 222 ? -16.922 -1.33 14.273 1 97.31 222 LEU B N 1
ATOM 3678 C CA . LEU B 1 222 ? -16.375 0.019 14.359 1 97.31 222 LEU B CA 1
ATOM 3679 C C . LEU B 1 222 ? -16.344 0.684 12.984 1 97.31 222 LEU B C 1
ATOM 3681 O O . LEU B 1 222 ? -16.781 1.832 12.836 1 97.31 222 LEU B O 1
ATOM 3685 N N . ILE B 1 223 ? -15.891 -0.051 11.984 1 96.38 223 ILE B N 1
ATOM 3686 C CA . ILE B 1 223 ? -15.797 0.477 10.625 1 96.38 223 ILE B CA 1
ATOM 3687 C C . ILE B 1 223 ? -17.203 0.705 10.062 1 96.38 223 ILE B C 1
ATOM 3689 O O . ILE B 1 223 ? -17.453 1.709 9.391 1 96.38 223 ILE B O 1
ATOM 3693 N N . ASP B 1 224 ? -18.125 -0.196 10.367 1 95.25 224 ASP B N 1
ATOM 3694 C CA . ASP B 1 224 ? -19.516 -0.039 9.922 1 95.25 224 ASP B CA 1
ATOM 3695 C C . ASP B 1 224 ? -20.156 1.19 10.555 1 95.25 224 ASP B C 1
ATOM 3697 O O . ASP B 1 224 ? -20.953 1.876 9.914 1 95.25 224 ASP B O 1
ATOM 3701 N N . ASN B 1 225 ? -19.859 1.45 11.797 1 93.56 225 ASN B N 1
ATOM 3702 C CA . ASN B 1 225 ? -20.344 2.662 12.438 1 93.56 225 ASN B CA 1
ATOM 3703 C C . ASN B 1 225 ? -19.828 3.918 11.742 1 93.56 225 ASN B C 1
ATOM 3705 O O . ASN B 1 225 ? -20.578 4.887 11.562 1 93.56 225 ASN B O 1
ATOM 3709 N N . ALA B 1 226 ? -18.562 3.906 11.445 1 91.62 226 ALA B N 1
ATOM 3710 C CA . ALA B 1 226 ? -18.016 5.035 10.703 1 91.62 226 ALA B CA 1
ATOM 3711 C C . ALA B 1 226 ? -18.734 5.223 9.375 1 91.62 226 ALA B C 1
ATOM 3713 O O . ALA B 1 226 ? -19.031 6.352 8.984 1 91.62 226 ALA B O 1
ATOM 3714 N N . ASP B 1 227 ? -18.969 4.109 8.68 1 92.06 227 ASP B N 1
ATOM 3715 C CA . ASP B 1 227 ? -19.688 4.148 7.41 1 92.06 227 ASP B CA 1
ATOM 3716 C C . ASP B 1 227 ? -21.062 4.789 7.578 1 92.06 227 ASP B C 1
ATOM 3718 O O . ASP B 1 227 ? -21.438 5.684 6.816 1 92.06 227 ASP B O 1
ATOM 3722 N N . LEU B 1 228 ? -21.766 4.402 8.57 1 90 228 LEU B N 1
ATOM 3723 C CA . LEU B 1 228 ? -23.109 4.926 8.844 1 90 228 LEU B CA 1
ATOM 3724 C C . LEU B 1 228 ? -23.047 6.414 9.188 1 90 228 LEU B C 1
ATOM 3726 O O . LEU B 1 228 ? -23.875 7.195 8.719 1 90 228 LEU B O 1
ATOM 3730 N N . ALA B 1 229 ? -22.078 6.801 10.039 1 88.06 229 ALA B N 1
ATOM 3731 C CA . ALA B 1 229 ? -21.922 8.203 10.406 1 88.06 229 ALA B CA 1
ATOM 3732 C C . ALA B 1 229 ? -21.656 9.07 9.18 1 88.06 229 ALA B C 1
ATOM 3734 O O . ALA B 1 229 ? -22.219 10.156 9.039 1 88.06 229 ALA B O 1
ATOM 3735 N N . ILE B 1 230 ? -20.844 8.633 8.344 1 86.25 230 ILE B N 1
ATOM 3736 C CA . ILE B 1 230 ? -20.453 9.375 7.148 1 86.25 230 ILE B CA 1
ATOM 3737 C C . ILE B 1 230 ? -21.656 9.516 6.223 1 86.25 230 ILE B C 1
ATOM 3739 O O . ILE B 1 230 ? -21.938 10.602 5.707 1 86.25 230 ILE B O 1
ATOM 3743 N N . LYS B 1 231 ? -22.391 8.5 5.973 1 85.25 231 LYS B N 1
ATOM 3744 C CA . LYS B 1 231 ? -23.562 8.523 5.09 1 85.25 231 LYS B CA 1
ATOM 3745 C C . LYS B 1 231 ? -24.641 9.438 5.637 1 85.25 231 LYS B C 1
ATOM 3747 O O . LYS B 1 231 ? -25.391 10.062 4.867 1 85.25 231 LYS B O 1
ATOM 3752 N N . ARG B 1 232 ? -24.672 9.516 6.906 1 83.75 232 ARG B N 1
ATOM 3753 C CA . ARG B 1 232 ? -25.688 10.344 7.551 1 83.75 232 ARG B CA 1
ATOM 3754 C C . ARG B 1 232 ? -25.297 11.82 7.492 1 83.75 232 ARG B C 1
ATOM 3756 O O . ARG B 1 232 ? -26.156 12.68 7.293 1 83.75 232 ARG B O 1
ATOM 3763 N N . PHE B 1 233 ? -24.078 12.156 7.719 1 76.62 233 PHE B N 1
ATOM 3764 C CA . PHE B 1 233 ? -23.719 13.547 7.945 1 76.62 233 PHE B CA 1
ATOM 3765 C C . PHE B 1 233 ? -22.953 14.109 6.75 1 76.62 233 PHE B C 1
ATOM 3767 O O . PHE B 1 233 ? -22.766 15.328 6.645 1 76.62 233 PHE B O 1
ATOM 3774 N N . TYR B 1 234 ? -22.406 13.367 5.883 1 68.81 234 TYR B N 1
ATOM 3775 C CA . TYR B 1 234 ? -21.703 13.883 4.715 1 68.81 234 TYR B CA 1
ATOM 3776 C C . TYR B 1 234 ? -22.188 13.203 3.439 1 68.81 234 TYR B C 1
ATOM 3778 O O . TYR B 1 234 ? -21.406 12.586 2.717 1 68.81 234 TYR B O 1
ATOM 3786 N N . PRO B 1 235 ? -23.453 13.32 3.203 1 61.34 235 PRO B N 1
ATOM 3787 C CA . PRO B 1 235 ? -23.969 12.617 2.023 1 61.34 235 PRO B CA 1
ATOM 3788 C C . PRO B 1 235 ? -23.328 13.102 0.725 1 61.34 235 PRO B C 1
ATOM 3790 O O . PRO B 1 235 ? -23.203 12.328 -0.229 1 61.34 235 PRO B O 1
ATOM 3793 N N . GLU B 1 236 ? -22.875 14.391 0.82 1 59.88 236 GLU B N 1
ATOM 3794 C CA . GLU B 1 236 ? -22.312 14.953 -0.405 1 59.88 236 GLU B CA 1
ATOM 3795 C C . GLU B 1 236 ? -20.922 14.391 -0.683 1 59.88 236 GLU B C 1
ATOM 3797 O O . GLU B 1 236 ? -20.516 14.273 -1.84 1 59.88 236 GLU B O 1
ATOM 3802 N N . VAL B 1 237 ? -20.234 14.156 0.379 1 56.31 237 VAL B N 1
ATOM 3803 C CA . VAL B 1 237 ? -18.906 13.602 0.19 1 56.31 237 VAL B CA 1
ATOM 3804 C C . VAL B 1 237 ? -19 12.227 -0.481 1 56.31 237 VAL B C 1
ATOM 3806 O O . VAL B 1 237 ? -18.109 11.828 -1.222 1 56.31 237 VAL B O 1
ATOM 3809 N N . MET B 1 238 ? -20.062 11.594 -0.126 1 56.09 238 MET B N 1
ATOM 3810 C CA . MET B 1 238 ? -20.281 10.297 -0.75 1 56.09 238 MET B CA 1
ATOM 3811 C C . MET B 1 238 ? -20.812 10.461 -2.174 1 56.09 238 MET B C 1
ATOM 3813 O O . MET B 1 238 ? -20.578 9.602 -3.029 1 56.09 238 MET B O 1
ATOM 3817 N N . ALA B 1 239 ? -21.719 11.641 -2.348 1 51.03 239 ALA B N 1
ATOM 3818 C CA . ALA B 1 239 ? -22.344 11.859 -3.648 1 51.03 239 ALA B CA 1
ATOM 3819 C C . ALA B 1 239 ? -21.375 12.539 -4.617 1 51.03 239 ALA B C 1
ATOM 3821 O O . ALA B 1 239 ? -20.609 13.422 -4.227 1 51.03 239 ALA B O 1
ATOM 3822 N N . GLY B 1 240 ? -20.281 12.164 -5.203 1 46.25 240 GLY B N 1
ATOM 3823 C CA . GLY B 1 240 ? -19.453 12.82 -6.195 1 46.25 240 GLY B CA 1
ATOM 3824 C C . GLY B 1 240 ? -19.875 14.258 -6.473 1 46.25 240 GLY B C 1
ATOM 3825 O O . GLY B 1 240 ? -20.984 14.5 -6.93 1 46.25 240 GLY B O 1
ATOM 3826 N N . ARG B 1 241 ? -19.516 15.344 -5.797 1 42.25 241 ARG B N 1
ATOM 3827 C CA . ARG B 1 241 ? -19.859 16.75 -6.02 1 42.25 241 ARG B CA 1
ATOM 3828 C C . ARG B 1 241 ? -19.656 17.125 -7.48 1 42.25 241 ARG B C 1
ATOM 3830 O O . ARG B 1 241 ? -18.516 17.297 -7.93 1 42.25 241 ARG B O 1
ATOM 3837 N N . THR B 1 242 ? -20.234 16.703 -8.555 1 37.34 242 THR B N 1
ATOM 3838 C CA . THR B 1 242 ? -20.188 17.281 -9.891 1 37.34 242 THR B CA 1
ATOM 3839 C C . THR B 1 242 ? -20.5 18.766 -9.852 1 37.34 242 THR B C 1
ATOM 3841 O O . THR B 1 242 ? -19.984 19.531 -10.664 1 37.34 242 THR B O 1
ATOM 3844 N N . ASP B 1 243 ? -21.594 19.375 -9.266 1 34.94 243 ASP B N 1
ATOM 3845 C CA . ASP B 1 243 ? -22.328 20.484 -9.859 1 34.94 243 ASP B CA 1
ATOM 3846 C C . ASP B 1 243 ? -21.688 21.828 -9.492 1 34.94 243 ASP B C 1
ATOM 3848 O O . ASP B 1 243 ? -22.203 22.875 -9.828 1 34.94 243 ASP B O 1
ATOM 3852 N N . THR B 1 244 ? -20.938 22.062 -8.453 1 35.91 244 THR B N 1
ATOM 3853 C CA . THR B 1 244 ? -21.047 23.469 -8.055 1 35.91 244 THR B CA 1
ATOM 3854 C C . THR B 1 244 ? -20.172 24.359 -8.945 1 35.91 244 THR B C 1
ATOM 3856 O O . THR B 1 244 ? -20.078 25.562 -8.719 1 35.91 244 THR B O 1
ATOM 3859 N N . ALA B 1 245 ? -19.281 23.875 -9.805 1 36.97 245 ALA B N 1
ATOM 3860 C CA . ALA B 1 245 ? -18.453 24.844 -10.516 1 36.97 245 ALA B CA 1
ATOM 3861 C C . ALA B 1 245 ? -19.266 25.625 -11.531 1 36.97 245 ALA B C 1
ATOM 3863 O O . ALA B 1 245 ? -18.734 26.453 -12.273 1 36.97 245 ALA B O 1
ATOM 3864 N N . GLY B 1 246 ? -20.5 25.266 -11.852 1 32.28 246 GLY B N 1
ATOM 3865 C CA . GLY B 1 246 ? -21.125 26 -12.938 1 32.28 246 GLY B CA 1
ATOM 3866 C C . GLY B 1 246 ? -21.359 27.453 -12.609 1 32.28 246 GLY B C 1
ATOM 3867 O O . GLY B 1 246 ? -21.797 28.234 -13.469 1 32.28 246 GLY B O 1
ATOM 3868 N N . GLN B 1 247 ? -21.656 27.891 -11.367 1 31.64 247 GLN B N 1
ATOM 3869 C CA . GLN B 1 247 ? -22.344 29.172 -11.336 1 31.64 247 GLN B CA 1
ATOM 3870 C C . GLN B 1 247 ? -21.344 30.328 -11.398 1 31.64 247 GLN B C 1
ATOM 3872 O O . GLN B 1 247 ? -21.734 31.484 -11.227 1 31.64 247 GLN B O 1
ATOM 3877 N N . ALA B 1 248 ? -20.031 30.156 -11.367 1 34.12 248 ALA B N 1
ATOM 3878 C CA . ALA B 1 248 ? -19.312 31.422 -11.258 1 34.12 248 ALA B CA 1
ATOM 3879 C C . ALA B 1 248 ? -19.281 32.156 -12.594 1 34.12 248 ALA B C 1
ATOM 3881 O O . ALA B 1 248 ? -18.375 32.938 -12.867 1 34.12 248 ALA B O 1
ATOM 3882 N N . GLY B 1 249 ? -20.141 31.703 -13.625 1 28.84 249 GLY B N 1
ATOM 3883 C CA . GLY B 1 249 ? -19.984 32.438 -14.859 1 28.84 249 GLY B CA 1
ATOM 3884 C C . GLY B 1 249 ? -20.125 33.938 -14.664 1 28.84 249 GLY B C 1
ATOM 3885 O O . GLY B 1 249 ? -19.312 34.719 -15.156 1 28.84 249 GLY B O 1
ATOM 3886 N N . ASN B 1 250 ? -21.312 34.469 -14.602 1 29.84 250 ASN B N 1
ATOM 3887 C CA . ASN B 1 250 ? -21.781 35.594 -15.406 1 29.84 250 ASN B CA 1
ATOM 3888 C C . ASN B 1 250 ? -21.422 36.906 -14.766 1 29.84 250 ASN B C 1
ATOM 3890 O O . ASN B 1 250 ? -22.031 37.938 -15.086 1 29.84 250 ASN B O 1
ATOM 3894 N N . GLY B 1 251 ? -20.969 37.031 -13.492 1 28.19 251 GLY B N 1
ATOM 3895 C CA . GLY B 1 251 ? -21.125 38.438 -13.156 1 28.19 251 GLY B CA 1
ATOM 3896 C C . GLY B 1 251 ? -20.297 39.375 -14.039 1 28.19 251 GLY B C 1
ATOM 3897 O O . GLY B 1 251 ? -19.281 38.969 -14.594 1 28.19 251 GLY B O 1
ATOM 3898 N N . ARG B 1 252 ? -20.938 40.5 -14.586 1 28.36 252 ARG B N 1
ATOM 3899 C CA . ARG B 1 252 ? -20.797 41.656 -15.453 1 28.36 252 ARG B CA 1
ATOM 3900 C C . ARG B 1 252 ? -19.531 42.469 -15.125 1 28.36 252 ARG B C 1
ATOM 3902 O O . ARG B 1 252 ? -19.406 43 -14.031 1 28.36 252 ARG B O 1
ATOM 3909 N N . PHE B 1 253 ? -18.312 41.969 -15.367 1 24.28 253 PHE B N 1
ATOM 3910 C CA . PHE B 1 253 ? -17.328 43.062 -15.555 1 24.28 253 PHE B CA 1
ATOM 3911 C C . PHE B 1 253 ? -17.859 44.094 -16.531 1 24.28 253 PHE B C 1
ATOM 3913 O O . PHE B 1 253 ? -17.953 43.844 -17.734 1 24.28 253 PHE B O 1
ATOM 3920 N N . GLN B 1 254 ? -19.016 44.812 -16.156 1 20.86 254 GLN B N 1
ATOM 3921 C CA . GLN B 1 254 ? -19.047 46.188 -16.625 1 20.86 254 GLN B CA 1
ATOM 3922 C C . GLN B 1 254 ? -17.891 47 -16.078 1 20.86 254 GLN B C 1
ATOM 3924 O O . GLN B 1 254 ? -17.5 46.812 -14.914 1 20.86 254 GLN B O 1
#

Secondary structure (DSSP, 8-state):
-HHHHHHHHHHHHHHHHHHHHHHHTTSS-TTPBPPPHHHHHHHHT--HHHHHHHHHHHHHTTSEEEETTTEEEEPPGGGS-TTSHHHHHHHHHH-PPTTHHHHHHHHHHHHHHHHHHHHHHH--HHHHHHHHHHHHHHHHHHHH---HHHHHHHHHHHHHHHT--HHHHHHHHHHHHHHHHHHHHHTTSTTHHHHHHHHHHHHHHHHHTT-HHHHHHHHHHHHHHHHHHHHHH-HHHHH---GGGGGG------/-HHHHHHHHHHHHHHHHHHHHHHHTTSS-TTPBPPPHHHHHHHHT--HHHHHHHHHHHHHTTSEEEETTTEEEEPPGGGS-TT-HHHHHHHHHH-PPTTHHHHHHHHHHHHHHHHHHHHHHH--HHHHHHHHHHHHHHHHHHHH---HHHHHHHHHHHHHHHT--HHHHHHHHHHHHHHHHHHHHHTTSTTHHHHHHHHHHHHHHHHHTT-HHHHHHHHHHHHHHHHHHHHHH-HHHHS---GGGGGGS-----

Nearest PDB structures (foldseek):
  6az6-assembly1_A  TM=5.653E-01  e=6.262E-09  Streptococcus agalactiae
  4p9u-assembly2_A  TM=6.895E-01  e=1.016E-06  Vibrio cholerae
  9jpl-assembly1_B  TM=8.690E-01  e=7.672E-05  Achromobacter denitrificans NBRC 15125
  3fms-assembly1_A-2  TM=6.143E-01  e=2.996E-06  Thermotoga maritima MSB8
  1h9t-assembly1_A  TM=6.714E-01  e=3.117E-05  Escherichia coli

Solvent-accessible surface area (backbone atoms only — not comparable to full-atom values): 26307 Å² total; per-residue (Å²): 120,69,68,57,56,56,55,44,51,49,50,32,52,51,48,32,50,52,52,48,37,44,44,44,55,51,77,51,49,60,72,38,62,58,77,55,55,67,60,50,14,63,75,70,71,46,50,55,67,47,45,52,52,26,48,52,53,38,31,74,41,28,40,34,46,78,45,96,87,69,42,44,26,30,40,49,74,89,54,32,41,74,57,37,50,66,54,44,52,28,23,68,75,51,52,67,56,67,46,42,64,59,38,47,52,51,48,46,67,41,48,49,31,53,23,37,32,31,18,19,74,57,41,48,73,67,45,43,49,50,31,46,53,28,49,51,48,33,58,47,16,71,75,68,68,44,70,40,58,58,29,48,39,50,31,52,46,43,39,39,56,24,24,74,31,69,67,56,45,68,39,39,66,27,50,42,44,51,46,46,52,56,43,59,57,21,56,71,36,85,58,43,59,75,64,40,50,64,36,53,48,45,29,44,51,17,35,68,66,46,34,34,69,60,14,25,52,30,45,51,50,47,52,50,50,40,52,51,33,25,60,70,71,37,50,58,62,63,60,42,82,74,68,77,74,66,75,72,66,70,82,69,85,118,119,68,65,58,55,55,54,45,51,49,51,32,51,50,48,33,51,51,52,49,36,44,44,44,55,51,77,51,49,62,73,37,61,58,77,56,56,66,60,49,14,64,74,69,71,45,50,55,66,48,44,53,53,24,48,51,53,39,32,76,39,28,40,33,47,77,44,96,86,68,43,44,26,30,41,50,73,89,53,33,40,76,57,36,49,64,54,44,50,28,23,69,74,50,51,68,56,68,46,42,64,59,38,48,52,51,48,45,67,42,47,50,32,54,24,38,32,31,18,20,74,58,41,49,72,69,46,43,49,50,32,48,53,27,48,50,48,35,58,49,16,71,73,68,68,45,67,41,58,60,28,49,38,50,30,53,45,44,38,41,55,24,24,74,30,68,68,57,44,68,38,38,66,28,51,42,42,52,44,45,52,54,43,58,57,19,56,71,36,84,57,44,59,75,65,39,50,63,37,52,49,45,29,46,50,17,35,69,67,48,32,34,70,59,14,26,51,29,44,50,50,48,54,50,49,42,51,51,33,25,58,70,71,37,48,55,64,61,44,54,81,75,70,77,77,68,72,77,65,72,80,74,87,118